Protein AF-A0A355E2S2-F1 (afdb_monomer_lite)

Radius of gyration: 32.16 Å; chains: 1; bounding box: 81×64×94 Å

Structure (mmCIF, N/CA/C/O backbone):
data_AF-A0A355E2S2-F1
#
_entry.id   AF-A0A355E2S2-F1
#
loop_
_atom_site.group_PDB
_atom_site.id
_atom_site.type_symbol
_atom_site.label_atom_id
_atom_site.label_alt_id
_atom_site.label_comp_id
_atom_site.label_asym_id
_atom_site.label_entity_id
_atom_site.label_seq_id
_atom_site.pdbx_PDB_ins_code
_atom_site.Cartn_x
_atom_site.Cartn_y
_atom_site.Cartn_z
_atom_site.occupancy
_atom_site.B_iso_or_equiv
_atom_site.auth_seq_id
_atom_site.auth_comp_id
_atom_site.auth_asym_id
_atom_site.auth_atom_id
_atom_site.pdbx_PDB_model_num
ATOM 1 N N . MET A 1 1 ? 44.251 22.470 6.984 1.00 41.91 1 MET A N 1
ATOM 2 C CA . MET A 1 1 ? 43.042 23.329 6.929 1.00 41.91 1 MET A CA 1
ATOM 3 C C . MET A 1 1 ? 42.412 23.246 5.539 1.00 41.91 1 MET A C 1
ATOM 5 O O . MET A 1 1 ? 43.123 23.530 4.589 1.00 41.91 1 MET A O 1
ATOM 9 N N . LYS A 1 2 ? 41.098 22.934 5.468 1.00 37.31 2 LYS A N 1
ATOM 10 C CA . LYS A 1 2 ? 40.173 22.972 4.295 1.00 37.31 2 LYS A CA 1
ATOM 11 C C . LYS A 1 2 ? 40.471 21.899 3.209 1.00 37.31 2 LYS A C 1
ATOM 13 O O . LYS A 1 2 ? 41.541 21.934 2.633 1.00 37.31 2 LYS A O 1
ATOM 18 N N . ARG A 1 3 ? 39.617 20.928 2.832 1.00 35.84 3 ARG A N 1
ATOM 19 C CA . ARG A 1 3 ? 38.153 20.697 2.921 1.00 35.84 3 ARG A CA 1
ATOM 20 C C . ARG A 1 3 ? 37.842 19.176 2.835 1.00 35.84 3 ARG A C 1
ATOM 22 O O . ARG A 1 3 ? 38.493 18.506 2.039 1.00 35.84 3 ARG A O 1
ATOM 29 N N . PRO A 1 4 ? 36.765 18.680 3.474 1.00 40.53 4 PRO A N 1
ATOM 30 C CA . PRO A 1 4 ? 35.914 17.660 2.858 1.00 40.53 4 PRO A CA 1
ATOM 31 C C . PRO A 1 4 ? 34.455 18.141 2.877 1.00 40.53 4 PRO A C 1
ATOM 33 O O . PRO A 1 4 ? 33.860 18.304 3.936 1.00 40.53 4 PRO A O 1
ATOM 36 N N . LEU A 1 5 ? 33.875 18.427 1.709 1.00 40.22 5 LEU A N 1
ATOM 37 C CA . LEU A 1 5 ? 32.470 18.867 1.615 1.00 40.22 5 LEU A CA 1
ATOM 38 C C . LEU A 1 5 ? 31.756 18.366 0.351 1.00 40.22 5 LEU A C 1
ATOM 40 O O . LEU A 1 5 ? 30.688 18.852 0.007 1.00 40.22 5 LEU A O 1
ATOM 44 N N . VAL A 1 6 ? 32.322 17.371 -0.339 1.00 40.59 6 VAL A N 1
ATOM 45 C CA . VAL A 1 6 ? 31.748 16.832 -1.589 1.00 40.59 6 VAL A CA 1
ATOM 46 C C . VAL A 1 6 ? 31.083 15.460 -1.389 1.00 40.59 6 VAL A C 1
ATOM 48 O O . VAL A 1 6 ? 30.318 15.019 -2.237 1.00 40.59 6 VAL A O 1
ATOM 51 N N . LEU A 1 7 ? 31.269 14.800 -0.239 1.00 34.78 7 LEU A N 1
ATOM 52 C CA . LEU A 1 7 ? 30.754 13.438 -0.025 1.00 34.78 7 LEU A CA 1
ATOM 53 C C . LEU A 1 7 ? 29.332 13.364 0.571 1.00 34.78 7 LEU A C 1
ATOM 55 O O . LEU A 1 7 ? 28.742 12.291 0.598 1.00 34.78 7 LEU A O 1
ATOM 59 N N . ILE A 1 8 ? 28.750 14.486 1.006 1.00 40.28 8 ILE A N 1
ATOM 60 C CA . ILE A 1 8 ? 27.405 14.510 1.619 1.00 40.28 8 ILE A CA 1
ATOM 61 C C . ILE A 1 8 ? 26.288 14.669 0.563 1.00 40.28 8 ILE A C 1
ATOM 63 O O . ILE A 1 8 ? 25.138 14.334 0.820 1.00 40.28 8 ILE A O 1
ATOM 67 N N . GLY A 1 9 ? 26.616 15.081 -0.668 1.00 32.56 9 GLY A N 1
ATOM 68 C CA . GLY A 1 9 ? 25.622 15.322 -1.726 1.00 32.56 9 GLY A CA 1
ATOM 69 C C . GLY A 1 9 ? 25.134 14.086 -2.494 1.00 32.56 9 GLY A C 1
ATOM 70 O O . GLY A 1 9 ? 24.166 14.197 -3.238 1.00 32.56 9 GLY A O 1
ATOM 71 N N . LEU A 1 10 ? 25.782 12.922 -2.350 1.00 31.39 10 LEU A N 1
ATOM 72 C CA . LEU A 1 10 ? 25.482 11.736 -3.174 1.00 31.39 10 LEU A CA 1
ATOM 73 C C . LEU A 1 10 ? 24.708 10.630 -2.439 1.00 31.39 10 LEU A C 1
ATOM 75 O O . LEU A 1 10 ? 24.213 9.705 -3.078 1.00 31.39 10 LEU A O 1
ATOM 79 N N . VAL A 1 11 ? 24.571 10.731 -1.114 1.00 34.12 11 VAL A N 1
ATOM 80 C CA . VAL A 1 11 ? 23.867 9.736 -0.281 1.00 34.12 11 VAL A CA 1
ATOM 81 C C . VAL A 1 11 ? 22.365 10.047 -0.158 1.00 34.12 11 VAL A C 1
ATOM 83 O O . VAL A 1 11 ? 21.569 9.160 0.127 1.00 34.12 11 VAL A O 1
ATOM 86 N N . SER A 1 12 ? 21.934 11.268 -0.484 1.00 33.41 12 SER A N 1
ATOM 87 C CA . SER A 1 12 ? 20.520 11.677 -0.492 1.00 33.41 12 SER A CA 1
ATOM 88 C C . SER A 1 12 ? 19.730 11.237 -1.737 1.00 33.41 12 SER A C 1
ATOM 90 O O . SER A 1 12 ? 18.520 11.430 -1.784 1.00 33.41 12 SER A O 1
ATOM 92 N N . LEU A 1 13 ? 20.377 10.613 -2.729 1.00 31.88 13 LEU A N 1
ATOM 93 C CA . LEU A 1 13 ? 19.756 10.176 -3.992 1.00 31.88 13 LEU A CA 1
ATOM 94 C C . LEU A 1 13 ? 19.217 8.732 -3.979 1.00 31.88 13 LEU A C 1
ATOM 96 O O . LEU A 1 13 ? 18.655 8.291 -4.978 1.00 31.88 13 LEU A O 1
ATOM 100 N N . PHE A 1 14 ? 19.368 8.000 -2.869 1.00 32.66 14 PHE A N 1
ATOM 101 C CA . PHE A 1 14 ? 18.989 6.582 -2.763 1.00 32.66 14 PHE A CA 1
ATOM 102 C C . PHE A 1 14 ? 18.305 6.224 -1.436 1.00 32.66 14 PHE A C 1
ATOM 104 O O . PHE A 1 14 ? 18.451 5.110 -0.936 1.00 32.66 14 PHE A O 1
ATOM 111 N N . VAL A 1 15 ? 17.537 7.149 -0.859 1.00 28.06 15 VAL A N 1
ATOM 112 C CA . VAL A 1 15 ? 16.571 6.772 0.180 1.00 28.06 15 VAL A CA 1
ATOM 113 C C . VAL A 1 15 ? 15.331 6.238 -0.547 1.00 28.06 15 VAL A C 1
ATOM 115 O O . VAL A 1 15 ? 14.713 7.009 -1.284 1.00 28.06 15 VAL A O 1
ATOM 118 N N . PRO A 1 16 ? 14.962 4.948 -0.418 1.00 28.70 16 PRO A N 1
ATOM 119 C CA . PRO A 1 16 ? 13.659 4.498 -0.887 1.00 28.70 16 PRO A CA 1
ATOM 120 C C . PRO A 1 16 ? 12.610 5.321 -0.139 1.00 28.70 16 PRO A C 1
ATOM 122 O O . PRO A 1 16 ? 12.597 5.340 1.092 1.00 28.70 16 PRO A O 1
ATOM 125 N N . ALA A 1 17 ? 11.799 6.069 -0.888 1.00 28.80 17 ALA A N 1
ATOM 126 C CA . ALA A 1 17 ? 10.689 6.824 -0.332 1.00 28.80 17 ALA A CA 1
ATOM 127 C C . ALA A 1 17 ? 9.781 5.834 0.408 1.00 28.80 17 ALA A C 1
ATOM 129 O O . ALA A 1 17 ? 9.188 4.949 -0.206 1.00 28.80 17 ALA A O 1
ATOM 130 N N . LEU A 1 18 ? 9.785 5.938 1.736 1.00 26.97 18 LEU A N 1
ATOM 131 C CA . LEU A 1 18 ? 8.927 5.159 2.611 1.00 26.97 18 LEU A CA 1
ATOM 132 C C . LEU A 1 18 ? 7.468 5.549 2.350 1.00 26.97 18 LEU A C 1
ATOM 134 O O . LEU A 1 18 ? 7.160 6.685 1.990 1.00 26.97 18 LEU A O 1
ATOM 138 N N . ALA A 1 19 ? 6.613 4.551 2.480 1.00 29.05 19 ALA A N 1
ATOM 139 C CA . ALA A 1 19 ? 5.377 4.364 1.748 1.00 29.05 19 ALA A CA 1
ATOM 140 C C . ALA A 1 19 ? 4.217 4.190 2.765 1.00 29.05 19 ALA A C 1
ATOM 142 O O . ALA A 1 19 ? 4.288 3.250 3.546 1.00 29.05 19 ALA A O 1
ATOM 143 N N . TRP A 1 20 ? 3.215 5.095 2.821 1.00 41.06 20 TRP A N 1
ATOM 144 C CA . TRP A 1 20 ? 2.281 5.355 3.968 1.00 41.06 20 TRP A CA 1
ATOM 145 C C . TRP A 1 20 ? 0.891 5.973 3.574 1.00 41.06 20 TRP A C 1
ATOM 147 O O . TRP A 1 20 ? 1.038 6.798 2.687 1.00 41.06 20 TRP A O 1
ATOM 157 N N . GLY A 1 21 ? -0.314 5.604 4.168 1.00 38.53 21 GLY A N 1
ATOM 158 C CA . GLY A 1 21 ? -1.858 5.500 3.872 1.00 38.53 21 GLY A CA 1
ATOM 159 C C . GLY A 1 21 ? -3.019 6.482 4.302 1.00 38.53 21 GLY A C 1
ATOM 160 O O . GLY A 1 21 ? -2.768 7.308 5.163 1.00 38.53 21 GLY A O 1
ATOM 161 N N . ASP A 1 22 ? -4.246 6.400 3.707 1.00 54.44 22 ASP A N 1
ATOM 162 C CA . ASP A 1 22 ? -5.432 7.359 3.724 1.00 54.44 22 ASP A CA 1
ATOM 163 C C . ASP A 1 22 ? -6.309 7.540 4.982 1.00 54.44 22 ASP A C 1
ATOM 165 O O . ASP A 1 22 ? -6.432 6.644 5.787 1.00 54.44 22 ASP A O 1
ATOM 169 N N . GLY A 1 23 ? -7.121 8.604 5.034 1.00 69.31 23 GLY A N 1
ATOM 170 C CA . GLY A 1 23 ? -8.386 8.761 5.767 1.00 69.31 23 GLY A CA 1
ATOM 171 C C . GLY A 1 23 ? -8.278 9.669 6.992 1.00 69.31 23 GLY A C 1
ATOM 172 O O . GLY A 1 23 ? -7.249 10.297 7.218 1.00 69.31 23 GLY A O 1
ATOM 173 N N . MET A 1 24 ? -9.328 9.775 7.814 1.00 83.50 24 MET A N 1
ATOM 174 C CA . MET A 1 24 ? -9.281 10.617 9.021 1.00 83.50 24 MET A CA 1
ATOM 175 C C . MET A 1 24 ? -8.929 9.799 10.261 1.00 83.50 24 MET A C 1
ATOM 177 O O . MET A 1 24 ? -9.716 8.954 10.681 1.00 83.50 24 MET A O 1
ATOM 181 N N . MET A 1 25 ? -7.823 10.140 10.921 1.00 78.75 25 MET A N 1
ATOM 182 C CA . MET A 1 25 ? -7.426 9.578 12.212 1.00 78.75 25 MET A CA 1
ATOM 183 C C . MET A 1 25 ? -7.468 10.617 13.345 1.00 78.75 25 MET A C 1
ATOM 185 O O . MET A 1 25 ? -6.854 11.687 13.260 1.00 78.75 25 MET A O 1
ATOM 189 N N . PHE A 1 26 ? -8.141 10.282 14.444 1.00 83.62 26 PHE A N 1
ATOM 190 C CA . PHE A 1 26 ? -8.291 11.127 15.633 1.00 83.62 26 PHE A CA 1
ATOM 191 C C . PHE A 1 26 ? -8.028 10.340 16.920 1.00 83.62 26 PHE A C 1
ATOM 193 O O . PHE A 1 26 ? -8.154 9.116 16.969 1.00 83.62 26 PHE A O 1
ATOM 200 N N . GLY A 1 27 ? -7.597 11.040 17.970 1.00 78.38 27 GLY A N 1
ATOM 201 C CA . GLY A 1 27 ? -7.345 10.426 19.270 1.00 78.38 27 GLY A CA 1
ATOM 202 C C . GLY A 1 27 ? -8.647 10.025 19.963 1.00 78.38 27 GLY A C 1
ATOM 203 O O . GLY A 1 27 ? -9.665 10.699 19.823 1.00 78.38 27 GLY A O 1
ATOM 204 N N . LEU A 1 28 ? -8.610 8.965 20.776 1.00 75.19 28 LEU A N 1
ATOM 205 C CA . LEU A 1 28 ? -9.793 8.465 21.500 1.00 75.19 28 LEU A CA 1
ATOM 206 C C . LEU A 1 28 ? -10.467 9.524 22.404 1.00 75.19 28 LEU A C 1
ATOM 208 O O . LEU A 1 28 ? -11.682 9.508 22.592 1.00 75.19 28 LEU A O 1
ATOM 212 N N . THR A 1 29 ? -9.709 10.501 22.912 1.00 71.94 29 THR A N 1
ATOM 213 C CA . THR A 1 29 ? -10.231 11.610 23.736 1.00 71.94 29 THR A CA 1
ATOM 214 C C . THR A 1 29 ? -10.956 12.702 22.942 1.00 71.94 29 THR A C 1
ATOM 216 O O . THR A 1 29 ? -11.415 13.667 23.553 1.00 71.94 29 THR A O 1
ATOM 219 N N . ALA A 1 30 ? -11.070 12.569 21.614 1.00 61.84 30 ALA A N 1
ATOM 220 C CA . ALA A 1 30 ? -11.807 13.471 20.719 1.00 61.84 30 ALA A CA 1
ATOM 221 C C . ALA A 1 30 ? -11.313 14.927 20.671 1.00 61.84 30 ALA A C 1
ATOM 223 O O . ALA A 1 30 ? -12.014 15.792 20.152 1.00 61.84 30 ALA A O 1
ATOM 224 N N . ARG A 1 31 ? -10.140 15.223 21.245 1.00 67.62 31 ARG A N 1
ATOM 225 C CA . ARG A 1 31 ? -9.602 16.593 21.307 1.00 67.62 31 ARG A CA 1
ATOM 226 C C . ARG A 1 31 ? -8.515 16.876 20.282 1.00 67.62 31 ARG A C 1
ATOM 228 O O . ARG A 1 31 ? -8.355 18.026 19.899 1.00 67.62 31 ARG A O 1
ATOM 235 N N . ASP A 1 32 ? -7.801 15.843 19.836 1.00 80.31 32 ASP A N 1
ATOM 236 C CA . ASP A 1 32 ? -6.633 16.003 18.978 1.00 80.31 32 ASP A CA 1
ATOM 237 C C . ASP A 1 32 ? -6.727 15.106 17.739 1.00 80.31 32 ASP A C 1
ATOM 239 O O . ASP A 1 32 ? -6.826 13.878 17.831 1.00 80.31 32 ASP A O 1
ATOM 243 N N . LEU A 1 33 ? -6.635 15.725 16.560 1.00 84.81 33 LEU A N 1
ATOM 244 C CA . LEU A 1 33 ? -6.372 15.021 15.308 1.00 84.81 33 LEU A CA 1
ATOM 245 C C . LEU A 1 33 ? -4.988 14.367 15.377 1.00 84.81 33 LEU A C 1
ATOM 247 O O . LEU A 1 33 ? -3.981 15.050 15.611 1.00 84.81 33 LEU A O 1
ATOM 251 N N . VAL A 1 34 ? -4.913 13.060 15.118 1.00 84.50 34 VAL A N 1
ATOM 252 C CA . VAL A 1 34 ? -3.622 12.370 15.040 1.00 84.50 34 VAL A CA 1
ATOM 253 C C . VAL A 1 34 ? -2.990 12.768 13.720 1.00 84.50 34 VAL A C 1
ATOM 255 O O . VAL A 1 34 ? -3.513 12.463 12.653 1.00 84.50 34 VAL A O 1
ATOM 258 N N . GLY A 1 35 ? -1.878 13.501 13.789 1.00 81.88 35 GLY A N 1
ATOM 259 C CA . GLY A 1 35 ? -1.149 13.893 12.589 1.00 81.88 35 GLY A CA 1
ATOM 260 C C . GLY A 1 35 ? -0.726 12.657 11.803 1.00 81.88 35 GLY A C 1
ATOM 261 O O . GLY A 1 35 ? -0.125 11.743 12.366 1.00 81.88 35 GLY A O 1
ATOM 262 N N . GLN A 1 36 ? -1.019 12.653 10.513 1.00 82.12 36 GLN A N 1
ATOM 263 C CA . GLN A 1 36 ? -0.571 11.626 9.586 1.00 82.12 36 GLN A CA 1
ATOM 264 C C . GLN A 1 36 ? 0.690 12.100 8.883 1.00 82.12 36 GLN A C 1
ATOM 266 O O . GLN A 1 36 ? 0.896 13.302 8.698 1.00 82.12 36 GLN A O 1
ATOM 271 N N . LYS A 1 37 ? 1.573 11.160 8.562 1.00 81.38 37 LYS A N 1
ATOM 272 C CA . LYS A 1 37 ? 2.789 11.478 7.822 1.00 81.38 37 LYS A CA 1
ATOM 273 C C . LYS A 1 37 ? 2.562 11.386 6.318 1.00 81.38 37 LYS A C 1
ATOM 275 O O . LYS A 1 37 ? 3.086 12.226 5.593 1.00 81.38 37 LYS A O 1
ATOM 280 N N . ALA A 1 38 ? 1.797 10.394 5.869 1.00 85.50 38 ALA A N 1
ATOM 281 C CA . ALA A 1 38 ? 1.484 10.193 4.459 1.00 85.50 38 ALA A CA 1
ATOM 282 C C . ALA A 1 38 ? 0.349 9.179 4.256 1.00 85.50 38 ALA A C 1
ATOM 284 O O . ALA A 1 38 ? 0.031 8.449 5.203 1.00 85.50 38 ALA A O 1
ATOM 285 N N . GLN A 1 39 ? -0.192 9.164 3.020 1.00 87.75 39 GLN A N 1
ATOM 286 C CA . GLN A 1 39 ? -1.339 8.383 2.575 1.00 87.75 39 GLN A CA 1
ATOM 287 C C . GLN A 1 39 ? -1.313 7.526 1.267 1.00 87.75 39 GLN A C 1
ATOM 289 O O . GLN A 1 39 ? -1.687 8.020 0.224 1.00 87.75 39 GLN A O 1
ATOM 294 N N . GLN A 1 40 ? -1.029 6.221 1.272 1.00 91.75 40 GLN A N 1
ATOM 295 C CA . GLN A 1 40 ? -1.187 5.238 0.208 1.00 91.75 40 GLN A CA 1
ATOM 296 C C . GLN A 1 40 ? -2.465 4.434 0.249 1.00 91.75 40 GLN A C 1
ATOM 298 O O . GLN A 1 40 ? -2.910 3.895 1.270 1.00 91.75 40 GLN A O 1
ATOM 303 N N . ALA A 1 41 ? -2.916 4.199 -0.962 1.00 94.69 41 ALA A N 1
ATOM 304 C CA . ALA A 1 41 ? -3.913 3.210 -1.214 1.00 94.69 41 ALA A CA 1
ATOM 305 C C . ALA A 1 41 ? -3.629 2.478 -2.500 1.00 94.69 41 ALA A C 1
ATOM 307 O O . ALA A 1 41 ? -2.893 2.928 -3.381 1.00 94.69 41 ALA A O 1
ATOM 308 N N . TRP A 1 42 ? -4.258 1.328 -2.574 1.00 95.06 42 TRP A N 1
ATOM 309 C CA . TRP A 1 42 ? -4.214 0.437 -3.691 1.00 95.06 42 TRP A CA 1
ATOM 310 C C . TRP A 1 42 ? -5.634 0.150 -4.138 1.00 95.06 42 TRP A C 1
ATOM 312 O O . TRP A 1 42 ? -6.458 -0.250 -3.323 1.00 95.06 42 TRP A O 1
ATOM 322 N N . ILE A 1 43 ? -5.911 0.363 -5.415 1.00 96.38 43 ILE A N 1
ATOM 323 C CA . ILE A 1 43 ? -7.244 0.233 -5.983 1.00 96.38 43 ILE A CA 1
ATOM 324 C C . ILE A 1 43 ? -7.170 -0.744 -7.145 1.00 96.38 43 ILE A C 1
ATOM 326 O O . ILE A 1 43 ? -6.523 -0.472 -8.157 1.00 96.38 43 ILE A O 1
ATOM 330 N N . ASP A 1 44 ? -7.841 -1.878 -7.006 1.00 95.88 44 ASP A N 1
ATOM 331 C CA . ASP A 1 44 ? -8.067 -2.834 -8.084 1.00 95.88 44 ASP A CA 1
ATOM 332 C C . ASP A 1 44 ? -9.550 -2.815 -8.449 1.00 95.88 44 ASP A C 1
ATOM 334 O O . ASP A 1 44 ? -10.397 -3.233 -7.663 1.00 95.88 44 ASP A O 1
ATOM 338 N N . TRP A 1 45 ? -9.869 -2.267 -9.621 1.00 96.44 45 TRP A N 1
ATOM 339 C CA . TRP A 1 45 ? -11.242 -2.133 -10.094 1.00 96.44 45 TRP A CA 1
ATOM 340 C C . TRP A 1 45 ? -11.479 -3.063 -11.277 1.00 96.44 45 TRP A C 1
ATOM 342 O O . TRP A 1 45 ? -10.782 -2.987 -12.294 1.00 96.44 45 TRP A O 1
ATOM 352 N N . LYS A 1 46 ? -12.484 -3.929 -11.160 1.00 95.19 46 LYS A N 1
ATOM 353 C CA . LYS A 1 46 ? -12.837 -4.908 -12.183 1.00 95.19 46 LYS A CA 1
ATOM 354 C C . LYS A 1 46 ? -14.337 -5.172 -12.180 1.00 95.19 46 LYS A C 1
ATOM 356 O O . LYS A 1 46 ? -14.907 -5.518 -11.152 1.00 95.19 46 LYS A O 1
ATOM 361 N N . ASP A 1 47 ? -14.963 -5.044 -13.348 1.00 95.56 47 ASP A N 1
ATOM 362 C CA . ASP A 1 47 ? -16.368 -5.408 -13.579 1.00 95.56 47 ASP A CA 1
ATOM 363 C C . ASP A 1 47 ? -17.352 -4.742 -12.588 1.00 95.56 47 ASP A C 1
ATOM 365 O O . ASP A 1 47 ? -18.294 -5.366 -12.103 1.00 95.56 47 ASP A O 1
ATOM 369 N N . GLY A 1 48 ? -17.119 -3.463 -12.262 1.00 95.81 48 GLY A N 1
ATOM 370 C CA . GLY A 1 48 ? -17.951 -2.708 -11.315 1.00 95.81 48 GLY A CA 1
ATOM 371 C C . GLY A 1 48 ? -17.720 -3.055 -9.841 1.00 95.81 48 GLY A C 1
ATOM 372 O O . GLY A 1 48 ? -18.485 -2.615 -8.987 1.00 95.81 48 GLY A O 1
ATOM 373 N N . GLN A 1 49 ? -16.690 -3.843 -9.532 1.00 97.50 49 GLN A N 1
ATOM 374 C CA . GLN A 1 49 ? -16.228 -4.124 -8.177 1.00 97.50 49 GLN A CA 1
ATOM 375 C C . GLN A 1 49 ? -14.878 -3.457 -7.950 1.00 97.50 49 GLN A C 1
ATOM 377 O O . GLN A 1 49 ? -13.962 -3.593 -8.758 1.00 97.50 49 GLN A O 1
ATOM 382 N N . GLU A 1 50 ? -14.754 -2.755 -6.835 1.00 96.88 50 GLU A N 1
ATOM 383 C CA . GLU A 1 50 ? -13.521 -2.133 -6.389 1.00 96.88 50 GLU A CA 1
ATOM 384 C C . GLU A 1 50 ? -12.969 -2.885 -5.186 1.00 96.88 50 GLU A C 1
ATOM 386 O O . GLU A 1 50 ? -13.705 -3.190 -4.252 1.00 96.88 50 GLU A O 1
ATOM 391 N N . ARG A 1 51 ? -11.667 -3.162 -5.192 1.00 97.06 51 ARG A N 1
ATOM 392 C CA . ARG A 1 51 ? -10.901 -3.583 -4.024 1.00 97.06 51 ARG A CA 1
ATOM 393 C C . ARG A 1 51 ? -9.922 -2.475 -3.657 1.00 97.06 51 ARG A C 1
ATOM 395 O O . ARG A 1 51 ? -8.966 -2.226 -4.387 1.00 97.06 51 ARG A O 1
ATOM 402 N N . LEU A 1 52 ? -10.169 -1.846 -2.520 1.00 96.44 52 LEU A N 1
ATOM 403 C CA . LEU A 1 52 ? -9.425 -0.737 -1.947 1.00 96.44 52 LEU A CA 1
ATOM 404 C C . LEU A 1 52 ? -8.617 -1.227 -0.741 1.00 96.44 52 LEU A C 1
ATOM 406 O O . LEU A 1 52 ? -9.192 -1.633 0.266 1.00 96.44 52 LEU A O 1
ATOM 410 N N . VAL A 1 53 ? -7.287 -1.169 -0.823 1.00 95.50 53 VAL A N 1
ATOM 411 C CA . VAL A 1 53 ? -6.387 -1.490 0.292 1.00 95.50 53 VAL A CA 1
ATOM 412 C C . VAL A 1 53 ? -5.661 -0.231 0.759 1.00 95.50 53 VAL A C 1
ATOM 414 O O . VAL A 1 53 ? -4.998 0.419 -0.043 1.00 95.50 53 VAL A O 1
ATOM 417 N N . ILE A 1 54 ? -5.761 0.120 2.043 1.00 93.62 54 ILE A N 1
ATOM 418 C CA . ILE A 1 54 ? -5.282 1.396 2.605 1.00 93.62 54 ILE A CA 1
ATOM 419 C C . ILE A 1 54 ? -4.412 1.162 3.849 1.00 93.62 54 ILE A C 1
ATOM 421 O O . ILE A 1 54 ? -4.763 0.335 4.684 1.00 93.62 54 ILE A O 1
ATOM 425 N N . LEU A 1 55 ? -3.312 1.908 4.025 1.00 90.75 55 LEU A N 1
ATOM 426 C CA . LEU A 1 55 ? -2.312 1.666 5.093 1.00 90.75 55 LEU A CA 1
ATOM 427 C C . LEU A 1 55 ? -1.823 2.927 5.831 1.00 90.75 55 LEU A C 1
ATOM 429 O O . LEU A 1 55 ? -0.775 3.441 5.473 1.00 90.75 55 LEU A O 1
ATOM 433 N N . VAL A 1 56 ? -2.495 3.508 6.821 1.00 82.44 56 VAL A N 1
ATOM 434 C CA . VAL A 1 56 ? -2.054 4.817 7.384 1.00 82.44 56 VAL A CA 1
ATOM 435 C C . VAL A 1 56 ? -0.729 4.752 8.157 1.00 82.44 56 VAL A C 1
ATOM 437 O O . VAL A 1 56 ? -0.556 3.862 8.985 1.00 82.44 56 VAL A O 1
ATOM 440 N N . ASP A 1 57 ? 0.157 5.749 7.976 1.00 81.31 57 ASP A N 1
ATOM 441 C CA . ASP A 1 57 ? 1.311 5.984 8.873 1.00 81.31 57 ASP A CA 1
ATOM 442 C C . ASP A 1 57 ? 1.069 7.177 9.823 1.00 81.31 57 ASP A C 1
ATOM 444 O O . ASP A 1 57 ? 1.133 8.350 9.411 1.00 81.31 57 ASP A O 1
ATOM 448 N N . PRO A 1 58 ? 0.792 6.921 11.113 1.00 80.31 58 PRO A N 1
ATOM 449 C CA . PRO A 1 58 ? 0.697 7.973 12.111 1.00 80.31 58 PRO A CA 1
ATOM 450 C C . PRO A 1 58 ? 2.056 8.634 12.369 1.00 80.31 58 PRO A C 1
ATOM 452 O O . PRO A 1 58 ? 3.053 7.981 12.660 1.00 80.31 58 PRO A O 1
ATOM 455 N N . LYS A 1 59 ? 2.088 9.970 12.448 1.00 77.00 59 LYS A N 1
ATOM 456 C CA . LYS A 1 59 ? 3.301 10.727 12.816 1.00 77.00 59 LYS A CA 1
ATOM 457 C C . LYS A 1 59 ? 3.779 10.445 14.250 1.00 77.00 59 LYS A C 1
ATOM 459 O O . LYS A 1 59 ? 4.931 10.723 14.582 1.00 77.00 59 LYS A O 1
ATOM 464 N N . ARG A 1 60 ? 2.891 9.965 15.124 1.00 75.00 60 ARG A N 1
ATOM 465 C CA . ARG A 1 60 ? 3.190 9.574 16.508 1.00 75.00 60 ARG A CA 1
ATOM 466 C C . ARG A 1 60 ? 2.470 8.274 16.827 1.00 75.00 60 ARG A C 1
ATOM 468 O O . ARG A 1 60 ? 1.286 8.161 16.528 1.00 75.00 60 ARG A O 1
ATOM 475 N N . SER A 1 61 ? 3.148 7.360 17.517 1.00 64.88 61 SER A N 1
ATOM 476 C CA . SER A 1 61 ? 2.528 6.193 18.146 1.00 64.88 61 SER A CA 1
ATOM 477 C C . SER A 1 61 ? 1.632 6.642 19.306 1.00 64.88 61 SER A C 1
ATOM 479 O O . SER A 1 61 ? 1.961 6.506 20.482 1.00 64.88 61 SER A O 1
ATOM 481 N N . SER A 1 62 ? 0.479 7.239 19.001 1.00 65.38 62 SER A N 1
ATOM 482 C CA . SER A 1 62 ? -0.576 7.355 19.998 1.00 65.38 62 SER A CA 1
ATOM 483 C C . SER A 1 62 ? -1.047 5.940 20.302 1.00 65.38 62 SER A C 1
ATOM 485 O O . SER A 1 62 ? -1.465 5.222 19.396 1.00 65.38 62 SER A O 1
ATOM 487 N N . SER A 1 63 ? -1.014 5.547 21.573 1.00 65.25 63 SER A N 1
ATOM 488 C CA . SER A 1 63 ? -1.502 4.241 22.035 1.00 65.25 63 SER A CA 1
ATOM 489 C C . SER A 1 63 ? -2.990 4.003 21.740 1.00 65.25 63 SER A C 1
ATOM 491 O O . SER A 1 63 ? -3.475 2.895 21.942 1.00 65.25 63 SER A O 1
ATOM 493 N N . ARG A 1 64 ? -3.716 5.048 21.311 1.00 80.56 64 ARG A N 1
ATOM 494 C CA . ARG A 1 64 ? -5.174 5.117 21.221 1.00 80.56 64 ARG A CA 1
ATOM 495 C C . ARG A 1 64 ? -5.619 6.086 20.119 1.00 80.56 64 ARG A C 1
ATOM 497 O O . ARG A 1 64 ? -5.693 7.294 20.354 1.00 80.56 64 ARG A O 1
ATOM 504 N N . ALA A 1 65 ? -5.934 5.560 18.941 1.00 88.19 65 ALA A N 1
ATOM 505 C CA . ALA A 1 65 ? -6.488 6.324 17.824 1.00 88.19 65 ALA A CA 1
ATOM 506 C C . ALA A 1 65 ? -7.659 5.575 17.189 1.00 88.19 65 ALA A C 1
ATOM 508 O O . ALA A 1 65 ? -7.714 4.347 17.264 1.00 88.19 65 ALA A O 1
ATOM 509 N N . ALA A 1 66 ? -8.559 6.328 16.566 1.00 90.69 66 ALA A N 1
ATOM 510 C CA . ALA A 1 66 ? -9.614 5.817 15.712 1.00 90.69 66 ALA A CA 1
ATOM 511 C C . ALA A 1 66 ? -9.481 6.404 14.307 1.00 90.69 66 ALA A C 1
ATOM 513 O O . ALA A 1 66 ? -9.021 7.533 14.141 1.00 90.69 66 ALA A O 1
ATOM 514 N N . TRP A 1 67 ? -9.871 5.621 13.314 1.00 92.19 67 TRP A N 1
ATOM 515 C CA . TRP A 1 67 ? -9.761 5.902 11.896 1.00 92.19 67 TRP A CA 1
ATOM 516 C C . TRP A 1 67 ? -11.097 5.600 11.222 1.00 92.19 67 TRP A C 1
ATOM 518 O O . TRP A 1 67 ? -11.679 4.541 11.452 1.00 92.19 67 TRP A O 1
ATOM 528 N N . VAL A 1 68 ? -11.604 6.545 10.433 1.00 94.81 68 VAL A N 1
ATOM 529 C CA . VAL A 1 68 ? -12.880 6.418 9.716 1.00 94.81 68 VAL A CA 1
ATOM 530 C C . VAL A 1 68 ? -12.626 6.559 8.220 1.00 94.81 68 VAL A C 1
ATOM 532 O O . VAL A 1 68 ? -12.041 7.554 7.785 1.00 94.81 68 VAL A O 1
ATOM 535 N N . VAL A 1 69 ? -13.088 5.571 7.452 1.00 96.00 69 VAL A N 1
ATOM 536 C CA . VAL A 1 69 ? -13.017 5.526 5.987 1.00 96.00 69 VAL A CA 1
ATOM 537 C C . VAL A 1 69 ? -14.433 5.333 5.434 1.00 96.00 69 VAL A C 1
ATOM 539 O O . VAL A 1 69 ? -15.044 4.295 5.697 1.00 96.00 69 VAL A O 1
ATOM 542 N N . PRO A 1 70 ? -14.992 6.306 4.702 1.00 96.38 70 PRO A N 1
ATOM 543 C CA . PRO A 1 70 ? -16.301 6.172 4.088 1.00 96.38 70 PRO A CA 1
ATOM 544 C C . PRO A 1 70 ? -16.190 5.338 2.811 1.00 96.38 70 PRO A C 1
ATOM 546 O O . PRO A 1 70 ? -15.253 5.490 2.029 1.00 96.38 70 PRO A O 1
ATOM 549 N N . ILE A 1 71 ? -17.166 4.463 2.605 1.00 96.88 71 ILE A N 1
ATOM 550 C CA . ILE A 1 71 ? -17.249 3.557 1.463 1.00 96.88 71 ILE A CA 1
ATOM 551 C C . ILE A 1 71 ? -18.562 3.856 0.726 1.00 96.88 71 ILE A C 1
ATOM 553 O O . ILE A 1 71 ? -19.628 3.765 1.346 1.00 96.88 71 ILE A O 1
ATOM 557 N N . PRO A 1 72 ? -18.531 4.200 -0.576 1.00 95.31 72 PRO A N 1
ATOM 558 C CA . PRO A 1 72 ? -19.714 4.588 -1.349 1.00 95.31 72 PRO A CA 1
ATOM 559 C C . PRO A 1 72 ? -20.521 3.363 -1.821 1.00 95.31 72 PRO A C 1
ATOM 561 O O . PRO A 1 72 ? -20.883 3.251 -2.991 1.00 95.31 72 PRO A O 1
ATOM 564 N N . ALA A 1 73 ? -20.769 2.422 -0.912 1.00 95.56 73 ALA A N 1
ATOM 565 C CA . ALA A 1 73 ? -21.609 1.255 -1.137 1.00 95.56 73 ALA A CA 1
ATOM 566 C C . ALA A 1 73 ? -22.432 0.933 0.112 1.00 95.56 73 ALA A C 1
ATOM 568 O O . ALA A 1 73 ? -22.062 1.292 1.232 1.00 95.56 73 ALA A O 1
ATOM 569 N N . ALA A 1 74 ? -23.536 0.206 -0.064 1.00 95.25 74 ALA A N 1
ATOM 570 C CA . ALA A 1 74 ? -24.257 -0.360 1.067 1.00 95.25 74 ALA A CA 1
ATOM 571 C C . ALA A 1 74 ? -23.366 -1.377 1.801 1.00 95.25 74 ALA A C 1
ATOM 573 O O . ALA A 1 74 ? -22.654 -2.163 1.176 1.00 95.25 74 ALA A O 1
ATOM 574 N N . ALA A 1 75 ? -23.438 -1.409 3.133 1.00 92.94 75 ALA A N 1
ATOM 575 C CA . ALA A 1 75 ? -22.592 -2.293 3.937 1.00 92.94 75 ALA A CA 1
ATOM 576 C C . ALA A 1 75 ? -22.805 -3.790 3.637 1.00 92.94 75 ALA A C 1
ATOM 578 O O . ALA A 1 75 ? -21.880 -4.580 3.790 1.00 92.94 75 ALA A O 1
ATOM 579 N N . ALA A 1 76 ? -24.001 -4.174 3.174 1.00 92.50 76 ALA A N 1
ATOM 580 C CA . ALA A 1 76 ? -24.309 -5.541 2.746 1.00 92.50 76 ALA A CA 1
ATOM 581 C C . ALA A 1 76 ? -23.524 -5.978 1.495 1.00 92.50 76 ALA A C 1
ATOM 583 O O . ALA A 1 76 ? -23.285 -7.171 1.308 1.00 92.50 76 ALA A O 1
ATOM 584 N N . ASP A 1 77 ? -23.108 -5.017 0.667 1.00 95.31 77 ASP A N 1
ATOM 585 C CA . ASP A 1 77 ? -22.376 -5.255 -0.577 1.00 95.31 77 ASP A CA 1
ATOM 586 C C . ASP A 1 77 ? -20.863 -5.043 -0.416 1.00 95.31 77 ASP A C 1
ATOM 588 O O . ASP A 1 77 ? -20.092 -5.326 -1.336 1.00 95.31 77 ASP A O 1
ATOM 592 N N . ALA A 1 78 ? -20.423 -4.570 0.753 1.00 95.44 78 ALA A N 1
ATOM 593 C CA . ALA A 1 78 ? -19.022 -4.361 1.076 1.00 95.44 78 ALA A CA 1
ATOM 594 C C . ALA A 1 78 ? -18.449 -5.531 1.895 1.00 95.44 78 ALA A C 1
ATOM 596 O O . ALA A 1 78 ? -19.116 -6.167 2.711 1.00 95.44 78 ALA A O 1
ATOM 597 N N . ARG A 1 79 ? -17.168 -5.829 1.683 1.00 95.88 79 ARG A N 1
ATOM 598 C CA . ARG A 1 79 ? -16.414 -6.860 2.401 1.00 95.88 79 ARG A CA 1
ATOM 599 C C . ARG A 1 79 ? -15.163 -6.237 2.980 1.00 95.88 79 ARG A C 1
ATOM 601 O O . ARG A 1 79 ? -14.366 -5.683 2.238 1.00 95.88 79 ARG A O 1
ATOM 608 N N . LEU A 1 80 ? -14.982 -6.372 4.285 1.00 95.00 80 LEU A N 1
ATOM 609 C CA . LEU A 1 80 ? -13.791 -5.917 4.993 1.00 95.00 80 LEU A CA 1
ATOM 610 C C . LEU A 1 80 ? -12.866 -7.108 5.267 1.00 95.00 80 LEU A C 1
ATOM 612 O O . LEU A 1 80 ? -13.340 -8.217 5.517 1.00 95.00 80 LEU A O 1
ATOM 616 N N . LYS A 1 81 ? -11.557 -6.877 5.211 1.00 93.88 81 LYS A N 1
ATOM 617 C CA . LYS A 1 81 ? -10.479 -7.766 5.644 1.00 93.88 81 LYS A CA 1
ATOM 618 C C . LYS A 1 81 ? -9.335 -6.916 6.209 1.00 93.88 81 LYS A C 1
ATOM 620 O O . LYS A 1 81 ? -9.184 -5.748 5.860 1.00 93.88 81 LYS A O 1
ATOM 625 N N . LEU A 1 82 ? -8.520 -7.517 7.071 1.00 89.38 82 LEU A N 1
ATOM 626 C CA . LEU A 1 82 ? -7.242 -6.949 7.501 1.00 89.38 82 LEU A CA 1
ATOM 627 C C . LEU A 1 82 ? -6.109 -7.686 6.798 1.00 89.38 82 LEU A C 1
ATOM 629 O O . LEU A 1 82 ? -6.015 -8.911 6.916 1.00 89.38 82 LEU A O 1
ATOM 633 N N . ASP A 1 83 ? -5.254 -6.941 6.105 1.00 86.56 83 ASP A N 1
ATOM 634 C CA . ASP A 1 83 ? -4.041 -7.468 5.489 1.00 86.56 83 ASP A CA 1
ATOM 635 C C . ASP A 1 83 ? -2.808 -7.009 6.282 1.00 86.56 83 ASP A C 1
ATOM 637 O O . ASP A 1 83 ? -2.778 -5.924 6.870 1.00 86.56 83 ASP A O 1
ATOM 641 N N . GLU A 1 84 ? -1.786 -7.858 6.338 1.00 82.06 84 GLU A N 1
ATOM 642 C CA . GLU A 1 84 ? -0.542 -7.535 7.045 1.00 82.06 84 GLU A CA 1
ATOM 643 C C . GLU A 1 84 ? 0.326 -6.559 6.252 1.00 82.06 84 GLU A C 1
ATOM 645 O O . GLU A 1 84 ? 1.232 -5.949 6.816 1.00 82.06 84 GLU A O 1
ATOM 650 N N . ARG A 1 85 ? 0.112 -6.464 4.933 1.00 81.50 85 ARG A N 1
ATOM 651 C CA . ARG A 1 85 ? 0.933 -5.651 4.033 1.00 81.50 85 ARG A CA 1
ATOM 652 C C . ARG A 1 85 ? 0.106 -5.101 2.885 1.00 81.50 85 ARG A C 1
ATOM 654 O O . ARG A 1 85 ? -0.841 -5.729 2.423 1.00 81.50 85 ARG A O 1
ATOM 661 N N . LEU A 1 86 ? 0.531 -3.951 2.370 1.00 83.94 86 LEU A N 1
ATOM 662 C CA . LEU A 1 86 ? 0.076 -3.505 1.061 1.00 83.94 86 LEU A CA 1
ATOM 663 C C . LEU A 1 86 ? 0.546 -4.486 -0.021 1.00 83.94 86 LEU A C 1
ATOM 665 O O . LEU A 1 86 ? 1.676 -4.983 0.053 1.00 83.94 86 LEU A O 1
ATOM 669 N N . PRO A 1 87 ? -0.266 -4.717 -1.064 1.00 86.12 87 PRO A N 1
ATOM 670 C CA . PRO A 1 87 ? 0.196 -5.377 -2.270 1.00 86.12 87 PRO A CA 1
ATOM 671 C C . PRO A 1 87 ? 1.418 -4.653 -2.833 1.00 86.12 87 PRO A C 1
ATOM 673 O O . PRO A 1 87 ? 1.389 -3.456 -3.115 1.00 86.12 87 PRO A O 1
ATOM 676 N N . GLU A 1 88 ? 2.509 -5.387 -3.012 1.00 83.75 88 GLU A N 1
ATOM 677 C CA . GLU A 1 88 ? 3.723 -4.824 -3.581 1.00 83.75 88 GLU A CA 1
ATOM 678 C C . GLU A 1 88 ? 3.583 -4.702 -5.104 1.00 83.75 88 GLU A C 1
ATOM 680 O O . GLU A 1 88 ? 3.754 -5.666 -5.855 1.00 83.75 88 GLU A O 1
ATOM 685 N N . TRP A 1 89 ? 3.263 -3.500 -5.581 1.00 82.62 89 TRP A N 1
ATOM 686 C CA . TRP A 1 89 ? 3.307 -3.168 -7.002 1.00 82.62 89 TRP A CA 1
ATOM 687 C C . TRP A 1 89 ? 4.644 -2.547 -7.376 1.00 82.62 89 TRP A C 1
ATOM 689 O O . TRP A 1 89 ? 4.845 -1.332 -7.356 1.00 82.62 89 TRP A O 1
ATOM 699 N N . HIS A 1 90 ? 5.570 -3.417 -7.767 1.00 83.38 90 HIS A N 1
ATOM 700 C CA . HIS A 1 90 ? 6.832 -3.005 -8.365 1.00 83.38 90 HIS A CA 1
ATOM 701 C C . HIS A 1 90 ? 6.657 -2.854 -9.865 1.00 83.38 90 HIS A C 1
ATOM 703 O O . HIS A 1 90 ? 6.227 -3.784 -10.547 1.00 83.38 90 HIS A O 1
ATOM 709 N N . GLY A 1 91 ? 7.019 -1.689 -10.387 1.00 86.44 91 GLY A N 1
ATOM 710 C CA . GLY A 1 91 ? 6.973 -1.426 -11.812 1.00 86.44 91 GLY A CA 1
ATOM 711 C C . GLY A 1 91 ? 7.944 -0.341 -12.229 1.00 86.44 91 GLY A C 1
ATOM 712 O O . GLY A 1 91 ? 8.389 0.482 -11.428 1.00 86.44 91 GLY A O 1
ATOM 713 N N . GLN A 1 92 ? 8.266 -0.334 -13.515 1.00 87.00 92 GLN A N 1
ATOM 714 C CA . GLN A 1 92 ? 9.021 0.748 -14.121 1.00 87.00 92 GLN A CA 1
ATOM 715 C C . GLN A 1 92 ? 8.043 1.798 -14.643 1.00 87.00 92 GLN A C 1
ATOM 717 O O . GLN A 1 92 ? 7.075 1.466 -15.329 1.00 87.00 92 GLN A O 1
ATOM 722 N N . GLU A 1 93 ? 8.294 3.069 -14.329 1.00 91.69 93 GLU A N 1
ATOM 723 C CA . GLU A 1 93 ? 7.552 4.160 -14.955 1.00 91.69 93 GLU A CA 1
ATOM 724 C C . GLU A 1 93 ? 7.818 4.102 -16.464 1.00 91.69 93 GLU A C 1
ATOM 726 O O . GLU A 1 93 ? 8.964 4.215 -16.907 1.00 91.69 93 GLU A O 1
ATOM 731 N N . VAL A 1 94 ? 6.768 3.918 -17.262 1.00 90.00 94 VAL A N 1
ATOM 732 C CA . VAL A 1 94 ? 6.889 3.579 -18.685 1.00 90.00 94 VAL A CA 1
ATOM 733 C C . VAL A 1 94 ? 7.628 4.668 -19.461 1.00 90.00 94 VAL A C 1
ATOM 735 O O . VAL A 1 94 ? 8.468 4.382 -20.312 1.00 90.00 94 VAL A O 1
ATOM 738 N N . ARG A 1 95 ? 7.388 5.938 -19.117 1.00 84.69 95 ARG A N 1
ATOM 739 C CA . ARG A 1 95 ? 8.100 7.074 -19.715 1.00 84.69 95 ARG A CA 1
ATOM 740 C C . ARG A 1 95 ? 9.584 7.066 -19.353 1.00 84.69 95 ARG A C 1
ATOM 742 O O . ARG A 1 95 ? 10.425 7.260 -20.229 1.00 84.69 95 ARG A O 1
ATOM 749 N N . ALA A 1 96 ? 9.922 6.810 -18.090 1.00 81.50 96 ALA A N 1
ATOM 750 C CA . ALA A 1 96 ? 11.314 6.723 -17.655 1.00 81.50 96 ALA A CA 1
ATOM 751 C C . ALA A 1 96 ? 12.036 5.525 -18.299 1.00 81.50 96 ALA A C 1
ATOM 753 O O . ALA A 1 96 ? 13.184 5.659 -18.724 1.00 81.50 96 ALA A O 1
ATOM 754 N N . GLY A 1 97 ? 11.357 4.380 -18.428 1.00 79.25 97 GLY A N 1
ATOM 755 C CA . GLY A 1 97 ? 11.871 3.198 -19.122 1.00 79.25 97 GLY A CA 1
ATOM 756 C C . GLY A 1 97 ? 12.140 3.448 -20.599 1.00 79.25 97 GLY A C 1
ATOM 757 O O . GLY A 1 97 ? 13.260 3.214 -21.064 1.00 79.25 97 GLY A O 1
ATOM 758 N N . ALA A 1 98 ? 11.178 4.046 -21.304 1.00 81.38 98 ALA A N 1
ATOM 759 C CA . ALA A 1 98 ? 11.344 4.464 -22.692 1.00 81.38 98 ALA A CA 1
ATOM 760 C C . ALA A 1 98 ? 12.548 5.406 -22.865 1.00 81.38 98 ALA A C 1
ATOM 762 O O . ALA A 1 98 ? 13.383 5.185 -23.742 1.00 81.38 98 ALA A O 1
ATOM 763 N N . LEU A 1 99 ? 12.699 6.416 -21.999 1.00 78.69 99 LEU A N 1
ATOM 764 C CA . LEU A 1 99 ? 13.831 7.351 -22.043 1.00 78.69 99 LEU A CA 1
ATOM 765 C C . LEU A 1 99 ? 15.180 6.656 -21.811 1.00 78.69 99 LEU A C 1
ATOM 767 O O . LEU A 1 99 ? 16.136 6.907 -22.549 1.00 78.69 99 LEU A O 1
ATOM 771 N N . MET A 1 100 ? 15.269 5.769 -20.817 1.00 73.62 100 MET A N 1
ATOM 772 C CA . MET A 1 100 ? 16.496 5.019 -20.522 1.00 73.62 100 MET A CA 1
ATOM 773 C C . MET A 1 100 ? 16.901 4.114 -21.689 1.00 73.62 100 MET A C 1
ATOM 775 O O . MET A 1 100 ? 18.070 4.097 -22.082 1.00 73.62 100 MET A O 1
ATOM 779 N N . ARG A 1 101 ? 15.939 3.410 -22.299 1.00 72.31 101 ARG A N 1
ATOM 780 C CA . ARG A 1 101 ? 16.195 2.564 -23.473 1.00 72.31 101 ARG A CA 1
ATOM 781 C C . ARG A 1 101 ? 16.600 3.388 -24.686 1.00 72.31 101 ARG A C 1
ATOM 783 O O . ARG A 1 101 ? 17.614 3.073 -25.304 1.00 72.31 101 ARG A O 1
ATOM 790 N N . LEU A 1 102 ? 15.888 4.475 -24.987 1.00 70.12 102 LEU A N 1
ATOM 791 C CA . LEU A 1 102 ? 16.240 5.379 -26.085 1.00 70.12 102 LEU A CA 1
ATOM 792 C C . LEU A 1 102 ? 17.644 5.971 -25.903 1.00 70.12 102 LEU A C 1
ATOM 794 O O . LEU A 1 102 ? 18.389 6.097 -26.874 1.00 70.12 102 LEU A O 1
ATOM 798 N N . ARG A 1 103 ? 18.060 6.267 -24.667 1.00 70.00 103 ARG A N 1
ATOM 799 C CA . ARG A 1 103 ? 19.427 6.716 -24.372 1.00 70.00 103 ARG A CA 1
ATOM 800 C C . ARG A 1 103 ? 20.468 5.632 -24.658 1.00 70.00 103 ARG A C 1
ATOM 802 O O . ARG A 1 103 ? 21.471 5.935 -25.297 1.00 70.00 103 ARG A O 1
ATOM 809 N N . HIS A 1 104 ? 20.249 4.384 -24.238 1.00 65.75 104 HIS A N 1
ATOM 810 C CA . HIS A 1 104 ? 21.166 3.279 -24.560 1.00 65.75 104 HIS A CA 1
ATOM 811 C C . HIS A 1 104 ? 21.266 3.036 -26.063 1.00 65.75 104 HIS A C 1
ATOM 813 O O . HIS A 1 104 ? 22.360 2.886 -26.594 1.00 65.75 104 HIS A O 1
ATOM 819 N N . VAL A 1 105 ? 20.128 3.066 -26.746 1.00 64.44 105 VAL A N 1
ATOM 820 C CA . VAL A 1 105 ? 20.023 2.946 -28.199 1.00 64.44 105 VAL A CA 1
ATOM 821 C C . VAL A 1 105 ? 20.819 4.061 -28.897 1.00 64.44 105 VAL A C 1
ATOM 823 O O . VAL A 1 105 ? 21.582 3.790 -29.820 1.00 64.44 105 VAL A O 1
ATOM 826 N N . SER A 1 106 ? 20.762 5.288 -28.372 1.00 61.94 106 SER A N 1
ATOM 827 C CA . SER A 1 106 ? 21.569 6.420 -28.850 1.00 61.94 106 SER A CA 1
ATOM 828 C C . SER A 1 106 ? 23.074 6.193 -28.645 1.00 61.94 106 SER A C 1
ATOM 830 O O . SER A 1 106 ? 23.871 6.500 -29.524 1.00 61.94 106 SER A O 1
ATOM 832 N N . VAL A 1 107 ? 23.482 5.635 -27.499 1.00 64.06 107 VAL A N 1
ATOM 833 C CA . VAL A 1 107 ? 24.894 5.337 -27.194 1.00 64.06 107 VAL A CA 1
ATOM 834 C C . VAL A 1 107 ? 25.430 4.203 -28.068 1.00 64.06 107 VAL A C 1
ATOM 836 O O . VAL A 1 107 ? 26.512 4.337 -28.630 1.00 64.06 107 VAL A O 1
ATOM 839 N N . VAL A 1 108 ? 24.678 3.109 -28.228 1.00 60.97 108 VAL A N 1
ATOM 840 C CA . VAL A 1 108 ? 25.049 2.003 -29.128 1.00 60.97 108 VAL A CA 1
ATOM 841 C C . VAL A 1 108 ? 25.151 2.502 -30.564 1.00 60.97 108 VAL A C 1
ATOM 843 O O . VAL A 1 108 ? 26.082 2.123 -31.262 1.00 60.97 108 VAL A O 1
ATOM 846 N N . PHE A 1 109 ? 24.250 3.390 -30.988 1.00 62.09 109 PHE A N 1
ATOM 847 C CA . PHE A 1 109 ? 24.325 4.016 -32.302 1.00 62.09 109 PHE A CA 1
ATOM 848 C C . PHE A 1 109 ? 25.614 4.827 -32.479 1.00 62.09 109 PHE A C 1
ATOM 850 O O . PHE A 1 109 ? 26.322 4.634 -33.463 1.00 62.09 109 PHE A O 1
ATOM 857 N N . ILE A 1 110 ? 25.964 5.666 -31.498 1.00 62.91 110 ILE A N 1
ATOM 858 C CA . ILE A 1 110 ? 27.228 6.414 -31.506 1.00 62.91 110 ILE A CA 1
ATOM 859 C C . ILE A 1 110 ? 28.417 5.443 -31.605 1.00 62.91 110 ILE A C 1
ATOM 861 O O . ILE A 1 110 ? 29.296 5.644 -32.435 1.00 62.91 110 ILE A O 1
ATOM 865 N N . LEU A 1 111 ? 28.424 4.354 -30.828 1.00 54.53 111 LEU A N 1
ATOM 866 C CA . LEU A 1 111 ? 29.505 3.360 -30.834 1.00 54.53 111 LEU A CA 1
ATOM 867 C C . LEU A 1 111 ? 29.602 2.558 -32.142 1.00 54.53 111 LEU A C 1
ATOM 869 O O . LEU A 1 111 ? 30.704 2.361 -32.642 1.00 54.53 111 LEU A O 1
ATOM 873 N N . LEU A 1 112 ? 28.479 2.102 -32.706 1.00 56.69 112 LEU A N 1
ATOM 874 C CA . LEU A 1 112 ? 28.444 1.402 -33.996 1.00 56.69 112 LEU A CA 1
ATOM 875 C C . LEU A 1 112 ? 28.904 2.313 -35.132 1.00 56.69 112 LEU A C 1
ATOM 877 O O . LEU A 1 112 ? 29.620 1.865 -36.021 1.00 56.69 112 LEU A O 1
ATOM 881 N N . TRP A 1 113 ? 28.538 3.592 -35.081 1.00 62.44 113 TRP A N 1
ATOM 882 C CA . TRP A 1 113 ? 29.029 4.586 -36.025 1.00 62.44 113 TRP A CA 1
ATOM 883 C C . TRP A 1 113 ? 30.546 4.779 -35.892 1.00 62.44 113 TRP A C 1
ATOM 885 O O . TRP A 1 113 ? 31.252 4.723 -36.893 1.00 62.44 113 TRP A O 1
ATOM 895 N N . PHE A 1 114 ? 31.078 4.878 -34.667 1.00 57.16 114 PHE A N 1
ATOM 896 C CA . PHE A 1 114 ? 32.530 4.887 -34.438 1.00 57.16 114 PHE A CA 1
ATOM 897 C C . PHE A 1 114 ? 33.222 3.610 -34.942 1.00 57.16 114 PHE A C 1
ATOM 899 O O . PHE A 1 114 ? 34.316 3.695 -35.489 1.00 57.16 114 PHE A O 1
ATOM 906 N N . LEU A 1 115 ? 32.594 2.439 -34.805 1.00 51.97 115 LEU A N 1
ATOM 907 C CA . LEU A 1 115 ? 33.112 1.170 -35.330 1.00 51.97 115 LEU A CA 1
ATOM 908 C C . LEU A 1 115 ? 33.101 1.107 -36.861 1.00 51.97 115 LEU A C 1
ATOM 910 O O . LEU A 1 115 ? 34.035 0.569 -37.441 1.00 51.97 115 LEU A O 1
ATOM 914 N N . LEU A 1 116 ? 32.087 1.678 -37.514 1.00 55.78 116 LEU A N 1
ATOM 915 C CA . LEU A 1 116 ? 32.032 1.804 -38.975 1.00 55.78 116 LEU A CA 1
ATOM 916 C C . LEU A 1 116 ? 33.053 2.815 -39.518 1.00 55.78 116 LEU A C 1
ATOM 918 O O . LEU A 1 116 ? 33.435 2.729 -40.682 1.00 55.78 116 LEU A O 1
ATOM 922 N N . LEU A 1 117 ? 33.504 3.754 -38.682 1.00 55.28 117 LEU A N 1
ATOM 923 C CA . LEU A 1 117 ? 34.577 4.698 -39.000 1.00 55.28 117 LEU A CA 1
ATOM 924 C C . LEU A 1 117 ? 35.979 4.164 -38.692 1.00 55.28 117 LEU A C 1
ATOM 926 O O . LEU A 1 117 ? 36.958 4.778 -39.114 1.00 55.28 117 LEU A O 1
ATOM 930 N N . LEU A 1 118 ? 36.099 3.051 -37.962 1.00 46.94 118 LEU A N 1
ATOM 931 C CA . LEU A 1 118 ? 37.382 2.393 -37.757 1.00 46.94 118 LEU A CA 1
ATOM 932 C C . LEU A 1 118 ? 37.722 1.603 -39.029 1.00 46.94 118 LEU A C 1
ATOM 934 O O . LEU A 1 118 ? 37.010 0.651 -39.355 1.00 46.94 118 LEU A O 1
ATOM 938 N N . PRO A 1 119 ? 38.791 1.962 -39.762 1.00 44.34 119 PRO A N 1
ATOM 939 C CA . PRO A 1 119 ? 39.221 1.173 -40.904 1.00 44.34 119 PRO A CA 1
ATOM 940 C C . PRO A 1 119 ? 39.582 -0.226 -40.403 1.00 44.34 119 PRO A C 1
ATOM 942 O O . PRO A 1 119 ? 40.491 -0.383 -39.588 1.00 44.34 119 PRO A O 1
ATOM 945 N N . LEU A 1 120 ? 38.849 -1.244 -40.854 1.00 45.50 120 LEU A N 1
ATOM 946 C CA . LEU A 1 120 ? 39.214 -2.630 -40.592 1.00 45.50 120 LEU A CA 1
ATOM 947 C C . LEU A 1 120 ? 40.434 -2.959 -41.460 1.00 45.50 120 LEU A C 1
ATOM 949 O O . LEU A 1 120 ? 40.310 -2.943 -42.688 1.00 45.50 120 LEU A O 1
ATOM 953 N N . PRO A 1 121 ? 41.606 -3.262 -40.876 1.00 46.34 121 PRO A N 1
ATOM 954 C CA . PRO A 1 121 ? 42.677 -3.853 -41.652 1.00 46.34 121 PRO A CA 1
ATOM 955 C C . PRO A 1 121 ? 42.211 -5.244 -42.088 1.00 46.34 121 PRO A C 1
ATOM 957 O O . PRO A 1 121 ? 41.950 -6.118 -41.259 1.00 46.34 121 PRO A O 1
ATOM 960 N N . VAL A 1 122 ? 42.084 -5.437 -43.399 1.00 42.72 122 VAL A N 1
ATOM 961 C CA . VAL A 1 122 ? 41.969 -6.762 -44.010 1.00 42.72 122 VAL A CA 1
ATOM 962 C C . VAL A 1 122 ? 43.312 -7.449 -43.785 1.00 42.72 122 VAL A C 1
ATOM 964 O O . VAL A 1 122 ? 44.270 -7.236 -44.521 1.00 42.72 122 VAL A O 1
ATOM 967 N N . ALA A 1 123 ? 43.409 -8.187 -42.684 1.00 45.00 123 ALA A N 1
ATOM 968 C CA . ALA A 1 123 ? 44.537 -9.052 -42.402 1.00 45.00 123 ALA A CA 1
ATOM 969 C C . ALA A 1 123 ? 44.190 -10.449 -42.919 1.00 45.00 123 ALA A C 1
ATOM 971 O O . ALA A 1 123 ? 43.510 -11.223 -42.243 1.00 45.00 123 ALA A O 1
ATOM 972 N N . ASP A 1 124 ? 44.650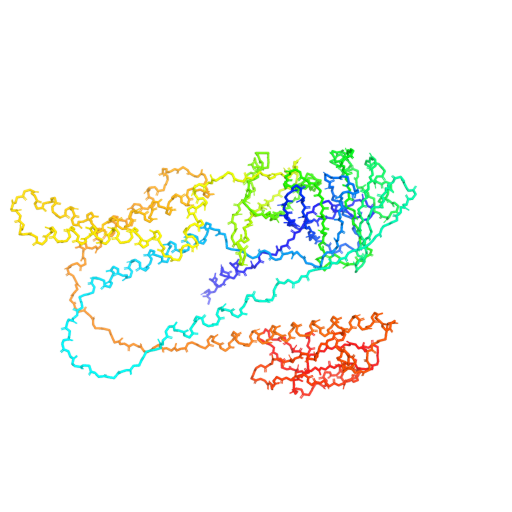 -10.754 -44.129 1.00 44.62 124 ASP A N 1
ATOM 973 C CA . ASP A 1 124 ? 44.750 -12.124 -44.619 1.00 44.62 124 ASP A CA 1
ATOM 974 C C . ASP A 1 124 ? 45.768 -12.870 -43.746 1.00 44.62 124 ASP A C 1
ATOM 976 O O . ASP A 1 124 ? 46.980 -12.716 -43.890 1.00 44.62 124 ASP A O 1
ATOM 980 N N . GLY A 1 125 ? 45.271 -13.645 -42.783 1.00 48.72 125 GLY A N 1
ATOM 981 C CA . GLY A 1 125 ? 46.088 -14.455 -41.885 1.00 48.72 125 GLY A CA 1
ATOM 982 C C . GLY A 1 125 ? 45.377 -15.763 -41.527 1.00 48.72 125 GLY A C 1
ATOM 983 O O . GLY A 1 125 ? 44.193 -15.728 -41.180 1.00 48.72 125 GLY A O 1
ATOM 984 N N . PRO A 1 126 ? 46.051 -16.924 -41.632 1.00 45.75 126 PRO A N 1
ATOM 985 C CA . PRO A 1 126 ? 45.417 -18.227 -41.499 1.00 45.75 126 PRO A CA 1
ATOM 986 C C . PRO A 1 126 ? 44.955 -18.498 -40.065 1.00 45.75 126 PRO A C 1
ATOM 988 O O . PRO A 1 126 ? 45.642 -18.220 -39.084 1.00 45.75 126 PRO A O 1
ATOM 991 N N . ARG A 1 127 ? 43.739 -19.045 -39.998 1.00 52.41 127 ARG A N 1
ATOM 992 C CA . ARG A 1 127 ? 42.997 -19.435 -38.800 1.00 52.41 127 ARG A CA 1
ATOM 993 C C . ARG A 1 127 ? 43.733 -20.527 -38.038 1.00 52.41 127 ARG A C 1
ATOM 995 O O . ARG A 1 127 ? 43.953 -21.588 -38.611 1.00 52.41 127 ARG A O 1
ATOM 1002 N N . ASP A 1 128 ? 43.924 -20.332 -36.735 1.00 47.47 128 ASP A N 1
ATOM 1003 C CA . ASP A 1 128 ? 43.859 -21.470 -35.828 1.00 47.47 128 ASP A CA 1
ATOM 1004 C C . ASP A 1 128 ? 43.395 -21.125 -34.404 1.00 47.47 128 ASP A C 1
ATOM 1006 O O . ASP A 1 128 ? 43.789 -20.129 -33.801 1.00 47.47 128 ASP A O 1
ATOM 1010 N N . SER A 1 129 ? 42.578 -22.036 -33.879 1.00 45.12 129 SER A N 1
ATOM 1011 C CA . SER A 1 129 ? 42.179 -22.250 -32.478 1.00 45.12 129 SER A CA 1
ATOM 1012 C C . SER A 1 129 ? 41.201 -21.286 -31.757 1.00 45.12 129 SER A C 1
ATOM 1014 O O . SER A 1 129 ? 41.507 -20.196 -31.285 1.00 45.12 129 SER A O 1
ATOM 1016 N N . GLN A 1 130 ? 39.977 -21.819 -31.666 1.00 49.25 130 GLN A N 1
ATOM 1017 C CA . GLN A 1 130 ? 38.925 -21.781 -30.636 1.00 49.25 130 GLN A CA 1
ATOM 1018 C C . GLN A 1 130 ? 39.175 -21.089 -29.272 1.00 49.25 130 GLN A C 1
ATOM 1020 O O . GLN A 1 130 ? 40.117 -21.419 -28.565 1.00 49.25 130 GLN A O 1
ATOM 1025 N N . GLN A 1 131 ? 38.192 -20.304 -28.799 1.00 47.84 131 GLN A N 1
ATOM 1026 C CA . GLN A 1 131 ? 37.185 -20.694 -27.779 1.00 47.84 131 GLN A CA 1
ATOM 1027 C C . GLN A 1 131 ? 36.361 -19.462 -27.352 1.00 47.84 131 GLN A C 1
ATOM 1029 O O . GLN A 1 131 ? 36.904 -18.464 -26.886 1.00 47.84 131 GLN A O 1
ATOM 1034 N N . GLY A 1 132 ? 35.034 -19.526 -27.497 1.00 38.53 132 GLY A N 1
ATOM 1035 C CA . GLY A 1 132 ? 34.118 -18.457 -27.097 1.00 38.53 132 GLY A CA 1
ATOM 1036 C C . GLY A 1 132 ? 32.811 -19.015 -26.537 1.00 38.53 132 GLY A C 1
ATOM 1037 O O . GLY A 1 132 ? 32.146 -19.812 -27.191 1.00 38.53 132 GLY A O 1
ATOM 1038 N N . PHE A 1 133 ? 32.480 -18.572 -25.324 1.00 38.81 133 PHE A N 1
ATOM 1039 C CA . PHE A 1 133 ? 31.255 -18.828 -24.560 1.00 38.81 133 PHE A CA 1
ATOM 1040 C C . PHE A 1 133 ? 29.981 -18.780 -25.426 1.00 38.81 133 PHE A C 1
ATOM 1042 O O . PHE A 1 133 ? 29.697 -17.775 -26.085 1.00 38.81 133 PHE A O 1
ATOM 1049 N N . THR A 1 134 ? 29.178 -19.844 -25.398 1.00 51.25 134 THR A N 1
ATOM 1050 C CA . THR A 1 134 ? 27.927 -19.934 -26.162 1.00 51.25 134 THR A CA 1
ATOM 1051 C C . THR A 1 134 ? 26.752 -19.297 -25.423 1.00 51.25 134 THR A C 1
ATOM 1053 O O . THR A 1 134 ? 26.459 -19.608 -24.274 1.00 51.25 134 THR A O 1
ATOM 1056 N N . ARG A 1 135 ? 26.005 -18.449 -26.142 1.00 48.47 135 ARG A N 1
ATOM 1057 C CA . ARG A 1 135 ? 24.819 -17.678 -25.707 1.00 48.47 135 ARG A CA 1
ATOM 1058 C C . ARG A 1 135 ? 23.610 -18.515 -25.242 1.00 48.47 135 ARG A C 1
ATOM 1060 O O . ARG A 1 135 ? 22.579 -17.948 -24.898 1.00 48.47 135 ARG A O 1
ATOM 1067 N N . VAL A 1 136 ? 23.728 -19.840 -25.234 1.00 46.62 136 VAL A N 1
ATOM 1068 C CA . VAL A 1 136 ? 22.651 -20.790 -24.918 1.00 46.62 136 VAL A CA 1
ATOM 1069 C C . VAL A 1 136 ? 22.481 -20.981 -23.403 1.00 46.62 136 VAL A C 1
ATOM 1071 O O . VAL A 1 136 ? 21.366 -21.182 -22.933 1.00 46.62 136 VAL A O 1
ATOM 1074 N N . GLU A 1 137 ? 23.538 -20.808 -22.606 1.00 48.09 137 GLU A N 1
ATOM 1075 C CA . GLU A 1 137 ? 23.495 -21.068 -21.155 1.00 48.09 137 GLU A CA 1
ATOM 1076 C C . GLU A 1 137 ? 22.816 -19.951 -20.339 1.00 48.09 137 GLU A C 1
ATOM 1078 O O . GLU A 1 137 ? 22.309 -20.194 -19.246 1.00 48.09 137 GLU A O 1
ATOM 1083 N N . LEU A 1 138 ? 22.704 -18.736 -20.886 1.00 47.16 138 LEU A N 1
ATOM 1084 C CA . LEU A 1 138 ? 22.028 -17.613 -20.221 1.00 47.16 138 LEU A CA 1
ATOM 1085 C C . LEU A 1 138 ? 20.490 -17.694 -20.326 1.00 47.16 138 LEU A C 1
ATOM 1087 O O . LEU A 1 138 ? 19.777 -17.112 -19.511 1.00 47.16 138 LEU A O 1
ATOM 1091 N N . ALA A 1 139 ? 19.971 -18.438 -21.308 1.00 45.22 139 ALA A N 1
ATOM 1092 C CA . ALA A 1 139 ? 18.537 -18.556 -21.570 1.00 45.22 139 ALA A CA 1
ATOM 1093 C C . ALA A 1 139 ? 17.811 -19.506 -20.593 1.00 45.22 139 ALA A C 1
ATOM 1095 O O . ALA A 1 139 ? 16.603 -19.389 -20.404 1.00 45.22 139 ALA A O 1
ATOM 1096 N N . ILE A 1 140 ? 18.540 -20.408 -19.926 1.00 48.00 140 ILE A N 1
ATOM 1097 C CA . ILE A 1 140 ? 17.980 -21.465 -19.062 1.00 48.00 140 ILE A CA 1
ATOM 1098 C C . ILE A 1 140 ? 17.665 -20.950 -17.642 1.00 48.00 140 ILE A C 1
ATOM 1100 O O . ILE A 1 140 ? 16.754 -21.442 -16.981 1.00 48.00 140 ILE A O 1
ATOM 1104 N N . VAL A 1 141 ? 18.343 -19.892 -17.190 1.00 45.91 141 VAL A N 1
ATOM 1105 C CA . VAL A 1 141 ? 18.202 -19.338 -15.828 1.00 45.91 141 VAL A CA 1
ATOM 1106 C C . VAL A 1 141 ? 16.935 -18.480 -15.659 1.00 45.91 141 VAL A C 1
ATOM 1108 O O . VAL A 1 141 ? 16.433 -18.314 -14.551 1.00 45.91 141 VAL A O 1
ATOM 1111 N N . ILE A 1 142 ? 16.363 -17.974 -16.755 1.00 48.12 142 ILE A N 1
ATOM 1112 C CA . ILE A 1 142 ? 15.202 -17.064 -16.738 1.00 48.12 142 ILE A CA 1
ATOM 1113 C C . ILE A 1 142 ? 13.867 -17.835 -16.667 1.00 48.12 142 ILE A C 1
ATOM 1115 O O . ILE A 1 142 ? 12.872 -17.306 -16.176 1.00 48.12 142 ILE A O 1
ATOM 1119 N N . ALA A 1 143 ? 13.849 -19.107 -17.076 1.00 42.12 143 ALA A N 1
ATOM 1120 C CA . ALA A 1 143 ? 12.637 -19.927 -17.160 1.00 42.12 143 ALA A CA 1
ATOM 1121 C C . ALA A 1 143 ? 12.128 -20.473 -15.805 1.00 42.12 143 ALA A C 1
ATOM 1123 O O . ALA A 1 143 ? 10.961 -20.833 -15.692 1.00 42.12 143 ALA A O 1
ATOM 1124 N N . ILE A 1 144 ? 12.968 -20.516 -14.763 1.00 45.56 144 ILE A N 1
ATOM 1125 C CA . ILE A 1 144 ? 12.654 -21.185 -13.480 1.00 45.56 144 ILE A CA 1
ATOM 1126 C C . ILE A 1 144 ? 11.942 -20.247 -12.477 1.00 45.56 144 ILE A C 1
ATOM 1128 O O . ILE A 1 144 ? 11.340 -20.702 -11.508 1.00 45.56 144 ILE A O 1
ATOM 1132 N N . LEU A 1 145 ? 11.928 -18.933 -12.724 1.00 39.44 145 LEU A N 1
ATOM 1133 C CA . LEU A 1 145 ? 11.427 -17.921 -11.778 1.00 39.44 145 LEU A CA 1
ATOM 1134 C C . LEU A 1 145 ? 9.925 -17.584 -11.896 1.00 39.44 145 LEU A C 1
ATOM 1136 O O . LEU A 1 145 ? 9.455 -16.686 -11.205 1.00 39.44 145 LEU A O 1
ATOM 1140 N N . TRP A 1 146 ? 9.161 -18.298 -12.729 1.00 34.69 146 TRP A N 1
ATOM 1141 C CA . TRP A 1 146 ? 7.756 -17.970 -13.039 1.00 34.69 146 TRP A CA 1
ATOM 1142 C C . TRP A 1 146 ? 6.687 -18.816 -12.312 1.00 34.69 146 TRP A C 1
ATOM 1144 O O . TRP A 1 146 ? 5.502 -18.555 -12.478 1.00 34.69 146 TRP A O 1
ATOM 1154 N N . VAL A 1 147 ? 7.057 -19.814 -11.498 1.00 37.41 147 VAL A N 1
ATOM 1155 C CA . VAL A 1 147 ? 6.115 -20.881 -11.064 1.00 37.41 147 VAL A CA 1
ATOM 1156 C C . VAL A 1 147 ? 5.631 -20.778 -9.598 1.00 37.41 147 VAL A C 1
ATOM 1158 O O . VAL A 1 147 ? 4.957 -21.677 -9.112 1.00 37.41 147 VAL A O 1
ATOM 1161 N N . LEU A 1 148 ? 5.893 -19.697 -8.853 1.00 32.66 148 LEU A N 1
ATOM 1162 C CA . LEU A 1 148 ? 5.566 -19.647 -7.407 1.00 32.66 148 LEU A CA 1
ATOM 1163 C C . LEU A 1 148 ? 4.748 -18.423 -6.951 1.00 32.66 148 LEU A C 1
ATOM 1165 O O . LEU A 1 148 ? 5.047 -17.833 -5.916 1.00 32.66 148 LEU A O 1
ATOM 1169 N N . ALA A 1 149 ? 3.691 -18.056 -7.681 1.00 31.78 149 ALA A N 1
ATOM 1170 C CA . ALA A 1 149 ? 2.792 -16.965 -7.284 1.00 31.78 149 ALA A CA 1
ATOM 1171 C C . ALA A 1 149 ? 1.301 -17.306 -7.481 1.00 31.78 149 ALA A C 1
ATOM 1173 O O . ALA A 1 149 ? 0.739 -16.960 -8.512 1.00 31.78 149 ALA A O 1
ATOM 1174 N N . SER A 1 150 ? 0.664 -17.959 -6.493 1.00 29.97 150 SER A N 1
ATOM 1175 C CA . SER A 1 150 ? -0.809 -18.144 -6.349 1.00 29.97 150 SER A CA 1
ATOM 1176 C C . SER A 1 150 ? -1.058 -19.067 -5.119 1.00 29.97 150 SER A C 1
ATOM 1178 O O . SER A 1 150 ? -0.345 -20.059 -5.024 1.00 29.97 150 SER A O 1
ATOM 1180 N N . ILE A 1 151 ? -1.949 -18.894 -4.117 1.00 27.38 151 ILE A N 1
ATOM 1181 C CA . ILE A 1 151 ? -3.344 -18.391 -3.997 1.00 27.38 151 ILE A CA 1
ATOM 1182 C C . ILE A 1 151 ? -3.665 -18.046 -2.508 1.00 27.38 151 ILE A C 1
ATOM 1184 O O . ILE A 1 151 ? -2.990 -18.533 -1.604 1.00 27.38 151 ILE A O 1
ATOM 1188 N N . SER A 1 152 ? -4.713 -17.232 -2.279 1.00 27.38 152 SER A N 1
ATOM 1189 C CA . SER A 1 152 ? -5.223 -16.680 -1.004 1.00 27.38 152 SER A CA 1
ATOM 1190 C C . SER A 1 152 ? -6.508 -17.348 -0.425 1.00 27.38 152 SER A C 1
ATOM 1192 O O . SER A 1 152 ? -7.181 -18.137 -1.081 1.00 27.38 152 SER A O 1
ATOM 1194 N N . ILE A 1 153 ? -6.785 -16.936 0.820 1.00 30.34 153 ILE A N 1
ATOM 1195 C CA . ILE A 1 153 ? -7.766 -17.160 1.915 1.00 30.34 153 ILE A CA 1
ATOM 1196 C C . ILE A 1 153 ? -9.286 -17.127 1.570 1.00 30.34 153 ILE A C 1
ATOM 1198 O O . ILE A 1 153 ? -9.708 -16.396 0.674 1.00 30.34 153 ILE A O 1
ATOM 1202 N N . GLY A 1 154 ? -10.130 -17.796 2.389 1.00 25.19 154 GLY A N 1
ATOM 1203 C CA . GLY A 1 154 ? -11.609 -17.656 2.436 1.00 25.19 154 GLY A CA 1
ATOM 1204 C C . GLY A 1 154 ? -12.197 -17.212 3.812 1.00 25.19 154 GLY A C 1
ATOM 1205 O O . GLY A 1 154 ? -11.461 -17.259 4.795 1.00 25.19 154 GLY A O 1
ATOM 1206 N N . PRO A 1 155 ? -13.478 -16.753 3.904 1.00 32.28 155 PRO A N 1
ATOM 1207 C CA . PRO A 1 155 ? -14.012 -16.003 5.063 1.00 32.28 155 PRO A CA 1
ATOM 1208 C C . PRO A 1 155 ? -15.309 -16.558 5.725 1.00 32.28 155 PRO A C 1
ATOM 1210 O O . PRO A 1 155 ? -16.020 -17.377 5.149 1.00 32.28 155 PRO A O 1
ATOM 1213 N N . GLY A 1 156 ? -15.674 -15.990 6.883 1.00 25.91 156 GLY A N 1
ATOM 1214 C CA . GLY A 1 156 ? -17.002 -15.981 7.545 1.00 25.91 156 GLY A CA 1
ATOM 1215 C C . GLY A 1 156 ? -16.976 -14.907 8.654 1.00 25.91 156 GLY A C 1
ATOM 1216 O O . GLY A 1 156 ? -15.882 -14.497 9.022 1.00 25.91 156 GLY A O 1
ATOM 1217 N N . GLY A 1 157 ? -18.024 -14.328 9.244 1.00 28.44 157 GLY A N 1
ATOM 1218 C CA . GLY A 1 157 ? -19.496 -14.300 9.196 1.00 28.44 157 GLY A CA 1
ATOM 1219 C C . GLY A 1 157 ? -19.918 -13.383 10.382 1.00 28.44 157 GLY A C 1
ATOM 1220 O O . GLY A 1 157 ? -19.153 -13.297 11.342 1.00 28.44 157 GLY A O 1
ATOM 1221 N N . SER A 1 158 ? -21.035 -12.638 10.336 1.00 28.59 158 SER A N 1
ATOM 1222 C CA . SER A 1 158 ? -21.284 -11.476 11.232 1.00 28.59 158 SER A CA 1
ATOM 1223 C C . SER A 1 158 ? -22.547 -11.520 12.114 1.00 28.59 158 SER A C 1
ATOM 1225 O O . SER A 1 158 ? -23.445 -12.334 11.903 1.00 28.59 158 SER A O 1
ATOM 1227 N N . THR A 1 159 ? -22.596 -10.622 13.115 1.00 34.91 159 THR A N 1
ATOM 1228 C CA . THR A 1 159 ? -23.655 -10.426 14.132 1.00 34.91 159 THR A CA 1
ATOM 1229 C C . THR A 1 159 ? -23.984 -8.930 14.332 1.00 34.91 159 THR A C 1
ATOM 1231 O O . THR A 1 159 ? -23.164 -8.063 14.042 1.00 34.91 159 THR A O 1
ATOM 1234 N N . VAL A 1 160 ? -25.192 -8.616 14.824 1.00 36.84 160 VAL A N 1
ATOM 1235 C CA . VAL A 1 160 ? -25.775 -7.252 14.904 1.00 36.84 160 VAL A CA 1
ATOM 1236 C C . VAL A 1 160 ? -25.801 -6.716 16.352 1.00 36.84 160 VAL A C 1
ATOM 1238 O O . VAL A 1 160 ? -25.978 -7.497 17.283 1.00 36.84 160 VAL A O 1
ATOM 1241 N N . SER A 1 161 ? -25.661 -5.390 16.540 1.00 45.81 161 SER A N 1
ATOM 1242 C CA . SER A 1 161 ? -25.606 -4.674 17.838 1.00 45.81 161 SER A CA 1
ATOM 1243 C C . SER A 1 161 ? -26.687 -3.574 17.988 1.00 45.81 161 SER A C 1
ATOM 1245 O O . SER A 1 161 ? -27.215 -3.065 17.003 1.00 45.81 161 SER A O 1
ATOM 1247 N N . GLU A 1 162 ? -27.004 -3.196 19.235 1.00 48.75 162 GLU A N 1
ATOM 1248 C CA . GLU A 1 162 ? -28.190 -2.443 19.708 1.00 48.75 162 GLU A CA 1
ATOM 1249 C C . GLU A 1 162 ? -28.199 -0.911 19.476 1.00 48.75 162 GLU A C 1
ATOM 1251 O O . GLU A 1 162 ? -29.146 -0.228 19.859 1.00 48.75 162 GLU A O 1
ATOM 1256 N N . THR A 1 163 ? -27.180 -0.319 18.850 1.00 71.50 163 THR A N 1
ATOM 1257 C CA . THR A 1 163 ? -27.033 1.160 18.780 1.00 71.50 163 THR A CA 1
ATOM 1258 C C . THR A 1 163 ? -27.744 1.832 17.599 1.00 71.50 163 THR A C 1
ATOM 1260 O O . THR A 1 163 ? -27.575 3.030 17.370 1.00 71.50 163 THR A O 1
ATOM 1263 N N . GLY A 1 164 ? -28.506 1.078 16.805 1.00 77.50 164 GLY A N 1
ATOM 1264 C CA . GLY A 1 164 ? -29.039 1.536 15.515 1.00 77.50 164 GLY A CA 1
ATOM 1265 C C . GLY A 1 164 ? -27.979 1.612 14.407 1.00 77.50 164 GLY A C 1
ATOM 1266 O O . GLY A 1 164 ? -28.339 1.570 13.234 1.00 77.50 164 GLY A O 1
ATOM 1267 N N . VAL A 1 165 ? -26.689 1.639 14.764 1.00 88.12 165 VAL A N 1
ATOM 1268 C CA . VAL A 1 165 ? -25.579 1.324 13.863 1.00 88.12 165 VAL A CA 1
ATOM 1269 C C . VAL A 1 165 ? -25.506 -0.188 13.699 1.00 88.12 165 VAL A C 1
ATOM 1271 O O . VAL A 1 165 ? -25.446 -0.932 14.681 1.00 88.12 165 VAL A O 1
ATOM 1274 N N . ARG A 1 166 ? -25.531 -0.648 12.449 1.00 89.50 166 ARG A N 1
ATOM 1275 C CA . ARG A 1 166 ? -25.447 -2.073 12.122 1.00 89.50 166 ARG A CA 1
ATOM 1276 C C . ARG A 1 166 ? -24.015 -2.416 11.749 1.00 89.50 166 ARG A C 1
ATOM 1278 O O . ARG A 1 166 ? -23.486 -1.874 10.784 1.00 89.50 166 ARG A O 1
ATOM 1285 N N . THR A 1 167 ? -23.407 -3.332 12.490 1.00 92.50 167 THR A N 1
ATOM 1286 C CA . THR A 1 167 ? -22.085 -3.879 12.173 1.00 92.50 167 THR A CA 1
ATOM 1287 C C . THR A 1 167 ? -22.245 -5.077 11.238 1.00 92.50 167 THR A C 1
ATOM 1289 O O . THR A 1 167 ? -22.936 -6.035 11.568 1.00 92.50 167 THR A O 1
ATOM 1292 N N . TYR A 1 168 ? -21.622 -5.021 10.063 1.00 90.44 168 TYR A N 1
ATOM 1293 C CA . TYR A 1 168 ? -21.673 -6.071 9.037 1.00 90.44 168 TYR A CA 1
ATOM 1294 C C . TYR A 1 168 ? -20.431 -6.948 9.035 1.00 90.44 168 TYR A C 1
ATOM 1296 O O . TYR A 1 168 ? -20.491 -8.095 8.598 1.00 90.44 168 TYR A O 1
ATOM 1304 N N . ALA A 1 169 ? -19.311 -6.424 9.523 1.00 89.56 169 ALA A N 1
ATOM 1305 C CA . ALA A 1 169 ? -18.091 -7.181 9.731 1.00 89.56 169 ALA A CA 1
ATOM 1306 C C . ALA A 1 169 ? -17.334 -6.610 10.928 1.00 89.56 169 ALA A C 1
ATOM 1308 O O . ALA A 1 169 ? -17.346 -5.400 11.145 1.00 89.56 169 ALA A O 1
ATOM 1309 N N . HIS A 1 170 ? -16.676 -7.483 11.681 1.00 92.31 170 HIS A N 1
ATOM 1310 C CA . HIS A 1 170 ? -15.821 -7.127 12.803 1.00 92.31 170 HIS A CA 1
ATOM 1311 C C . HIS A 1 170 ? -14.543 -7.953 12.702 1.00 92.31 170 HIS A C 1
ATOM 1313 O O . HIS A 1 170 ? -14.600 -9.177 12.582 1.00 92.31 170 HIS A O 1
ATOM 1319 N N . PHE A 1 171 ? -13.403 -7.276 12.735 1.00 89.06 171 PHE A N 1
ATOM 1320 C CA . PHE A 1 171 ? -12.082 -7.877 12.712 1.00 89.06 171 PHE A CA 1
ATOM 1321 C C . PHE A 1 171 ? -11.265 -7.318 13.858 1.00 89.06 171 PHE A C 1
ATOM 1323 O O . PHE A 1 171 ? -11.196 -6.108 14.040 1.00 89.06 171 PHE A O 1
ATOM 1330 N N . GLU A 1 172 ? -10.593 -8.196 14.585 1.00 88.62 172 GLU A N 1
ATOM 1331 C CA . GLU A 1 172 ? -9.633 -7.810 15.605 1.00 88.62 172 GLU A CA 1
ATOM 1332 C C . GLU A 1 172 ? -8.332 -8.564 15.354 1.00 88.62 172 GLU A C 1
ATOM 1334 O O . GLU A 1 172 ? -8.307 -9.795 15.305 1.00 88.62 172 GLU A O 1
ATOM 1339 N N . ARG A 1 173 ? -7.240 -7.827 15.142 1.00 84.69 173 ARG A N 1
ATOM 1340 C CA . ARG A 1 173 ? -5.914 -8.417 14.952 1.00 84.69 173 ARG A CA 1
ATOM 1341 C C . ARG A 1 173 ? -4.848 -7.533 15.564 1.00 84.69 173 ARG A C 1
ATOM 1343 O O . ARG A 1 173 ? -4.756 -6.344 15.272 1.00 84.69 173 ARG A O 1
ATOM 1350 N N . GLY A 1 174 ? -4.029 -8.131 16.423 1.00 78.00 174 GLY A N 1
ATOM 1351 C CA . GLY A 1 174 ? -2.896 -7.451 17.042 1.00 78.00 174 GLY A CA 1
ATOM 1352 C C . GLY A 1 174 ? -3.274 -6.264 17.930 1.00 78.00 174 GLY A C 1
ATOM 1353 O O . GLY A 1 174 ? -2.385 -5.490 18.232 1.00 78.00 174 GLY A O 1
ATOM 1354 N N . GLY A 1 175 ? -4.540 -6.103 18.344 1.00 82.88 175 GLY A N 1
ATOM 1355 C CA . GLY A 1 175 ? -5.046 -4.953 19.113 1.00 82.88 175 GLY A CA 1
ATOM 1356 C C . GLY A 1 175 ? -5.592 -3.794 18.264 1.00 82.88 175 GLY A C 1
ATOM 1357 O O . GLY A 1 175 ? -6.019 -2.780 18.823 1.00 82.88 175 GLY A O 1
ATOM 1358 N N . LEU A 1 176 ? -5.599 -3.944 16.933 1.00 86.62 176 LEU A N 1
ATOM 1359 C CA . LEU A 1 176 ? -6.409 -3.143 16.018 1.00 86.62 176 LEU A CA 1
ATOM 1360 C C . LEU A 1 176 ? -7.771 -3.822 15.849 1.00 86.62 176 LEU A C 1
ATOM 1362 O O . LEU A 1 176 ? -7.836 -4.983 15.444 1.00 86.62 176 LEU A O 1
ATOM 1366 N N . VAL A 1 177 ? -8.838 -3.084 16.130 1.00 91.44 177 VAL A N 1
ATOM 1367 C CA . VAL A 1 177 ? -10.215 -3.480 15.839 1.00 91.44 177 VAL A CA 1
ATOM 1368 C C . VAL A 1 177 ? -10.680 -2.688 14.627 1.00 91.44 177 VAL A C 1
ATOM 1370 O O . VAL A 1 177 ? -10.536 -1.470 14.614 1.00 91.44 177 VAL A O 1
ATOM 1373 N N . SER A 1 178 ? -11.245 -3.360 13.633 1.00 93.50 178 SER A N 1
ATOM 1374 C CA . SER A 1 178 ? -11.795 -2.766 12.418 1.00 93.50 178 SER A CA 1
ATOM 1375 C C . SER A 1 178 ? -13.173 -3.338 12.150 1.00 93.50 178 SER A C 1
ATOM 1377 O O . SER A 1 178 ? -13.364 -4.551 12.096 1.00 93.50 178 SER A O 1
ATOM 1379 N N . GLU A 1 179 ? -14.144 -2.463 11.958 1.00 95.12 179 GLU A N 1
ATOM 1380 C CA . GLU A 1 179 ? -15.530 -2.834 11.742 1.00 95.12 179 GLU A CA 1
ATOM 1381 C C . GLU A 1 179 ? -16.091 -2.142 10.507 1.00 95.12 179 GLU A C 1
ATOM 1383 O O . GLU A 1 179 ? -15.830 -0.966 10.259 1.00 95.12 179 GLU A O 1
ATOM 1388 N N . LEU A 1 180 ? -16.893 -2.880 9.748 1.00 95.62 180 LEU A N 1
ATOM 1389 C CA . LEU A 1 180 ? -17.701 -2.347 8.661 1.00 95.62 180 LEU A CA 1
ATOM 1390 C C . LEU A 1 180 ? -19.086 -2.036 9.222 1.00 95.62 180 LEU A C 1
ATOM 1392 O O . LEU A 1 180 ? -19.786 -2.952 9.663 1.00 95.62 180 LEU A O 1
ATOM 1396 N N . VAL A 1 181 ? -19.471 -0.765 9.228 1.00 95.19 181 VAL A N 1
ATOM 1397 C CA . VAL A 1 181 ? -20.691 -0.285 9.877 1.00 95.19 181 VAL A CA 1
ATOM 1398 C C . VAL A 1 181 ? -21.569 0.526 8.932 1.00 95.19 181 VAL A C 1
ATOM 1400 O O . VAL A 1 181 ? -21.087 1.289 8.099 1.00 95.19 181 VAL A O 1
ATOM 1403 N N . ASP A 1 182 ? -22.875 0.379 9.098 1.00 94.69 182 ASP A N 1
ATOM 1404 C CA . ASP A 1 182 ? -23.904 1.219 8.491 1.00 94.69 182 ASP A CA 1
ATOM 1405 C C . ASP A 1 182 ? -24.497 2.122 9.574 1.00 94.69 182 ASP A C 1
ATOM 1407 O O . ASP A 1 182 ? -24.900 1.639 10.639 1.00 94.69 182 ASP A O 1
ATOM 1411 N N . ALA A 1 183 ? -24.516 3.427 9.321 1.00 94.12 183 ALA A N 1
ATOM 1412 C CA . ALA A 1 183 ? -24.986 4.432 10.261 1.00 94.12 183 ALA A CA 1
ATOM 1413 C C . ALA A 1 183 ? -25.926 5.414 9.543 1.00 94.12 183 ALA A C 1
ATOM 1415 O O . ALA A 1 183 ? -25.565 5.918 8.481 1.00 94.12 183 ALA A O 1
ATOM 1416 N N . PRO A 1 184 ? -27.100 5.733 10.121 1.00 92.81 184 PRO A N 1
ATOM 1417 C CA . PRO A 1 184 ? -28.107 6.562 9.453 1.00 92.81 184 PRO A CA 1
ATOM 1418 C C . PRO A 1 184 ? -27.691 8.034 9.314 1.00 92.81 184 PRO A C 1
ATOM 1420 O O . PRO A 1 184 ? -28.134 8.718 8.395 1.00 92.81 184 PRO A O 1
ATOM 1423 N N . ASP A 1 185 ? -26.855 8.527 10.228 1.00 94.69 185 ASP A N 1
ATOM 1424 C CA . ASP A 1 185 ? -26.389 9.910 10.272 1.00 94.69 185 ASP A CA 1
ATOM 1425 C C . ASP A 1 185 ? -25.069 10.041 11.057 1.00 94.69 185 ASP A C 1
ATOM 1427 O O . ASP A 1 185 ? -24.633 9.129 11.775 1.00 94.69 185 ASP A O 1
ATOM 1431 N N . ALA A 1 186 ? -24.429 11.207 10.915 1.00 93.62 186 ALA A N 1
ATOM 1432 C CA . ALA A 1 186 ? -23.159 11.534 11.565 1.00 93.62 186 ALA A CA 1
ATOM 1433 C C . ALA A 1 186 ? -23.234 11.458 13.094 1.00 93.62 186 ALA A C 1
ATOM 1435 O O . ALA A 1 186 ? -22.270 11.041 13.737 1.00 93.62 186 ALA A O 1
ATOM 1436 N N . ASP A 1 187 ? -24.380 11.809 13.678 1.00 92.69 187 ASP A N 1
ATOM 1437 C CA . ASP A 1 187 ? -24.576 11.805 15.127 1.00 92.69 187 ASP A CA 1
ATOM 1438 C C . ASP A 1 187 ? -24.669 10.375 15.678 1.00 92.69 187 ASP A C 1
ATOM 1440 O O . ASP A 1 187 ? -24.170 10.077 16.766 1.00 92.69 187 ASP A O 1
ATOM 1444 N N . SER A 1 188 ? -25.262 9.455 14.923 1.00 93.69 188 SER A N 1
ATOM 1445 C CA . SER A 1 188 ? -25.359 8.035 15.255 1.00 93.69 188 SER A CA 1
ATOM 1446 C C . SER A 1 188 ? -24.003 7.349 15.142 1.00 93.69 188 SER A C 1
ATOM 1448 O O . SER A 1 188 ? -23.618 6.636 16.070 1.00 93.69 188 SER A O 1
ATOM 1450 N N . LEU A 1 189 ? -23.221 7.650 14.098 1.00 94.25 189 LEU A N 1
ATOM 1451 C CA . LEU A 1 189 ? -21.824 7.209 14.005 1.00 94.25 189 LEU A CA 1
ATOM 1452 C C . LEU A 1 189 ? -20.962 7.803 15.136 1.00 94.25 189 LEU A C 1
ATOM 1454 O O . LEU A 1 189 ? -20.150 7.103 15.740 1.00 94.25 189 LEU A O 1
ATOM 1458 N N . GLY A 1 190 ? -21.183 9.072 15.491 1.00 92.81 190 GLY A N 1
ATOM 1459 C CA . GLY A 1 190 ? -20.538 9.737 16.626 1.00 92.81 190 GLY A CA 1
ATOM 1460 C C . GLY A 1 190 ? -20.845 9.077 17.967 1.00 92.81 190 GLY A C 1
ATOM 1461 O O . GLY A 1 190 ? -19.929 8.813 18.746 1.00 92.81 190 GLY A O 1
ATOM 1462 N N . ARG A 1 191 ? -22.117 8.758 18.238 1.00 93.31 191 ARG A N 1
ATOM 1463 C CA . ARG A 1 191 ? -22.527 8.015 19.442 1.00 93.31 191 ARG A CA 1
ATOM 1464 C C . ARG A 1 191 ? -21.945 6.605 19.463 1.00 93.31 191 ARG A C 1
ATOM 1466 O O . ARG A 1 191 ? -21.481 6.175 20.518 1.00 93.31 191 ARG A O 1
ATOM 1473 N N . TYR A 1 192 ? -21.928 5.928 18.315 1.00 93.94 192 TYR A N 1
ATOM 1474 C CA . TYR A 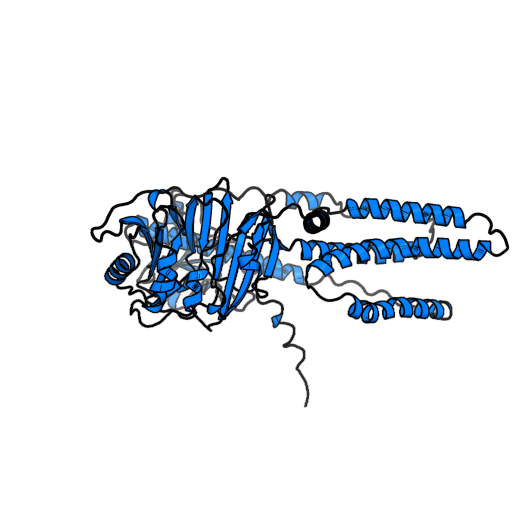1 192 ? -21.342 4.601 18.163 1.00 93.94 192 TYR A CA 1
ATOM 1475 C C . TYR A 1 192 ? -19.865 4.584 18.548 1.00 93.94 192 TYR A C 1
ATOM 1477 O O . TYR A 1 192 ? -19.458 3.865 19.462 1.00 93.94 192 TYR A O 1
ATOM 1485 N N . LEU A 1 193 ? -19.076 5.452 17.915 1.00 92.19 193 LEU A N 1
ATOM 1486 C CA . LEU A 1 193 ? -17.647 5.562 18.174 1.00 92.19 193 LEU A CA 1
ATOM 1487 C C . LEU A 1 193 ? -17.383 6.015 19.615 1.00 92.19 193 LEU A C 1
ATOM 1489 O O . LEU A 1 193 ? -16.531 5.439 20.290 1.00 92.19 193 LEU A O 1
ATOM 1493 N N . LYS A 1 194 ? -18.179 6.950 20.154 1.00 91.25 194 LYS A N 1
ATOM 1494 C CA . LYS A 1 194 ? -18.086 7.366 21.563 1.00 91.25 194 LYS A CA 1
ATOM 1495 C C . LYS A 1 194 ? -18.286 6.188 22.525 1.00 91.25 194 LYS A C 1
ATOM 1497 O O . LYS A 1 194 ? -17.566 6.103 23.518 1.00 91.25 194 LYS A O 1
ATOM 1502 N N . GLY A 1 195 ? -19.206 5.268 22.224 1.00 90.50 195 GLY A N 1
ATOM 1503 C CA . GLY A 1 195 ? -19.398 4.021 22.975 1.00 90.50 195 GLY A CA 1
ATOM 1504 C C . GLY A 1 195 ? -18.180 3.090 22.933 1.00 90.50 195 GLY A C 1
ATOM 1505 O O . GLY A 1 195 ? -17.882 2.417 23.915 1.00 90.50 195 GLY A O 1
ATOM 1506 N N . LYS A 1 196 ? -17.407 3.125 21.842 1.00 90.00 196 LYS A N 1
ATOM 1507 C CA . LYS A 1 196 ? -16.111 2.437 21.688 1.00 90.00 196 LYS A CA 1
ATOM 1508 C C . LYS A 1 196 ? -14.930 3.249 22.246 1.00 90.00 196 LYS A C 1
ATOM 1510 O O . LYS A 1 196 ? -13.776 2.964 21.942 1.00 90.00 196 LYS A O 1
ATOM 1515 N N . SER A 1 197 ? -15.202 4.260 23.077 1.00 88.25 197 SER A N 1
ATOM 1516 C CA . SER A 1 197 ? -14.214 5.210 23.611 1.00 88.25 197 SER A CA 1
ATOM 1517 C C . SER A 1 197 ? -13.489 6.049 22.550 1.00 88.25 197 SER A C 1
ATOM 1519 O O . SER A 1 197 ? -12.435 6.594 22.845 1.00 88.25 197 SER A O 1
ATOM 1521 N N . ALA A 1 198 ? -14.040 6.183 21.342 1.00 87.19 198 ALA A N 1
ATOM 1522 C CA . ALA A 1 198 ? -13.508 6.980 20.238 1.00 87.19 198 ALA A CA 1
ATOM 1523 C C . ALA A 1 198 ? -14.446 8.157 19.919 1.00 87.19 198 ALA A C 1
ATOM 1525 O O . ALA A 1 198 ? -15.398 8.009 19.166 1.00 87.19 198 ALA A O 1
ATOM 1526 N N . GLY A 1 199 ? -14.245 9.350 20.478 1.00 87.38 199 GLY A N 1
ATOM 1527 C CA . GLY A 1 199 ? -15.125 10.473 20.114 1.00 87.38 199 GLY A CA 1
ATOM 1528 C C . GLY A 1 199 ? -14.726 11.122 18.783 1.00 87.38 199 GLY A C 1
ATOM 1529 O O . GLY A 1 199 ? -13.574 11.513 18.619 1.00 87.38 199 GLY A O 1
ATOM 1530 N N . LEU A 1 200 ? -15.679 11.266 17.855 1.00 90.06 200 LEU A N 1
ATOM 1531 C CA . LEU A 1 200 ? -15.490 12.051 16.629 1.00 90.06 200 LEU A CA 1
ATOM 1532 C C . LEU A 1 200 ? -15.278 13.538 16.977 1.00 90.06 200 LEU A C 1
ATOM 1534 O O . LEU A 1 200 ? -16.080 14.090 17.739 1.00 90.06 200 LEU A O 1
ATOM 1538 N N . PRO A 1 201 ? -14.240 14.200 16.436 1.00 90.38 201 PRO A N 1
ATOM 1539 C CA . PRO A 1 201 ? -14.039 15.624 16.660 1.00 90.38 201 PRO A CA 1
ATOM 1540 C C . PRO A 1 201 ? -15.133 16.444 15.940 1.00 90.38 201 PRO A C 1
ATOM 1542 O O . PRO A 1 201 ? -15.541 16.070 14.835 1.00 90.38 201 PRO A O 1
ATOM 1545 N N . PRO A 1 202 ? -15.637 17.550 16.524 1.00 89.81 202 PRO A N 1
ATOM 1546 C CA . PRO A 1 202 ? -16.735 18.329 15.940 1.00 89.81 202 PRO A CA 1
ATOM 1547 C C . PRO A 1 202 ? -16.461 18.830 14.517 1.00 89.81 202 PRO A C 1
ATOM 1549 O O . PRO A 1 202 ? -17.364 18.835 13.682 1.00 89.81 202 PRO A O 1
ATOM 1552 N N . GLU A 1 203 ? -15.216 19.208 14.224 1.00 90.75 203 GLU A N 1
ATOM 1553 C CA . GLU A 1 203 ? -14.768 19.665 12.905 1.00 90.75 203 GLU A CA 1
ATOM 1554 C C . GLU A 1 203 ? -14.880 18.596 11.812 1.00 90.75 203 GLU A C 1
ATOM 1556 O O . GLU A 1 203 ? -14.956 18.931 10.634 1.00 90.75 203 GLU A O 1
ATOM 1561 N N . ALA A 1 204 ? -14.932 17.316 12.184 1.00 90.12 204 ALA A N 1
ATOM 1562 C CA . ALA A 1 204 ? -15.083 16.229 11.232 1.00 90.12 204 ALA A CA 1
ATOM 1563 C C . ALA A 1 204 ? -16.535 15.959 10.839 1.00 90.12 204 ALA A C 1
ATOM 1565 O O . ALA A 1 204 ? -16.778 15.327 9.814 1.00 90.12 204 ALA A O 1
ATOM 1566 N N . LEU A 1 205 ? -17.508 16.423 11.631 1.00 89.81 205 LEU A N 1
ATOM 1567 C CA . LEU A 1 205 ? -18.919 16.132 11.382 1.00 89.81 205 LEU A CA 1
ATOM 1568 C C . LEU A 1 205 ? -19.403 16.745 10.066 1.00 89.81 205 LEU A C 1
ATOM 1570 O O . LEU A 1 205 ? -20.201 16.123 9.372 1.00 89.81 205 LEU A O 1
ATOM 1574 N N . GLU A 1 206 ? -18.932 17.943 9.710 1.00 90.81 206 GLU A N 1
ATOM 1575 C CA . GLU A 1 206 ? -19.365 18.620 8.483 1.00 90.81 206 GLU A CA 1
ATOM 1576 C C . GLU A 1 206 ? -18.858 17.909 7.215 1.00 90.81 206 GLU A C 1
ATOM 1578 O O . GLU A 1 206 ? -19.710 17.512 6.415 1.00 90.81 206 GLU A O 1
ATOM 1583 N N . PRO A 1 207 ? -17.554 17.590 7.066 1.00 90.94 207 PRO A N 1
ATOM 1584 C CA . PRO A 1 207 ? -17.087 16.809 5.923 1.00 90.94 207 PRO A CA 1
ATOM 1585 C C . PRO A 1 207 ? -17.725 15.418 5.860 1.00 90.94 207 PRO A C 1
ATOM 1587 O O . PRO A 1 207 ? -18.050 14.942 4.772 1.00 90.94 207 PRO A O 1
ATOM 1590 N N . LEU A 1 208 ? -17.958 14.788 7.021 1.00 92.44 208 LEU A N 1
ATOM 1591 C CA . LEU A 1 208 ? -18.528 13.444 7.122 1.00 92.44 208 LEU A CA 1
ATOM 1592 C C . LEU A 1 208 ? -20.007 13.392 6.718 1.00 92.44 208 LEU A C 1
ATOM 1594 O O . LEU A 1 208 ? -20.431 12.404 6.125 1.00 92.44 208 LEU A O 1
ATOM 1598 N N . ARG A 1 209 ? -20.785 14.458 6.965 1.00 94.06 209 ARG A N 1
ATOM 1599 C CA . ARG A 1 209 ? -22.200 14.559 6.546 1.00 94.06 209 ARG A CA 1
ATOM 1600 C C . ARG A 1 209 ? -22.393 14.317 5.053 1.00 94.06 209 ARG A C 1
ATOM 1602 O O . ARG A 1 209 ? -23.403 13.739 4.671 1.00 94.06 209 ARG A O 1
ATOM 1609 N N . GLY A 1 210 ? -21.420 14.712 4.230 1.00 92.19 210 GLY A N 1
ATOM 1610 C CA . GLY A 1 210 ? -21.458 14.498 2.782 1.00 92.19 210 GLY A CA 1
ATOM 1611 C C . GLY A 1 210 ? -21.392 13.030 2.349 1.00 92.19 210 GLY A C 1
ATOM 1612 O O . GLY A 1 210 ? -21.714 12.744 1.202 1.00 92.19 210 GLY A O 1
ATOM 1613 N N . TYR A 1 211 ? -20.999 12.120 3.244 1.00 94.44 211 TYR A N 1
ATOM 1614 C CA . TYR A 1 211 ? -20.896 10.690 2.958 1.00 94.44 211 TYR A CA 1
ATOM 1615 C C . TYR A 1 211 ? -22.102 9.886 3.424 1.00 94.44 211 TYR A C 1
ATOM 1617 O O . TYR A 1 211 ? -22.157 8.705 3.118 1.00 94.44 211 TYR A O 1
ATOM 1625 N N . PHE A 1 212 ? -23.053 10.476 4.151 1.00 92.88 212 PHE A N 1
ATOM 1626 C CA . PHE A 1 212 ? -24.257 9.754 4.558 1.00 92.88 212 PHE A CA 1
ATOM 1627 C C . PHE A 1 212 ? -25.267 9.711 3.415 1.00 92.88 212 PHE A C 1
ATOM 1629 O O . PHE A 1 212 ? -25.671 10.741 2.875 1.00 92.88 212 PHE A O 1
ATOM 1636 N N . GLY A 1 213 ? -25.715 8.508 3.080 1.00 91.06 213 GLY A N 1
ATOM 1637 C CA . GLY A 1 213 ? -26.772 8.269 2.114 1.00 91.06 213 GLY A CA 1
ATOM 1638 C C . GLY A 1 213 ? -27.243 6.813 2.129 1.00 91.06 213 GLY A C 1
ATOM 1639 O O . GLY A 1 213 ? -26.681 5.976 2.829 1.00 91.06 213 GLY A O 1
ATOM 1640 N N . PRO A 1 214 ? -28.267 6.469 1.329 1.00 84.81 214 PRO A N 1
ATOM 1641 C CA . PRO A 1 214 ? -28.822 5.111 1.288 1.00 84.81 214 PRO A CA 1
ATOM 1642 C C . PRO A 1 214 ? -27.831 4.025 0.835 1.00 84.81 214 PRO A C 1
ATOM 1644 O O . PRO A 1 214 ? -28.102 2.841 1.000 1.00 84.81 214 PRO A O 1
ATOM 1647 N N . GLN A 1 215 ? -26.715 4.422 0.218 1.00 90.44 215 GLN A N 1
ATOM 1648 C CA . GLN A 1 215 ? -25.698 3.536 -0.353 1.00 90.44 215 GLN A CA 1
ATOM 1649 C C . GLN A 1 215 ? -24.302 3.881 0.170 1.00 90.44 215 GLN A C 1
ATOM 1651 O O . GLN A 1 215 ? -23.336 3.872 -0.583 1.00 90.44 215 GLN A O 1
ATOM 1656 N N . SER A 1 216 ? -24.198 4.231 1.448 1.00 92.75 216 SER A N 1
ATOM 1657 C CA . SER A 1 216 ? -22.917 4.506 2.091 1.00 92.75 216 SER A CA 1
ATOM 1658 C C . SER A 1 216 ? -22.750 3.662 3.337 1.00 92.75 216 SER A C 1
ATOM 1660 O O . SER A 1 216 ? -23.687 3.516 4.120 1.00 92.75 216 SER A O 1
ATOM 1662 N N . CYS A 1 217 ? -21.539 3.186 3.568 1.00 95.94 217 CYS A N 1
ATOM 1663 C CA . CYS A 1 217 ? -21.140 2.594 4.831 1.00 95.94 217 CYS A CA 1
ATOM 1664 C C . CYS A 1 217 ? -19.770 3.126 5.241 1.00 95.94 217 CYS A C 1
ATOM 1666 O O . CYS A 1 217 ? -19.147 3.917 4.532 1.00 95.94 217 CYS A O 1
ATOM 1668 N N . PHE A 1 218 ? -19.307 2.723 6.415 1.00 96.75 218 PHE A N 1
ATOM 1669 C CA . PHE A 1 218 ? -18.059 3.206 6.980 1.00 96.75 218 PHE A CA 1
ATOM 1670 C C . PHE A 1 218 ? -17.232 2.026 7.456 1.00 96.75 218 PHE A C 1
ATOM 1672 O O . PHE A 1 218 ? -17.734 1.140 8.143 1.00 96.75 218 PHE A O 1
ATOM 1679 N N . VAL A 1 219 ? -15.943 2.039 7.140 1.00 95.50 219 VAL A N 1
ATOM 1680 C CA . VAL A 1 219 ? -14.971 1.243 7.878 1.00 95.50 219 VAL A CA 1
ATOM 1681 C C . VAL A 1 219 ? -14.459 2.101 9.016 1.00 95.50 219 VAL A C 1
ATOM 1683 O O . VAL A 1 219 ? -13.878 3.167 8.809 1.00 95.50 219 VAL A O 1
ATOM 1686 N N . VAL A 1 220 ? -14.702 1.640 10.234 1.00 95.12 220 VAL A N 1
ATOM 1687 C CA . VAL A 1 220 ? -14.234 2.281 11.453 1.00 95.12 220 VAL A CA 1
ATOM 1688 C C . VAL A 1 220 ? -13.214 1.382 12.114 1.00 95.12 220 VAL A C 1
ATOM 1690 O O . VAL A 1 220 ? -13.473 0.211 12.363 1.00 95.12 220 VAL A O 1
ATOM 1693 N N . SER A 1 221 ? -12.032 1.915 12.377 1.00 92.12 221 SER A N 1
ATOM 1694 C CA . SER A 1 221 ? -10.966 1.175 13.040 1.00 92.12 221 SER A CA 1
ATOM 1695 C C . SER A 1 221 ? -10.507 1.911 14.279 1.00 92.12 221 SER A C 1
ATOM 1697 O O . SER A 1 221 ? -10.439 3.133 14.269 1.00 92.12 221 SER A O 1
ATOM 1699 N N . TRP A 1 222 ? -10.169 1.206 15.348 1.00 91.00 222 TRP A N 1
ATOM 1700 C CA . TRP A 1 222 ? -9.545 1.796 16.525 1.00 91.00 222 TRP A CA 1
ATOM 1701 C C . TRP A 1 222 ? -8.545 0.834 17.150 1.00 91.00 222 TRP A C 1
ATOM 1703 O O . TRP A 1 222 ? -8.672 -0.383 17.050 1.00 91.00 222 TRP A O 1
ATOM 1713 N N . THR A 1 223 ? -7.533 1.389 17.808 1.00 86.38 223 THR A N 1
ATOM 1714 C CA . THR A 1 223 ? -6.511 0.608 18.514 1.00 86.38 223 THR A CA 1
ATOM 1715 C C . THR A 1 223 ? -6.568 0.858 20.014 1.00 86.38 223 THR A C 1
ATOM 1717 O O . THR A 1 223 ? -6.759 1.994 20.462 1.00 86.38 223 THR A O 1
ATOM 1720 N N . THR A 1 224 ? -6.382 -0.202 20.800 1.00 69.56 224 THR A N 1
ATOM 1721 C CA . THR A 1 224 ? -6.294 -0.136 22.269 1.00 69.56 224 THR A CA 1
ATOM 1722 C C . THR A 1 224 ? -4.851 -0.160 22.786 1.00 69.56 224 THR A C 1
ATOM 1724 O O . THR A 1 224 ? -4.625 0.191 23.949 1.00 69.56 224 THR A O 1
ATOM 1727 N N . ALA A 1 225 ? -3.879 -0.508 21.931 1.00 61.34 225 ALA A N 1
ATOM 1728 C CA . ALA A 1 225 ? -2.452 -0.567 22.258 1.00 61.34 225 ALA A CA 1
ATOM 1729 C C . ALA A 1 225 ? -1.571 0.143 21.202 1.00 61.34 225 ALA A C 1
ATOM 1731 O O . ALA A 1 225 ? -2.058 0.663 20.196 1.00 61.34 225 ALA A O 1
ATOM 1732 N N . ALA A 1 226 ? -0.248 0.162 21.408 1.00 60.91 226 ALA A N 1
ATOM 1733 C CA . ALA A 1 226 ? 0.752 0.765 20.509 1.00 60.91 226 ALA A CA 1
ATOM 1734 C C . ALA A 1 226 ? 0.979 -0.029 19.193 1.00 60.91 226 ALA A C 1
ATOM 1736 O O . ALA A 1 226 ? 2.104 -0.190 18.730 1.00 60.91 226 ALA A O 1
ATOM 1737 N N . VAL A 1 227 ? -0.099 -0.540 18.600 1.00 57.09 227 VAL A N 1
ATOM 1738 C CA . VAL A 1 227 ? -0.125 -1.484 17.468 1.00 57.09 227 VAL A CA 1
ATOM 1739 C C . VAL A 1 227 ? 0.121 -0.795 16.133 1.00 57.09 227 VAL A C 1
ATOM 1741 O O . VAL A 1 227 ? 0.655 -1.400 15.208 1.00 57.09 227 VAL A O 1
ATOM 1744 N N . LEU A 1 228 ? -0.193 0.502 16.041 1.00 60.12 228 LEU A N 1
ATOM 1745 C CA . LEU A 1 228 ? -0.057 1.286 14.809 1.00 60.12 228 LEU A CA 1
ATOM 1746 C C . LEU A 1 228 ? 1.377 1.338 14.250 1.00 60.12 228 LEU A C 1
ATOM 1748 O O . LEU A 1 228 ? 1.568 1.775 13.123 1.00 60.12 228 LEU A O 1
ATOM 1752 N N . ALA A 1 229 ? 2.381 0.859 14.991 1.00 58.00 229 ALA A N 1
ATOM 1753 C CA . ALA A 1 229 ? 3.739 0.705 14.479 1.00 58.00 229 ALA A CA 1
ATOM 1754 C C . ALA A 1 229 ? 3.900 -0.434 13.447 1.00 58.00 229 ALA A C 1
ATOM 1756 O O . ALA A 1 229 ? 4.893 -0.437 12.726 1.00 58.00 229 ALA A O 1
ATOM 1757 N N . GLN A 1 230 ? 2.974 -1.401 13.367 1.00 65.56 230 GLN A N 1
ATOM 1758 C CA . GLN A 1 230 ? 3.152 -2.602 12.534 1.00 65.56 230 GLN A CA 1
ATOM 1759 C C . GLN A 1 230 ? 2.621 -2.495 11.096 1.00 65.56 230 GLN A C 1
ATOM 1761 O O . GLN A 1 230 ? 2.783 -3.446 10.341 1.00 65.56 230 GLN A O 1
ATOM 1766 N N . GLY A 1 231 ? 2.050 -1.358 10.681 1.00 71.38 231 GLY A N 1
ATOM 1767 C CA . GLY A 1 231 ? 1.628 -1.172 9.289 1.00 71.38 231 GLY A CA 1
ATOM 1768 C C . GLY A 1 231 ? 0.547 -2.166 8.836 1.00 71.38 231 GLY A C 1
ATOM 1769 O O . GLY A 1 231 ? 0.704 -2.823 7.811 1.00 71.38 231 GLY A O 1
ATOM 1770 N N . LEU A 1 232 ? -0.549 -2.270 9.591 1.00 80.75 232 LEU A N 1
ATOM 1771 C CA . LEU A 1 232 ? -1.738 -3.027 9.182 1.00 80.75 232 LEU A CA 1
ATOM 1772 C C . LEU A 1 232 ? -2.514 -2.279 8.093 1.00 80.75 232 LEU A C 1
ATOM 1774 O O . LEU A 1 232 ? -2.815 -1.094 8.254 1.00 80.75 232 LEU A O 1
ATOM 1778 N N . ALA A 1 233 ? -2.873 -2.984 7.021 1.00 90.81 233 ALA A N 1
ATOM 1779 C CA . ALA A 1 233 ? -3.660 -2.439 5.925 1.00 90.81 233 ALA A CA 1
ATOM 1780 C C . ALA A 1 233 ? -5.140 -2.851 6.038 1.00 90.81 233 ALA A C 1
ATOM 1782 O O . ALA A 1 233 ? -5.461 -4.009 6.317 1.00 90.81 233 ALA A O 1
ATOM 1783 N N . LEU A 1 234 ? -6.049 -1.905 5.796 1.00 92.38 234 LEU A N 1
ATOM 1784 C CA . LEU A 1 234 ? -7.475 -2.174 5.604 1.00 92.38 234 LEU A CA 1
ATOM 1785 C C . LEU A 1 234 ? -7.697 -2.610 4.161 1.00 92.38 234 LEU A C 1
ATOM 1787 O O . LEU A 1 234 ? -7.399 -1.829 3.270 1.00 92.38 234 LEU A O 1
ATOM 1791 N N . ASP A 1 235 ? -8.232 -3.807 3.933 1.00 95.44 235 ASP A N 1
ATOM 1792 C CA . ASP A 1 235 ? -8.613 -4.320 2.611 1.00 95.44 235 ASP A CA 1
ATOM 1793 C C . ASP A 1 235 ? -10.139 -4.374 2.517 1.00 95.44 235 ASP A C 1
ATOM 1795 O O . ASP A 1 235 ? -10.795 -5.157 3.207 1.00 95.44 235 ASP A O 1
ATOM 1799 N N . VAL A 1 236 ? -10.716 -3.507 1.692 1.00 95.69 236 VAL A N 1
ATOM 1800 C CA . VAL A 1 236 ? -12.161 -3.349 1.534 1.00 95.69 236 VAL A CA 1
ATOM 1801 C C . VAL A 1 236 ? -12.531 -3.620 0.087 1.00 95.69 236 VAL A C 1
ATOM 1803 O O . VAL A 1 236 ? -11.951 -3.038 -0.818 1.00 95.69 236 VAL A O 1
ATOM 1806 N N . SER A 1 237 ? -13.507 -4.485 -0.163 1.00 97.06 237 SER A N 1
ATOM 1807 C CA . SER A 1 237 ? -14.063 -4.704 -1.503 1.00 97.06 237 SER A CA 1
ATOM 1808 C C . SER A 1 237 ? -15.527 -4.284 -1.552 1.00 97.06 237 SER A C 1
ATOM 1810 O O . SER A 1 237 ? -16.272 -4.669 -0.657 1.00 97.06 237 SER A O 1
ATOM 1812 N N . PHE A 1 238 ? -15.951 -3.522 -2.557 1.00 97.19 238 PHE A N 1
ATOM 1813 C CA . PHE A 1 238 ? -17.314 -2.995 -2.665 1.00 97.19 238 PHE A CA 1
ATOM 1814 C C . PHE A 1 238 ? -17.706 -2.690 -4.124 1.00 97.19 238 PHE A C 1
ATOM 1816 O O . PHE A 1 238 ? -16.828 -2.443 -4.954 1.00 97.19 238 PHE A O 1
ATOM 1823 N N . PRO A 1 239 ? -19.007 -2.682 -4.473 1.00 96.81 239 PRO A N 1
ATOM 1824 C CA . PRO A 1 239 ? -19.447 -2.267 -5.799 1.00 96.81 239 PRO A CA 1
ATOM 1825 C C . PRO A 1 239 ? -19.191 -0.773 -6.009 1.00 96.81 239 PRO A C 1
ATOM 1827 O O . PRO A 1 239 ? -19.581 0.053 -5.188 1.00 96.81 239 PRO A O 1
ATOM 1830 N N . SER A 1 240 ? -18.586 -0.422 -7.138 1.00 95.62 240 SER A N 1
ATOM 1831 C CA . SER A 1 240 ? -18.354 0.967 -7.526 1.00 95.62 240 SER A CA 1
ATOM 1832 C C . SER A 1 240 ? -18.405 1.107 -9.049 1.00 95.62 240 SER A C 1
ATOM 1834 O O . SER A 1 240 ? -17.789 0.302 -9.755 1.00 95.62 240 SER A O 1
ATOM 1836 N N . PRO A 1 241 ? -19.102 2.115 -9.608 1.00 94.38 241 PRO A N 1
ATOM 1837 C CA . PRO A 1 241 ? -19.192 2.295 -11.059 1.00 94.38 241 PRO A CA 1
ATOM 1838 C C . PRO A 1 241 ? -17.849 2.667 -11.706 1.00 94.38 241 PRO A C 1
ATOM 1840 O O . PRO A 1 241 ? -17.669 2.465 -12.905 1.00 94.38 241 PRO A O 1
ATOM 1843 N N . GLN A 1 242 ? -16.919 3.214 -10.927 1.00 95.00 242 GLN A N 1
ATOM 1844 C CA . GLN A 1 242 ? -15.574 3.598 -11.347 1.00 95.00 242 GLN A CA 1
ATOM 1845 C C . GLN A 1 242 ? -14.648 3.580 -10.125 1.00 95.00 242 GLN A C 1
ATOM 1847 O O . GLN A 1 242 ? -15.155 3.674 -9.009 1.00 95.00 242 GLN A O 1
ATOM 1852 N N . PRO A 1 243 ? -13.319 3.521 -10.295 1.00 96.50 243 PRO A N 1
ATOM 1853 C CA . PRO A 1 243 ? -12.424 3.573 -9.156 1.00 96.50 243 PRO A CA 1
ATOM 1854 C C . PRO A 1 243 ? -12.627 4.884 -8.374 1.00 96.50 243 PRO A C 1
ATOM 1856 O O . PRO A 1 243 ? -12.796 5.959 -8.972 1.00 96.50 243 PRO A O 1
ATOM 1859 N N . TYR A 1 244 ? -12.613 4.795 -7.049 1.00 95.19 244 TYR A N 1
ATOM 1860 C CA . TYR A 1 244 ? -12.945 5.879 -6.132 1.00 95.19 244 TYR A CA 1
ATOM 1861 C C . TYR A 1 244 ? -12.006 5.898 -4.921 1.00 95.19 244 TYR A C 1
ATOM 1863 O O . TYR A 1 244 ? -11.532 4.867 -4.466 1.00 95.19 244 TYR A O 1
ATOM 1871 N N . TYR A 1 245 ? -11.719 7.082 -4.378 1.00 96.88 245 TYR A N 1
ATOM 1872 C CA . TYR A 1 245 ? -10.882 7.199 -3.187 1.00 96.88 245 TYR A CA 1
ATOM 1873 C C . TYR A 1 245 ? -11.279 8.407 -2.312 1.00 96.88 245 TYR A C 1
ATOM 1875 O O . TYR A 1 245 ? -11.270 9.542 -2.812 1.00 96.88 245 TYR A O 1
ATOM 1883 N N . PRO A 1 246 ? -11.650 8.196 -1.030 1.00 95.25 246 PRO A N 1
ATOM 1884 C CA . PRO A 1 246 ? -12.349 9.180 -0.196 1.00 95.25 246 PRO A CA 1
ATOM 1885 C C . PRO A 1 246 ? -11.441 10.258 0.434 1.00 95.25 246 PRO A C 1
ATOM 1887 O O . PRO A 1 246 ? -11.366 10.418 1.655 1.00 95.25 246 PRO A O 1
ATOM 1890 N N . MET A 1 247 ? -10.775 11.052 -0.404 1.00 94.31 247 MET A N 1
ATOM 1891 C CA . MET A 1 247 ? -9.803 12.060 0.038 1.00 94.31 247 MET A CA 1
ATOM 1892 C C . MET A 1 247 ? -10.390 13.276 0.750 1.00 94.31 247 MET A C 1
ATOM 1894 O O . MET A 1 247 ? -9.658 13.956 1.475 1.00 94.31 247 MET A O 1
ATOM 1898 N N . LYS A 1 248 ? -11.682 13.583 0.579 1.00 94.25 248 LYS A N 1
ATOM 1899 C CA . LYS A 1 248 ? -12.251 14.822 1.127 1.00 94.25 248 LYS A CA 1
ATOM 1900 C C . LYS A 1 248 ? -12.202 14.868 2.656 1.00 94.25 248 LYS A C 1
ATOM 1902 O O . LYS A 1 248 ? -12.045 15.954 3.220 1.00 94.25 248 LYS A O 1
ATOM 1907 N N . LEU A 1 249 ? -12.257 13.729 3.352 1.00 92.69 249 LEU A N 1
ATOM 1908 C CA . LEU A 1 249 ? -12.095 13.699 4.814 1.00 92.69 249 LEU A CA 1
ATOM 1909 C C . LEU A 1 249 ? -10.706 14.132 5.286 1.00 92.69 249 LEU A C 1
ATOM 1911 O O . LEU A 1 249 ? -10.586 14.662 6.388 1.00 92.69 249 LEU A O 1
ATOM 1915 N N . SER A 1 250 ? -9.667 13.968 4.468 1.00 93.19 250 SER A N 1
ATOM 1916 C CA . SER A 1 250 ? -8.309 14.394 4.816 1.00 93.19 250 SER A CA 1
ATOM 1917 C C . SER A 1 250 ? -8.194 15.927 4.929 1.00 93.19 250 SER A C 1
ATOM 1919 O O . SER A 1 250 ? -7.309 16.428 5.624 1.00 93.19 250 SER A O 1
ATOM 1921 N N . SER A 1 251 ? -9.136 16.698 4.367 1.00 93.69 251 SER A N 1
ATOM 1922 C CA . SER A 1 251 ? -9.160 18.169 4.471 1.00 93.69 251 SER A CA 1
ATOM 1923 C C . SER A 1 251 ? -9.224 18.723 5.897 1.00 93.69 251 SER A C 1
ATOM 1925 O O . SER A 1 251 ? -8.730 19.827 6.147 1.00 93.69 251 SER A O 1
ATOM 1927 N N . ILE A 1 252 ? -9.734 17.950 6.862 1.00 93.50 252 ILE A N 1
ATOM 1928 C CA . ILE A 1 252 ? -9.806 18.333 8.284 1.00 93.50 252 ILE A CA 1
ATOM 1929 C C . ILE A 1 252 ? -8.436 18.681 8.881 1.00 93.50 252 ILE A C 1
ATOM 1931 O O . ILE A 1 252 ? -8.342 19.419 9.862 1.00 93.50 252 ILE A O 1
ATOM 1935 N N . TYR A 1 253 ? -7.350 18.145 8.311 1.00 92.00 253 TYR A N 1
ATOM 1936 C CA . TYR A 1 253 ? -5.993 18.412 8.778 1.00 92.00 253 TYR A CA 1
ATOM 1937 C C . TYR A 1 253 ? -5.535 19.839 8.427 1.00 92.00 253 TYR A C 1
ATOM 1939 O O . TYR A 1 253 ? -4.514 20.308 8.946 1.00 92.00 253 TYR A O 1
ATOM 1947 N N . GLY A 1 254 ? -6.306 20.557 7.602 1.00 94.06 254 GLY A N 1
ATOM 1948 C CA . GLY A 1 254 ? -6.150 21.976 7.317 1.00 94.06 254 GLY A CA 1
ATOM 1949 C C . GLY A 1 254 ? -4.790 22.289 6.705 1.00 94.06 254 GLY A C 1
ATOM 1950 O O . GLY A 1 254 ? -4.410 21.760 5.669 1.00 94.06 254 GLY A O 1
ATOM 1951 N N . LYS A 1 255 ? -4.013 23.159 7.350 1.00 95.38 255 LYS A N 1
ATOM 1952 C CA . LYS A 1 255 ? -2.708 23.596 6.822 1.00 95.38 255 LYS A CA 1
ATOM 1953 C C . LYS A 1 255 ? -1.576 22.576 6.997 1.00 95.38 255 LYS A C 1
ATOM 1955 O O . LYS A 1 255 ? -0.442 22.893 6.660 1.00 95.38 255 LYS A O 1
ATOM 1960 N N . LYS A 1 256 ? -1.831 21.406 7.591 1.00 93.12 256 LYS A N 1
ATOM 1961 C CA . LYS A 1 256 ? -0.796 20.377 7.764 1.00 93.12 256 LYS A CA 1
ATOM 1962 C C . LYS A 1 256 ? -0.498 19.739 6.412 1.00 93.12 256 LYS A C 1
ATOM 1964 O O . LYS A 1 256 ? -1.429 19.341 5.720 1.00 93.12 256 LYS A O 1
ATOM 1969 N N . ASP A 1 257 ? 0.780 19.626 6.075 1.00 92.12 257 ASP A N 1
ATOM 1970 C CA . ASP A 1 257 ? 1.188 18.894 4.881 1.00 92.12 257 ASP A CA 1
ATOM 1971 C C . ASP A 1 257 ? 0.869 17.405 5.029 1.00 92.12 257 ASP A C 1
ATOM 1973 O O . ASP A 1 257 ? 1.072 16.807 6.093 1.00 92.12 257 ASP A O 1
ATOM 1977 N N . LEU A 1 258 ? 0.373 16.838 3.940 1.00 92.44 258 LEU A N 1
ATOM 1978 C CA . LEU A 1 258 ? -0.014 15.454 3.776 1.00 92.44 258 LEU A CA 1
ATOM 1979 C C . LEU A 1 258 ? 0.506 14.998 2.416 1.00 92.44 258 LEU A C 1
ATOM 1981 O O . LEU A 1 258 ? 0.182 15.594 1.387 1.00 92.44 258 LEU A O 1
ATOM 1985 N N . ALA A 1 259 ? 1.313 13.944 2.405 1.00 93.50 259 ALA A N 1
ATOM 1986 C CA . ALA A 1 259 ? 1.609 13.245 1.164 1.00 93.50 259 ALA A CA 1
ATOM 1987 C C . ALA A 1 259 ? 0.541 12.173 0.948 1.00 93.50 259 ALA A C 1
ATOM 1989 O O . ALA A 1 259 ? 0.186 11.515 1.912 1.00 93.50 259 ALA A O 1
ATOM 1990 N N . ALA A 1 260 ? 0.040 11.975 -0.267 1.00 94.00 260 ALA A N 1
ATOM 1991 C CA . ALA A 1 260 ? -0.836 10.860 -0.620 1.00 94.00 260 ALA A CA 1
ATOM 1992 C C . ALA A 1 260 ? -0.313 10.160 -1.883 1.00 94.00 260 ALA A C 1
ATOM 1994 O O . ALA A 1 260 ? 0.209 10.816 -2.775 1.00 94.00 260 ALA A O 1
ATOM 1995 N N . ASP A 1 261 ? -0.409 8.839 -1.959 1.00 94.88 261 ASP A N 1
ATOM 1996 C CA . ASP A 1 261 ? 0.222 7.964 -2.939 1.00 94.88 261 ASP A CA 1
ATOM 1997 C C . ASP A 1 261 ? -0.717 6.818 -3.347 1.00 94.88 261 ASP A C 1
ATOM 1999 O O . ASP A 1 261 ? -0.660 5.706 -2.827 1.00 94.88 261 ASP A O 1
ATOM 2003 N N . VAL A 1 262 ? -1.614 7.095 -4.281 1.00 95.81 262 VAL A N 1
ATOM 2004 C CA . VAL A 1 262 ? -2.678 6.170 -4.677 1.00 95.81 262 VAL A CA 1
ATOM 2005 C C . VAL A 1 262 ? -2.280 5.421 -5.935 1.00 95.81 262 VAL A C 1
ATOM 2007 O O . VAL A 1 262 ? -1.991 6.024 -6.969 1.00 95.81 262 VAL A O 1
ATOM 2010 N N . MET A 1 263 ? -2.288 4.097 -5.869 1.00 95.94 263 MET A N 1
ATOM 2011 C CA . MET A 1 263 ? -2.012 3.211 -6.991 1.00 95.94 263 MET A CA 1
ATOM 2012 C C . MET A 1 263 ? -3.302 2.565 -7.497 1.00 95.94 263 MET A C 1
ATOM 2014 O O . MET A 1 263 ? -3.980 1.883 -6.740 1.00 95.94 263 MET A O 1
ATOM 2018 N N . VAL A 1 264 ? -3.607 2.714 -8.785 1.00 96.31 264 VAL A N 1
ATOM 2019 C CA . VAL A 1 264 ? -4.828 2.184 -9.418 1.00 96.31 264 VAL A CA 1
ATOM 2020 C C . VAL A 1 264 ? -4.475 1.175 -10.514 1.00 96.31 264 VAL A C 1
ATOM 2022 O O . VAL A 1 264 ? -3.658 1.483 -11.385 1.00 96.31 264 VAL A O 1
ATOM 2025 N N . ALA A 1 265 ? -5.076 -0.020 -10.489 1.00 94.88 265 ALA A N 1
ATOM 2026 C CA . ALA A 1 265 ? -4.844 -1.108 -11.447 1.00 94.88 265 ALA A CA 1
ATOM 2027 C C . ALA A 1 265 ? -5.282 -0.683 -12.842 1.00 94.88 265 ALA A C 1
ATOM 2029 O O . ALA A 1 265 ? -6.455 -0.428 -13.066 1.00 94.88 265 ALA A O 1
ATOM 2030 N N . GLY A 1 266 ? -4.367 -0.657 -13.802 1.00 93.56 266 GLY A N 1
ATOM 2031 C CA . GLY A 1 266 ? -4.612 -0.206 -15.169 1.00 93.56 266 GLY A CA 1
ATOM 2032 C C . GLY A 1 266 ? -4.144 1.226 -15.434 1.00 93.56 266 GLY A C 1
ATOM 2033 O O . GLY A 1 266 ? -3.411 1.836 -14.651 1.00 93.56 266 GLY A O 1
ATOM 2034 N N . TRP A 1 267 ? -4.520 1.758 -16.596 1.00 93.88 267 TRP A N 1
ATOM 2035 C CA . TRP A 1 267 ? -4.216 3.137 -16.979 1.00 93.88 267 TRP A CA 1
ATOM 2036 C C . TRP A 1 267 ? -5.430 4.024 -16.778 1.00 93.88 267 TRP A C 1
ATOM 2038 O O . TRP A 1 267 ? -6.439 3.882 -17.468 1.00 93.88 267 TRP A O 1
ATOM 2048 N N . TRP A 1 268 ? -5.287 4.960 -15.855 1.00 95.25 268 TRP A N 1
ATOM 2049 C CA . TRP A 1 268 ? -6.355 5.838 -15.418 1.00 95.25 268 TRP A CA 1
ATOM 2050 C C . TRP A 1 268 ? -5.903 7.283 -15.503 1.00 95.25 268 TRP A C 1
ATOM 2052 O O . TRP A 1 268 ? -4.732 7.588 -15.295 1.00 95.25 268 TRP A O 1
ATOM 2062 N N . ASP A 1 269 ? -6.843 8.165 -15.792 1.00 95.75 269 ASP A N 1
ATOM 2063 C CA . ASP A 1 269 ? -6.680 9.596 -15.601 1.00 95.75 269 ASP A CA 1
ATOM 2064 C C . ASP A 1 269 ? -7.448 10.023 -14.351 1.00 95.75 269 ASP A C 1
ATOM 2066 O O . ASP A 1 269 ? -8.493 9.458 -14.021 1.00 95.75 269 ASP A O 1
ATOM 2070 N N . GLY A 1 270 ? -6.927 11.026 -13.645 1.00 94.81 270 GLY A N 1
ATOM 2071 C CA . GLY A 1 270 ? -7.688 11.685 -12.591 1.00 94.81 270 GLY A CA 1
ATOM 2072 C C . GLY A 1 270 ? -8.836 12.472 -13.214 1.00 94.81 270 GLY A C 1
ATOM 2073 O O . GLY A 1 270 ? -8.693 13.023 -14.311 1.00 94.81 270 GLY A O 1
ATOM 2074 N N . SER A 1 271 ? -9.973 12.546 -12.527 1.00 94.38 271 SER A N 1
ATOM 2075 C CA . SER A 1 271 ? -11.078 13.392 -12.973 1.00 94.38 271 SER A CA 1
ATOM 2076 C C . SER A 1 271 ? -10.624 14.853 -13.146 1.00 94.38 271 SER A C 1
ATOM 2078 O O . SER A 1 271 ? -9.669 15.293 -12.497 1.00 94.38 271 SER A O 1
ATOM 2080 N N . PRO A 1 272 ? -11.310 15.659 -13.981 1.00 94.12 272 PRO A N 1
ATOM 2081 C CA . PRO A 1 272 ? -10.971 17.073 -14.134 1.00 94.12 272 PRO A CA 1
ATOM 2082 C C . PRO A 1 272 ? -10.940 17.823 -12.803 1.00 94.12 272 PRO A C 1
ATOM 2084 O O . PRO A 1 272 ? -10.173 18.763 -12.654 1.00 94.12 272 PRO A O 1
ATOM 2087 N N . ALA A 1 273 ? -11.763 17.389 -11.846 1.00 91.31 273 ALA A N 1
ATOM 2088 C CA . ALA A 1 273 ? -11.857 17.963 -10.518 1.00 91.31 273 ALA A CA 1
ATOM 2089 C C . ALA A 1 273 ? -10.558 17.763 -9.721 1.00 91.31 273 ALA A C 1
ATOM 2091 O O . ALA A 1 273 ? -9.920 18.734 -9.316 1.00 91.31 273 ALA A O 1
ATOM 2092 N N . MET A 1 274 ? -10.103 16.510 -9.659 1.00 92.88 274 MET A N 1
ATOM 2093 C CA . MET A 1 274 ? -8.829 16.103 -9.073 1.00 92.88 274 MET A CA 1
ATOM 2094 C C . MET A 1 274 ? -7.641 16.802 -9.754 1.00 92.88 274 MET A C 1
ATOM 2096 O O . MET A 1 274 ? -6.781 17.373 -9.091 1.00 92.88 274 MET A O 1
ATOM 2100 N N . MET A 1 275 ? -7.607 16.829 -11.087 1.00 92.75 275 MET A N 1
ATOM 2101 C CA . MET A 1 275 ? -6.468 17.365 -11.845 1.00 92.75 275 MET A CA 1
ATOM 2102 C C . MET A 1 275 ? -6.349 18.900 -11.826 1.00 92.75 275 MET A C 1
ATOM 2104 O O . MET A 1 275 ? -5.378 19.431 -12.367 1.00 92.75 275 MET A O 1
ATOM 2108 N N . ARG A 1 276 ? -7.283 19.633 -11.195 1.00 92.19 276 ARG A N 1
ATOM 2109 C CA . ARG A 1 276 ? -7.109 21.074 -10.910 1.00 92.19 276 ARG A CA 1
ATOM 2110 C C . ARG A 1 276 ? -5.992 21.342 -9.901 1.00 92.19 276 ARG A C 1
ATOM 2112 O O . ARG A 1 276 ? -5.472 22.455 -9.870 1.00 92.19 276 ARG A O 1
ATOM 2119 N N . HIS A 1 277 ? -5.623 20.344 -9.101 1.00 90.94 277 HIS A N 1
ATOM 2120 C CA . HIS A 1 277 ? -4.516 20.434 -8.160 1.00 90.94 277 HIS A CA 1
ATOM 2121 C C . HIS A 1 277 ? -3.190 20.170 -8.881 1.00 90.94 277 HIS A C 1
ATOM 2123 O O . HIS A 1 277 ? -2.844 19.033 -9.196 1.00 90.94 277 HIS A O 1
ATOM 2129 N N . ASP A 1 278 ? -2.416 21.228 -9.109 1.00 92.38 278 ASP A N 1
ATOM 2130 C CA . ASP A 1 278 ? -1.097 21.185 -9.759 1.00 92.38 278 ASP A CA 1
ATOM 2131 C C . ASP A 1 278 ? -0.051 20.348 -8.996 1.00 92.38 278 ASP A C 1
ATOM 2133 O O . ASP A 1 278 ? 0.944 19.897 -9.569 1.00 92.38 278 ASP A O 1
ATOM 2137 N N . ARG A 1 279 ? -0.293 20.102 -7.705 1.00 94.31 279 ARG A N 1
ATOM 2138 C CA . ARG A 1 279 ? 0.525 19.240 -6.843 1.00 94.31 279 ARG A CA 1
ATOM 2139 C C . ARG A 1 279 ? 0.334 17.748 -7.096 1.00 94.31 279 ARG A C 1
ATOM 2141 O O . ARG A 1 279 ? 1.167 16.963 -6.641 1.00 94.31 279 ARG A O 1
ATOM 2148 N N . ILE A 1 280 ? -0.728 17.345 -7.799 1.00 95.00 280 ILE A N 1
ATOM 2149 C CA . ILE A 1 280 ? -0.968 15.939 -8.123 1.00 95.00 280 ILE A CA 1
ATOM 2150 C C . ILE A 1 280 ? -0.090 15.538 -9.304 1.00 95.00 280 ILE A C 1
ATOM 2152 O O . ILE A 1 280 ? -0.248 15.992 -10.437 1.00 95.00 280 ILE A O 1
ATOM 2156 N N . LYS A 1 281 ? 0.844 14.632 -9.034 1.00 94.88 281 LYS A N 1
ATOM 2157 C CA . LYS A 1 281 ? 1.718 14.020 -10.030 1.00 94.88 281 LYS A CA 1
ATOM 2158 C C . LYS A 1 281 ? 1.147 12.673 -10.432 1.00 94.88 281 LYS A C 1
ATOM 2160 O O . LYS A 1 281 ? 0.803 11.864 -9.577 1.00 94.88 281 LYS A O 1
ATOM 2165 N N . VAL A 1 282 ? 1.109 12.413 -11.734 1.00 94.69 282 VAL A N 1
ATOM 2166 C CA . VAL A 1 282 ? 0.602 11.152 -12.283 1.00 94.69 282 VAL A CA 1
ATOM 2167 C C . VAL A 1 282 ? 1.724 10.422 -13.004 1.00 94.69 282 VAL A C 1
ATOM 2169 O O . VAL A 1 282 ? 2.347 10.970 -13.916 1.00 94.69 282 VAL A O 1
ATOM 2172 N N . GLY A 1 283 ? 1.980 9.182 -12.600 1.00 94.00 283 GLY A N 1
ATOM 2173 C CA . GLY A 1 283 ? 2.938 8.292 -13.244 1.00 94.00 283 GLY A CA 1
ATOM 2174 C C . GLY A 1 283 ? 2.259 7.025 -13.755 1.00 94.00 283 GLY A C 1
ATOM 2175 O O . GLY A 1 283 ? 1.426 6.441 -13.070 1.00 94.00 283 GLY A O 1
ATOM 2176 N N . TYR A 1 284 ? 2.644 6.579 -14.949 1.00 94.75 284 TYR A N 1
ATOM 2177 C CA . TYR A 1 284 ? 2.149 5.338 -15.553 1.00 94.75 284 TYR A CA 1
ATOM 2178 C C . TYR A 1 284 ? 3.225 4.279 -15.443 1.00 94.75 284 TYR A C 1
ATOM 2180 O O . TYR A 1 284 ? 4.340 4.475 -15.932 1.00 94.75 284 TYR A O 1
ATOM 2188 N N . TYR A 1 285 ? 2.888 3.159 -14.825 1.00 93.94 285 TYR A N 1
ATOM 2189 C CA . TYR A 1 285 ? 3.831 2.108 -14.506 1.00 93.94 285 TYR A CA 1
ATOM 2190 C C . TYR A 1 285 ? 3.447 0.812 -15.198 1.00 93.94 285 TYR A C 1
ATOM 2192 O O . TYR A 1 285 ? 2.273 0.472 -15.378 1.00 93.94 285 TYR A O 1
ATOM 2200 N N . ARG A 1 286 ? 4.486 0.079 -15.578 1.00 90.56 286 ARG A N 1
ATOM 2201 C CA . ARG A 1 286 ? 4.387 -1.302 -16.013 1.00 90.56 286 ARG A CA 1
ATOM 2202 C C . ARG A 1 286 ? 5.047 -2.175 -14.961 1.00 90.56 286 ARG A C 1
ATOM 2204 O O . ARG A 1 286 ? 6.251 -2.066 -14.722 1.00 90.56 286 ARG A O 1
ATOM 2211 N N . GLY A 1 287 ? 4.230 -2.991 -14.320 1.00 87.62 287 GLY A N 1
ATOM 2212 C CA . GLY A 1 287 ? 4.617 -3.950 -13.307 1.00 87.62 287 GLY A CA 1
ATOM 2213 C C . GLY A 1 287 ? 5.521 -5.048 -1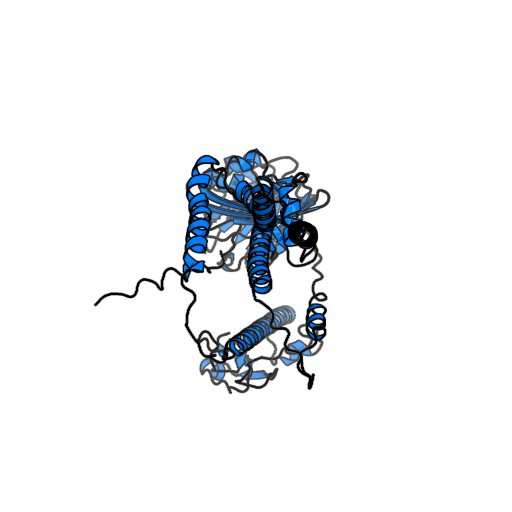3.855 1.00 87.62 287 GLY A C 1
ATOM 2214 O O . GLY A 1 287 ? 5.548 -5.329 -15.057 1.00 87.62 287 GLY A O 1
ATOM 2215 N N . TRP A 1 288 ? 6.290 -5.662 -12.962 1.00 80.56 288 TRP A N 1
ATOM 2216 C CA . TRP A 1 288 ? 7.075 -6.851 -13.281 1.00 80.56 288 TRP A CA 1
ATOM 2217 C C . TRP A 1 288 ? 6.182 -8.100 -13.179 1.00 80.56 288 TRP A C 1
ATOM 2219 O O . TRP A 1 288 ? 5.700 -8.426 -12.100 1.00 80.56 288 TRP A O 1
ATOM 2229 N N . GLY A 1 289 ? 5.962 -8.792 -14.304 1.00 67.44 289 GLY A N 1
ATOM 2230 C CA . GLY A 1 289 ? 5.062 -9.956 -14.398 1.00 67.44 289 GLY A CA 1
ATOM 2231 C C . GLY A 1 289 ? 3.637 -9.613 -14.871 1.00 67.44 289 GLY A C 1
ATOM 2232 O O . GLY A 1 289 ? 3.175 -8.484 -14.717 1.00 67.44 289 GLY A O 1
ATOM 2233 N N . ASP A 1 290 ? 2.977 -10.582 -15.516 1.00 57.66 290 ASP A N 1
ATOM 2234 C CA . ASP A 1 290 ? 1.555 -10.612 -15.929 1.00 57.66 290 ASP A CA 1
ATOM 2235 C C . ASP A 1 290 ? 0.916 -9.315 -16.453 1.00 57.66 290 ASP A C 1
ATOM 2237 O O . ASP A 1 290 ? -0.185 -8.962 -16.042 1.00 57.66 290 ASP A O 1
ATOM 2241 N N . ASP A 1 291 ? 1.598 -8.589 -17.352 1.00 64.81 291 ASP A N 1
ATOM 2242 C CA . ASP A 1 291 ? 1.101 -7.348 -17.989 1.00 64.81 291 ASP A CA 1
ATOM 2243 C C . ASP A 1 291 ? 0.410 -6.378 -17.005 1.00 64.81 291 ASP A C 1
ATOM 2245 O O . ASP A 1 291 ? -0.494 -5.622 -17.371 1.00 64.81 291 ASP A O 1
ATOM 2249 N N . LYS A 1 292 ? 0.829 -6.402 -15.729 1.00 84.38 292 LYS A N 1
ATOM 2250 C CA . LYS A 1 292 ? 0.196 -5.615 -14.676 1.00 84.38 292 LYS A CA 1
ATOM 2251 C C . LYS A 1 292 ? 0.546 -4.166 -14.921 1.00 84.38 292 LYS A C 1
ATOM 2253 O O . LYS A 1 292 ? 1.678 -3.738 -14.730 1.00 84.38 292 LYS A O 1
ATOM 2258 N N . ARG A 1 293 ? -0.415 -3.398 -15.397 1.00 92.69 293 ARG A N 1
ATOM 2259 C CA . ARG A 1 293 ? -0.285 -1.955 -15.576 1.00 92.69 293 ARG A CA 1
ATOM 2260 C C . ARG A 1 293 ? -0.890 -1.292 -14.361 1.00 92.69 293 ARG A C 1
ATOM 2262 O O . ARG A 1 293 ? -1.872 -1.794 -13.828 1.00 92.69 293 ARG A O 1
ATOM 2269 N N . PHE A 1 294 ? -0.328 -0.172 -13.941 1.00 95.00 294 PHE A N 1
ATOM 2270 C CA . PHE A 1 294 ? -0.957 0.643 -12.916 1.00 95.00 294 PHE A CA 1
ATOM 2271 C C . PHE A 1 294 ? -0.629 2.115 -13.102 1.00 95.00 294 PHE A C 1
ATOM 2273 O O . PHE A 1 294 ? 0.362 2.484 -13.738 1.00 95.00 294 PHE A O 1
ATOM 2280 N N . THR A 1 295 ? -1.482 2.956 -12.540 1.00 96.00 295 THR A N 1
ATOM 2281 C CA . THR A 1 295 ? -1.294 4.401 -12.491 1.00 96.00 295 THR A CA 1
ATOM 2282 C C . THR A 1 295 ? -1.067 4.807 -11.050 1.00 96.00 295 THR A C 1
ATOM 2284 O O . THR A 1 295 ? -1.785 4.358 -10.165 1.00 96.00 295 THR A O 1
ATOM 2287 N N . ARG A 1 296 ? -0.057 5.636 -10.810 1.00 95.94 296 ARG A N 1
ATOM 2288 C CA . ARG A 1 296 ? 0.271 6.176 -9.493 1.00 95.94 296 ARG A CA 1
ATOM 2289 C C . ARG A 1 296 ? -0.067 7.659 -9.468 1.00 95.94 296 ARG A C 1
ATOM 2291 O O . ARG A 1 296 ? 0.451 8.411 -10.296 1.00 95.94 296 ARG A O 1
ATOM 2298 N N . PHE A 1 297 ? -0.890 8.061 -8.515 1.00 96.12 297 PHE A N 1
ATOM 2299 C CA . PHE A 1 297 ? -1.263 9.440 -8.240 1.00 96.12 297 PHE A CA 1
ATOM 2300 C C . PHE A 1 297 ? -0.605 9.863 -6.933 1.00 96.12 297 PHE A C 1
ATOM 2302 O O . PHE A 1 297 ? -0.903 9.307 -5.882 1.00 96.12 297 PHE A O 1
ATOM 2309 N N . TYR A 1 298 ? 0.305 10.830 -7.006 1.00 95.31 298 TYR A N 1
ATOM 2310 C CA . TYR A 1 298 ? 1.052 11.322 -5.857 1.00 95.31 298 TYR A CA 1
ATOM 2311 C C . TYR A 1 298 ? 0.711 12.786 -5.583 1.00 95.31 298 TYR A C 1
ATOM 2313 O O . TYR A 1 298 ? 0.962 13.643 -6.429 1.00 95.31 298 TYR A O 1
ATOM 2321 N N . PHE A 1 299 ? 0.171 13.072 -4.406 1.00 95.19 299 PHE A N 1
ATOM 2322 C CA . PHE A 1 299 ? -0.062 14.413 -3.878 1.00 95.19 299 PHE A CA 1
ATOM 2323 C C . PHE A 1 299 ? 0.928 14.698 -2.746 1.00 95.19 299 PHE A C 1
ATOM 2325 O O . PHE A 1 299 ? 1.271 13.802 -1.984 1.00 95.19 299 PHE A O 1
ATOM 2332 N N . ASP A 1 300 ? 1.385 15.942 -2.631 1.00 94.69 300 ASP A N 1
ATOM 2333 C CA . ASP A 1 300 ? 2.266 16.390 -1.549 1.00 94.69 300 ASP A CA 1
ATOM 2334 C C . ASP A 1 300 ? 2.018 17.876 -1.280 1.00 94.69 300 ASP A C 1
ATOM 2336 O O . ASP A 1 300 ? 2.439 18.756 -2.045 1.00 94.69 300 ASP A O 1
ATOM 2340 N N . GLY A 1 301 ? 1.239 18.159 -0.238 1.00 95.06 301 GLY A N 1
ATOM 2341 C CA . GLY A 1 301 ? 0.843 19.521 0.094 1.00 95.06 301 GLY A CA 1
ATOM 2342 C C . GLY A 1 301 ? -0.137 19.626 1.260 1.00 95.06 301 GLY A C 1
ATOM 2343 O O . GLY A 1 301 ? -0.421 18.631 1.925 1.00 95.06 301 GLY A O 1
ATOM 2344 N N . PRO A 1 302 ? -0.664 20.833 1.523 1.00 95.75 302 PRO A N 1
ATOM 2345 C CA . PRO A 1 302 ? -1.584 21.082 2.620 1.00 95.75 302 PRO A CA 1
ATOM 2346 C C . PRO A 1 302 ? -2.860 20.262 2.469 1.00 95.75 302 PRO A C 1
ATOM 2348 O O . PRO A 1 302 ? -3.542 20.333 1.448 1.00 95.75 302 PRO A O 1
ATOM 2351 N N . ALA A 1 303 ? -3.219 19.534 3.517 1.00 93.69 303 ALA A N 1
ATOM 2352 C CA . ALA A 1 303 ? -4.359 18.637 3.488 1.00 93.69 303 ALA A CA 1
ATOM 2353 C C . ALA A 1 303 ? -5.686 19.351 3.189 1.00 93.69 303 ALA A C 1
ATOM 2355 O O . ALA A 1 303 ? -6.544 18.805 2.512 1.00 93.69 303 ALA A O 1
ATOM 2356 N N . GLY A 1 304 ? -5.835 20.601 3.628 1.00 94.31 304 GLY A N 1
ATOM 2357 C CA . GLY A 1 304 ? -7.007 21.441 3.384 1.00 94.31 304 GLY A CA 1
ATOM 2358 C C . GLY A 1 304 ? -7.240 21.798 1.913 1.00 94.31 304 GLY A C 1
ATOM 2359 O O . GLY A 1 304 ? -8.305 22.315 1.597 1.00 94.31 304 GLY A O 1
ATOM 2360 N N . GLU A 1 305 ? -6.283 21.526 1.016 1.00 94.94 305 GLU A N 1
ATOM 2361 C CA . GLU A 1 305 ? -6.503 21.608 -0.435 1.00 94.94 305 GLU A CA 1
ATOM 2362 C C . GLU A 1 305 ? -7.306 20.401 -0.963 1.00 94.94 305 GLU A C 1
ATOM 2364 O O . GLU A 1 305 ? -7.892 20.488 -2.035 1.00 94.94 305 GLU A O 1
ATOM 2369 N N . LEU A 1 306 ? -7.392 19.291 -0.220 1.00 93.94 306 LEU A N 1
ATOM 2370 C CA . LEU A 1 306 ? -8.082 18.057 -0.618 1.00 93.94 306 LEU A CA 1
ATOM 2371 C C . LEU A 1 306 ? -9.588 18.144 -0.333 1.00 93.94 306 LEU A C 1
ATOM 2373 O O . LEU A 1 306 ? -10.124 17.422 0.499 1.00 93.94 306 LEU A O 1
ATOM 2377 N N . THR A 1 307 ? -10.280 19.073 -0.988 1.00 93.75 307 THR A N 1
ATOM 2378 C CA . THR A 1 307 ? -11.702 19.367 -0.720 1.00 93.75 307 THR A CA 1
ATOM 2379 C C . THR A 1 307 ? -12.688 18.428 -1.420 1.00 93.75 307 THR A C 1
ATOM 2381 O O . THR A 1 307 ? -13.894 18.511 -1.187 1.00 93.75 307 THR A O 1
ATOM 2384 N N . GLU A 1 308 ? -12.194 17.561 -2.300 1.00 94.38 308 GLU A N 1
ATOM 2385 C CA . GLU A 1 308 ? -12.984 16.663 -3.143 1.00 94.38 308 GLU A CA 1
ATOM 2386 C C . GLU A 1 308 ? -12.415 15.239 -3.080 1.00 94.38 308 GLU A C 1
ATOM 2388 O O . GLU A 1 308 ? -11.207 15.046 -2.926 1.00 94.38 308 GLU A O 1
ATOM 2393 N N . ASP A 1 309 ? -13.289 14.241 -3.220 1.00 95.88 309 ASP A N 1
ATOM 2394 C CA . ASP A 1 309 ? -12.862 12.850 -3.366 1.00 95.88 309 ASP A CA 1
ATOM 2395 C C . ASP A 1 309 ? -12.237 12.613 -4.737 1.00 95.88 309 ASP A C 1
ATOM 2397 O O . ASP A 1 309 ? -12.590 13.245 -5.741 1.00 95.88 309 ASP A O 1
ATOM 2401 N N . TRP A 1 310 ? -11.315 11.661 -4.794 1.00 96.25 310 TRP A N 1
ATOM 2402 C CA . TRP A 1 310 ? -10.659 11.317 -6.039 1.00 96.25 310 TRP A CA 1
ATOM 2403 C C . TRP A 1 310 ? -11.495 10.290 -6.789 1.00 96.25 310 TRP A C 1
ATOM 2405 O O . TRP A 1 310 ? -11.955 9.286 -6.250 1.00 96.25 310 TRP A O 1
ATOM 2415 N N . SER A 1 311 ? -11.696 10.573 -8.067 1.00 95.06 311 SER A N 1
ATOM 2416 C CA . SER A 1 311 ? -12.373 9.695 -9.009 1.00 95.06 311 SER A CA 1
ATOM 2417 C C . SER A 1 311 ? -11.490 9.524 -10.226 1.00 95.06 311 SER A C 1
ATOM 2419 O O . SER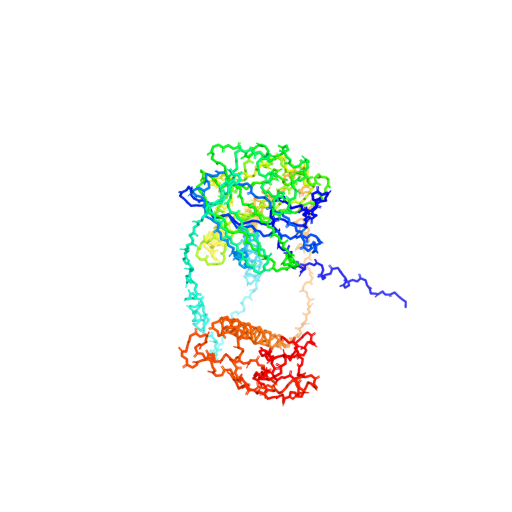 A 1 311 ? -10.814 10.464 -10.660 1.00 95.06 311 SER A O 1
ATOM 2421 N N . PHE A 1 312 ? -11.512 8.320 -10.777 1.00 96.00 312 PHE A N 1
ATOM 2422 C CA . PHE A 1 312 ? -10.619 7.932 -11.852 1.00 96.00 312 PHE A CA 1
ATOM 2423 C C . PHE A 1 312 ? -11.432 7.592 -13.095 1.00 96.00 312 PHE A C 1
ATOM 2425 O O . PHE A 1 312 ? -12.453 6.912 -13.024 1.00 96.00 312 PHE A O 1
ATOM 2432 N N . GLN A 1 313 ? -10.980 8.077 -14.246 1.00 95.38 313 GLN A N 1
ATOM 2433 C CA . GLN A 1 313 ? -11.605 7.804 -15.535 1.00 95.38 313 GLN A CA 1
ATOM 2434 C C . GLN A 1 313 ? -10.688 6.909 -16.367 1.00 95.38 313 GLN A C 1
ATOM 2436 O O . GLN A 1 313 ? -9.465 7.100 -16.326 1.00 95.38 313 GLN A O 1
ATOM 2441 N N . PRO A 1 314 ? -11.232 5.933 -17.118 1.00 93.06 314 PRO A N 1
ATOM 2442 C CA . PRO A 1 314 ? -10.415 5.123 -18.005 1.00 93.06 314 PRO A CA 1
ATOM 2443 C C . PRO A 1 314 ? -9.660 6.042 -18.960 1.00 93.06 314 PRO A C 1
ATOM 2445 O O . PRO A 1 314 ? -10.263 6.871 -19.648 1.00 93.06 314 PRO A O 1
ATOM 2448 N N . ARG A 1 315 ? -8.334 5.912 -19.000 1.00 86.50 315 ARG A N 1
ATOM 2449 C CA . ARG A 1 315 ? -7.527 6.735 -19.894 1.00 86.50 315 ARG A CA 1
ATOM 2450 C C . ARG A 1 315 ? -7.848 6.346 -21.332 1.00 86.50 315 ARG A C 1
ATOM 2452 O O . ARG A 1 315 ? -7.609 5.207 -21.740 1.00 86.50 315 ARG A O 1
ATOM 2459 N N . ALA A 1 316 ? -8.362 7.293 -22.114 1.00 84.50 316 ALA A N 1
ATOM 2460 C CA . ALA A 1 316 ? -8.511 7.095 -23.550 1.00 84.50 316 ALA A CA 1
ATOM 2461 C C . ALA A 1 316 ? -7.140 6.755 -24.157 1.00 84.50 316 ALA A C 1
ATOM 2463 O O . ALA A 1 316 ? -6.119 7.301 -23.724 1.00 84.50 316 ALA A O 1
ATOM 2464 N N . SER A 1 317 ? -7.120 5.858 -25.151 1.00 77.06 317 SER A N 1
ATOM 2465 C CA . SER A 1 317 ? -5.918 5.512 -25.922 1.00 77.06 317 SER A CA 1
ATOM 2466 C C . SER A 1 317 ? -5.121 6.783 -26.234 1.00 77.06 317 SER A C 1
ATOM 2468 O O . SER A 1 317 ? -5.573 7.679 -26.950 1.00 77.06 317 SER A O 1
ATOM 2470 N N . ASN A 1 318 ? -3.944 6.896 -25.621 1.00 79.94 318 ASN A N 1
ATOM 2471 C CA . ASN A 1 318 ? -3.050 8.017 -25.829 1.00 79.94 318 ASN A CA 1
ATOM 2472 C C . ASN A 1 318 ? -1.828 7.494 -26.568 1.00 79.94 318 ASN A C 1
ATOM 2474 O O . ASN A 1 318 ? -1.020 6.758 -25.995 1.00 79.94 318 ASN A O 1
ATOM 2478 N N . ARG A 1 319 ? -1.685 7.926 -27.824 1.00 78.88 319 ARG A N 1
ATOM 2479 C CA . ARG A 1 319 ? -0.575 7.538 -28.699 1.00 78.88 319 ARG A CA 1
ATOM 2480 C C . ARG A 1 319 ? 0.791 7.737 -28.046 1.00 78.88 319 ARG A C 1
ATOM 2482 O O . ARG A 1 319 ? 1.675 6.930 -28.288 1.00 78.88 319 ARG A O 1
ATOM 2489 N N . ASP A 1 320 ? 0.981 8.749 -27.202 1.00 78.44 320 ASP A N 1
ATOM 2490 C CA . ASP A 1 320 ? 2.272 8.984 -26.546 1.00 78.44 320 ASP A CA 1
ATOM 2491 C C . ASP A 1 320 ? 2.580 7.926 -25.483 1.00 78.44 320 ASP A C 1
ATOM 2493 O O . ASP A 1 320 ? 3.724 7.490 -25.356 1.00 78.44 320 ASP A O 1
ATOM 2497 N N . LEU A 1 321 ? 1.567 7.488 -24.726 1.00 84.38 321 LEU A N 1
ATOM 2498 C CA . LEU A 1 321 ? 1.736 6.412 -23.752 1.00 84.38 321 LEU A CA 1
ATOM 2499 C C . LEU A 1 321 ? 1.902 5.072 -24.469 1.00 84.38 321 LEU A C 1
ATOM 2501 O O . LEU A 1 321 ? 2.799 4.321 -24.114 1.00 84.38 321 LEU A O 1
ATOM 2505 N N . GLU A 1 322 ? 1.126 4.805 -25.520 1.00 84.69 322 GLU A N 1
ATOM 2506 C CA . GLU A 1 322 ? 1.294 3.614 -26.362 1.00 84.69 322 GLU A CA 1
ATOM 2507 C C . GLU A 1 322 ? 2.680 3.560 -27.009 1.00 84.69 322 GLU A C 1
ATOM 2509 O O . GLU A 1 322 ? 3.315 2.510 -27.003 1.00 84.69 322 GLU A O 1
ATOM 2514 N N . LEU A 1 323 ? 3.198 4.689 -27.503 1.00 79.88 323 LEU A N 1
ATOM 2515 C CA . LEU A 1 323 ? 4.559 4.791 -28.029 1.00 79.88 323 LEU A CA 1
ATOM 2516 C C . LEU A 1 323 ? 5.609 4.596 -26.935 1.00 79.88 323 LEU A C 1
ATOM 2518 O O . LEU A 1 323 ? 6.615 3.938 -27.185 1.00 79.88 323 LEU A O 1
ATOM 2522 N N . ALA A 1 324 ? 5.394 5.131 -25.730 1.00 83.06 324 ALA A N 1
ATOM 2523 C CA . ALA A 1 324 ? 6.291 4.901 -24.600 1.00 83.06 324 ALA A CA 1
ATOM 2524 C C . ALA A 1 324 ? 6.287 3.422 -24.180 1.00 83.06 324 ALA A C 1
ATOM 2526 O O . ALA A 1 324 ? 7.345 2.851 -23.938 1.00 83.06 324 ALA A O 1
ATOM 2527 N N . VAL A 1 325 ? 5.120 2.778 -24.166 1.00 83.81 325 VAL A N 1
ATOM 2528 C CA . VAL A 1 325 ? 4.958 1.347 -23.881 1.00 83.81 325 VAL A CA 1
ATOM 2529 C C . VAL A 1 325 ? 5.605 0.518 -24.975 1.00 83.81 325 VAL A C 1
ATOM 2531 O O . VAL A 1 325 ? 6.325 -0.423 -24.671 1.00 83.81 325 VAL A O 1
ATOM 2534 N N . LEU A 1 326 ? 5.421 0.876 -26.245 1.00 81.50 326 LEU A N 1
ATOM 2535 C CA . LEU A 1 326 ? 6.083 0.221 -27.367 1.00 81.50 326 LEU A CA 1
ATOM 2536 C C . LEU A 1 326 ? 7.605 0.378 -27.264 1.00 81.50 326 LEU A C 1
ATOM 2538 O O . LEU A 1 326 ? 8.329 -0.598 -27.425 1.00 81.50 326 LEU A O 1
ATOM 2542 N N . ALA A 1 327 ? 8.103 1.573 -26.946 1.00 77.44 327 ALA A N 1
ATOM 2543 C CA . ALA A 1 327 ? 9.529 1.835 -26.758 1.00 77.44 327 ALA A CA 1
ATOM 2544 C C . ALA A 1 327 ? 10.113 1.102 -25.538 1.00 77.44 327 ALA A C 1
ATOM 2546 O O . ALA A 1 327 ? 11.280 0.713 -25.560 1.00 77.44 327 ALA A O 1
ATOM 2547 N N . ASP A 1 328 ? 9.316 0.897 -24.487 1.00 77.56 328 ASP A N 1
ATOM 2548 C CA . ASP A 1 328 ? 9.722 0.152 -23.296 1.00 77.56 328 ASP A CA 1
ATOM 2549 C C . ASP A 1 328 ? 9.651 -1.378 -23.481 1.00 77.56 328 ASP A C 1
ATOM 2551 O O . ASP A 1 328 ? 10.525 -2.117 -23.030 1.00 77.56 328 ASP A O 1
ATOM 2555 N N . THR A 1 329 ? 8.627 -1.876 -24.174 1.00 74.69 329 THR A N 1
ATOM 2556 C CA . THR A 1 329 ? 8.381 -3.312 -24.402 1.00 74.69 329 THR A CA 1
ATOM 2557 C C . THR A 1 329 ? 9.223 -3.880 -25.535 1.00 74.69 329 THR A C 1
ATOM 2559 O O . THR A 1 329 ? 9.716 -5.006 -25.437 1.00 74.69 329 THR A O 1
ATOM 2562 N N . SER A 1 330 ? 9.389 -3.127 -26.623 1.00 68.69 330 SER A N 1
ATOM 2563 C CA . SER A 1 330 ? 10.117 -3.602 -27.787 1.00 68.69 330 SER A CA 1
ATOM 2564 C C . SER A 1 330 ? 11.608 -3.541 -27.487 1.00 68.69 330 SER A C 1
ATOM 2566 O O . SER A 1 330 ? 12.247 -2.492 -27.484 1.00 68.69 330 SER A O 1
ATOM 2568 N N . ALA A 1 331 ? 12.191 -4.707 -27.228 1.00 57.69 331 ALA A N 1
ATOM 2569 C CA . ALA A 1 331 ? 13.629 -4.801 -27.046 1.00 57.69 331 ALA A CA 1
ATOM 2570 C C . ALA A 1 331 ? 14.389 -4.304 -28.298 1.00 57.69 331 ALA A C 1
ATOM 2572 O O . ALA A 1 331 ? 15.511 -3.829 -28.153 1.00 57.69 331 ALA A O 1
ATOM 2573 N N . TYR A 1 332 ? 13.782 -4.357 -29.500 1.00 57.53 332 TYR A N 1
ATOM 2574 C CA . TYR A 1 332 ? 14.486 -4.060 -30.755 1.00 57.53 332 TYR A CA 1
ATOM 2575 C C . TYR A 1 332 ? 13.643 -3.476 -31.915 1.00 57.53 332 TYR A C 1
ATOM 2577 O O . TYR A 1 332 ? 14.194 -2.742 -32.722 1.00 57.53 332 TYR A O 1
ATOM 2585 N N . PHE A 1 333 ? 12.337 -3.730 -32.041 1.00 53.31 333 PHE A N 1
ATOM 2586 C CA . PHE A 1 333 ? 11.682 -3.733 -33.369 1.00 53.31 333 PHE A CA 1
ATOM 2587 C C . PHE A 1 333 ? 11.466 -2.385 -34.108 1.00 53.31 333 PHE A C 1
ATOM 2589 O O . PHE A 1 333 ? 11.891 -2.284 -35.260 1.00 53.31 333 PHE A O 1
ATOM 2596 N N . PRO A 1 334 ? 10.859 -1.329 -33.526 1.00 54.19 334 PRO A N 1
ATOM 2597 C CA . PRO A 1 334 ? 10.639 -0.074 -34.257 1.00 54.19 334 PRO A CA 1
ATOM 2598 C C . PRO A 1 334 ? 11.951 0.681 -34.496 1.00 54.19 334 PRO A C 1
ATOM 2600 O O . PRO A 1 334 ? 12.132 1.314 -35.534 1.00 54.19 334 PRO A O 1
ATOM 2603 N N . ASN A 1 335 ? 12.902 0.538 -33.571 1.00 58.03 335 ASN A N 1
ATOM 2604 C CA . ASN A 1 335 ? 14.245 1.061 -33.746 1.00 58.03 335 ASN A CA 1
ATOM 2605 C C . ASN A 1 335 ? 14.980 0.287 -34.846 1.00 58.03 335 ASN A C 1
ATOM 2607 O O . ASN A 1 335 ? 15.546 0.927 -35.716 1.00 58.03 335 ASN A O 1
ATOM 2611 N N . LEU A 1 336 ? 14.912 -1.052 -34.895 1.00 60.22 336 LEU A N 1
ATOM 2612 C CA . LEU A 1 336 ? 15.568 -1.848 -35.944 1.00 60.22 336 LEU A CA 1
ATOM 2613 C C . LEU A 1 336 ? 15.036 -1.534 -37.345 1.00 60.22 336 LEU A C 1
ATOM 2615 O O . LEU A 1 336 ? 15.823 -1.483 -38.278 1.00 60.22 336 LEU A O 1
ATOM 2619 N N . ALA A 1 337 ? 13.728 -1.314 -37.503 1.00 58.00 337 ALA A N 1
ATOM 2620 C CA . ALA A 1 337 ? 13.139 -0.960 -38.794 1.00 58.00 337 ALA A CA 1
ATOM 2621 C C . ALA A 1 337 ? 13.557 0.449 -39.244 1.00 58.00 337 ALA A C 1
ATOM 2623 O O . ALA A 1 337 ? 13.951 0.639 -40.394 1.00 58.00 337 ALA A O 1
ATOM 2624 N N . LEU A 1 338 ? 13.547 1.425 -38.328 1.00 63.25 338 LEU A N 1
ATOM 2625 C CA . LEU A 1 338 ? 14.061 2.768 -38.605 1.00 63.25 338 LEU A CA 1
ATOM 2626 C C . LEU A 1 338 ? 15.578 2.741 -38.871 1.00 63.25 338 LEU A C 1
ATOM 2628 O O . LEU A 1 338 ? 16.056 3.447 -39.754 1.00 63.25 338 LEU A O 1
ATOM 2632 N N . TYR A 1 339 ? 16.320 1.881 -38.167 1.00 65.44 339 TYR A N 1
ATOM 2633 C CA . TYR A 1 339 ? 17.744 1.629 -38.384 1.00 65.44 339 TYR A CA 1
ATOM 2634 C C . TYR A 1 339 ? 18.017 0.974 -39.728 1.00 65.44 339 TYR A C 1
ATOM 2636 O O . TYR A 1 339 ? 18.927 1.405 -40.423 1.00 65.44 339 TYR A O 1
ATOM 2644 N N . ALA A 1 340 ? 17.224 -0.021 -40.119 1.00 62.94 340 ALA A N 1
ATOM 2645 C CA . ALA A 1 340 ? 17.329 -0.681 -41.409 1.00 62.94 340 ALA A CA 1
ATOM 2646 C C . ALA A 1 340 ? 17.024 0.304 -42.540 1.00 62.94 340 ALA A C 1
ATOM 2648 O O . ALA A 1 340 ? 17.773 0.359 -43.506 1.00 62.94 340 ALA A O 1
ATOM 2649 N N . ALA A 1 341 ? 15.993 1.140 -42.394 1.00 67.75 341 ALA A N 1
ATOM 2650 C CA . ALA A 1 341 ? 15.663 2.169 -43.374 1.00 67.75 341 ALA A CA 1
ATOM 2651 C C . ALA A 1 341 ? 16.754 3.249 -43.479 1.00 67.75 341 ALA A C 1
ATOM 2653 O O . ALA A 1 341 ? 17.139 3.625 -44.584 1.00 67.75 341 ALA A O 1
ATOM 2654 N N . ALA A 1 342 ? 17.289 3.723 -42.348 1.00 67.00 342 ALA A N 1
ATOM 2655 C CA . ALA A 1 342 ? 18.355 4.723 -42.328 1.00 67.00 342 ALA A CA 1
ATOM 2656 C C . ALA A 1 342 ? 19.684 4.169 -42.866 1.00 67.00 342 ALA A C 1
ATOM 2658 O O . ALA A 1 342 ? 20.361 4.848 -43.635 1.00 67.00 342 ALA A O 1
ATOM 2659 N N . ALA A 1 343 ? 20.036 2.929 -42.513 1.00 68.00 343 ALA A N 1
ATOM 2660 C CA . ALA A 1 343 ? 21.205 2.242 -43.049 1.00 68.00 343 ALA A CA 1
ATOM 2661 C C . ALA A 1 343 ? 21.058 2.010 -44.557 1.00 68.00 343 ALA A C 1
ATOM 2663 O O . ALA A 1 343 ? 21.963 2.362 -45.304 1.00 68.00 343 ALA A O 1
ATOM 2664 N N . LEU A 1 344 ? 19.900 1.520 -45.017 1.00 67.69 344 LEU A N 1
ATOM 2665 C CA . LEU A 1 344 ? 19.603 1.338 -46.439 1.00 67.69 344 LEU A CA 1
ATOM 2666 C C . LEU A 1 344 ? 19.719 2.665 -47.204 1.00 67.69 344 LEU A C 1
ATOM 2668 O O . LEU A 1 344 ? 20.375 2.716 -48.239 1.00 67.69 344 LEU A O 1
ATOM 2672 N N . ALA A 1 345 ? 19.145 3.751 -46.679 1.00 69.88 345 ALA A N 1
ATOM 2673 C CA . ALA A 1 345 ? 19.249 5.077 -47.285 1.00 69.88 345 ALA A CA 1
ATOM 2674 C C . ALA A 1 345 ? 20.703 5.576 -47.342 1.00 69.88 345 ALA A C 1
ATOM 2676 O O . ALA A 1 345 ? 21.128 6.103 -48.368 1.00 69.88 345 ALA A O 1
ATOM 2677 N N . ALA A 1 346 ? 21.485 5.373 -46.278 1.00 69.44 346 ALA A N 1
ATOM 2678 C CA . ALA A 1 346 ? 22.900 5.731 -46.252 1.00 69.44 346 ALA A CA 1
ATOM 2679 C C . ALA A 1 346 ? 23.723 4.912 -47.260 1.00 69.44 346 ALA A C 1
ATOM 2681 O O . ALA A 1 346 ? 24.561 5.479 -47.956 1.00 69.44 346 ALA A O 1
ATOM 2682 N N . THR A 1 347 ? 23.461 3.608 -47.394 1.00 67.94 347 THR A N 1
ATOM 2683 C CA . THR A 1 347 ? 24.116 2.750 -48.393 1.00 67.94 347 THR A CA 1
ATOM 2684 C C . THR A 1 347 ? 23.744 3.159 -49.817 1.00 67.94 347 THR A C 1
ATOM 2686 O O . THR A 1 347 ? 24.624 3.246 -50.669 1.00 67.94 347 THR A O 1
ATOM 2689 N N . LEU A 1 348 ? 22.470 3.469 -50.079 1.00 69.06 348 LEU A N 1
ATOM 2690 C CA . LEU A 1 348 ? 22.014 3.954 -51.386 1.00 69.06 348 LEU A CA 1
ATOM 2691 C C . LEU A 1 348 ? 22.663 5.297 -51.749 1.00 69.06 348 LEU A C 1
ATOM 2693 O O . LEU A 1 348 ? 23.100 5.479 -52.883 1.00 69.06 348 LEU A O 1
ATOM 2697 N N . LEU A 1 349 ? 22.791 6.212 -50.784 1.00 62.59 349 LEU A N 1
ATOM 2698 C CA . LEU A 1 349 ? 23.439 7.510 -50.987 1.00 62.59 349 LEU A CA 1
ATOM 2699 C C . LEU A 1 349 ? 24.959 7.386 -51.154 1.00 62.59 349 LEU A C 1
ATOM 2701 O O . LEU A 1 349 ? 25.522 8.076 -51.996 1.00 62.59 349 LEU A O 1
ATOM 2705 N N . ALA A 1 350 ? 25.622 6.479 -50.433 1.00 64.62 350 ALA A N 1
ATOM 2706 C CA . ALA A 1 350 ? 27.044 6.189 -50.626 1.00 64.62 350 ALA A CA 1
ATOM 2707 C C . ALA A 1 350 ? 27.322 5.520 -51.985 1.00 64.62 350 ALA A C 1
ATOM 2709 O O . ALA A 1 350 ? 28.292 5.867 -52.656 1.00 64.62 350 ALA A O 1
ATOM 2710 N N . GLY A 1 351 ? 26.449 4.606 -52.423 1.00 68.12 351 GLY A N 1
ATOM 2711 C CA . GLY A 1 351 ? 26.512 3.997 -53.753 1.00 68.12 351 GLY A CA 1
ATOM 2712 C C . GLY A 1 351 ? 26.300 5.018 -54.872 1.00 68.12 351 GLY A C 1
ATOM 2713 O O . GLY A 1 351 ? 27.039 5.016 -55.852 1.00 68.12 351 GLY A O 1
ATOM 2714 N N . TRP A 1 352 ? 25.357 5.949 -54.693 1.00 65.75 352 TRP A N 1
ATOM 2715 C CA . TRP A 1 352 ? 25.195 7.097 -55.590 1.00 65.75 352 TRP A CA 1
ATOM 2716 C C . TRP A 1 352 ? 26.423 8.014 -55.561 1.00 65.75 352 TRP A C 1
ATOM 2718 O O . TRP A 1 352 ? 26.832 8.538 -56.595 1.00 65.75 352 TRP A O 1
ATOM 2728 N N . ALA A 1 353 ? 27.058 8.157 -54.394 1.00 58.34 353 ALA A N 1
ATOM 2729 C CA . ALA A 1 353 ? 28.219 9.012 -54.233 1.00 58.34 353 ALA A CA 1
ATOM 2730 C C . ALA A 1 353 ? 29.491 8.491 -54.915 1.00 58.34 353 ALA A C 1
ATOM 2732 O O . ALA A 1 353 ? 30.319 9.291 -55.349 1.00 58.34 353 ALA A O 1
ATOM 2733 N N . ALA A 1 354 ? 29.621 7.167 -55.020 1.00 61.22 354 ALA A N 1
ATOM 2734 C CA . ALA A 1 354 ? 30.725 6.479 -55.682 1.00 61.22 354 ALA A CA 1
ATOM 2735 C C . ALA A 1 354 ? 30.655 6.532 -57.221 1.00 61.22 354 ALA A C 1
ATOM 2737 O O . ALA A 1 354 ? 31.614 6.141 -57.889 1.00 61.22 354 ALA A O 1
ATOM 2738 N N . LEU A 1 355 ? 29.549 7.018 -57.797 1.00 68.25 355 LEU A N 1
ATOM 2739 C CA . LEU A 1 355 ? 29.490 7.339 -59.221 1.00 68.25 355 LEU A CA 1
ATOM 2740 C C . LEU A 1 355 ? 30.459 8.500 -59.526 1.00 68.25 355 LEU A C 1
ATOM 2742 O O . LEU A 1 355 ? 30.597 9.410 -58.706 1.00 68.25 355 LEU A O 1
ATOM 2746 N N . PRO A 1 356 ? 31.146 8.487 -60.684 1.00 69.50 356 PRO A N 1
ATOM 2747 C CA . PRO A 1 356 ? 32.140 9.502 -61.025 1.00 69.50 356 PRO A CA 1
ATOM 2748 C C . PRO A 1 356 ? 31.531 10.906 -60.930 1.00 69.50 356 PRO A C 1
ATOM 2750 O O . PRO A 1 356 ? 30.499 11.184 -61.541 1.00 69.50 356 PRO A O 1
ATOM 2753 N N . MET A 1 357 ? 32.162 11.776 -60.131 1.00 62.78 357 MET A N 1
ATOM 2754 C CA . MET A 1 357 ? 31.631 13.103 -59.817 1.00 62.78 357 MET A CA 1
ATOM 2755 C C . MET A 1 357 ? 31.398 13.924 -61.095 1.00 62.78 357 MET A C 1
ATOM 2757 O O . MET A 1 357 ? 32.357 14.180 -61.830 1.00 62.78 357 MET A O 1
ATOM 2761 N N . PRO A 1 358 ? 30.170 14.407 -61.357 1.00 61.34 358 PRO A N 1
ATOM 2762 C CA . PRO A 1 358 ? 29.962 15.402 -62.395 1.00 61.34 358 PRO A CA 1
ATOM 2763 C C . PRO A 1 358 ? 30.618 16.718 -61.956 1.00 61.34 358 PRO A C 1
ATOM 2765 O O . PRO A 1 358 ? 30.347 17.235 -60.870 1.00 61.34 358 PRO A O 1
ATOM 2768 N N . ALA A 1 359 ? 31.499 17.269 -62.791 1.00 71.88 359 ALA A N 1
ATOM 2769 C CA . ALA A 1 359 ? 32.093 18.578 -62.544 1.00 71.88 359 ALA A CA 1
ATOM 2770 C C . ALA A 1 359 ? 31.009 19.676 -62.532 1.00 71.88 359 ALA A C 1
ATOM 2772 O O . ALA A 1 359 ? 30.069 19.646 -63.328 1.00 71.88 359 ALA A O 1
ATOM 2773 N N . GLY A 1 360 ? 31.153 20.666 -61.645 1.00 76.38 360 GLY A N 1
ATOM 2774 C CA . GLY A 1 360 ? 30.269 21.835 -61.568 1.00 76.38 360 GLY A CA 1
ATOM 2775 C C . GLY A 1 360 ? 29.368 21.879 -60.320 1.00 76.38 360 GLY A C 1
ATOM 2776 O O . GLY A 1 360 ? 29.640 21.191 -59.335 1.00 76.38 360 GLY A O 1
ATOM 2777 N N . PRO A 1 361 ? 28.299 22.702 -60.318 1.00 73.31 361 PRO A N 1
ATOM 2778 C CA . PRO A 1 361 ? 27.473 22.988 -59.132 1.00 73.31 361 PRO A CA 1
ATOM 2779 C C . PRO A 1 361 ? 26.785 21.752 -58.521 1.00 73.31 361 PRO A C 1
ATOM 2781 O O . PRO A 1 361 ? 26.397 21.770 -57.353 1.00 73.31 361 PRO A O 1
ATOM 2784 N N . TRP A 1 362 ? 26.699 20.652 -59.272 1.00 70.75 362 TRP A N 1
ATOM 2785 C CA . TRP A 1 362 ? 26.189 19.363 -58.803 1.00 70.75 362 TRP A CA 1
ATOM 2786 C C . TRP A 1 362 ? 27.073 18.700 -57.737 1.00 70.75 362 TRP A C 1
ATOM 2788 O O . TRP A 1 362 ? 26.550 17.961 -56.907 1.00 70.75 362 TRP A O 1
ATOM 2798 N N . ALA A 1 363 ? 28.369 19.031 -57.668 1.00 70.56 363 ALA A N 1
ATOM 2799 C CA . ALA A 1 363 ? 29.261 18.543 -56.614 1.00 70.56 363 ALA A CA 1
ATOM 2800 C C . ALA A 1 363 ? 28.818 19.005 -55.212 1.00 70.56 363 ALA A C 1
ATOM 2802 O O . ALA A 1 363 ? 28.930 18.254 -54.246 1.00 70.56 363 ALA A O 1
ATOM 2803 N N . ILE A 1 364 ? 28.256 20.215 -55.090 1.00 72.56 364 ILE A N 1
ATOM 2804 C CA . ILE A 1 364 ? 27.756 20.742 -53.810 1.00 72.56 364 ILE A CA 1
ATOM 2805 C C . ILE A 1 364 ? 26.529 19.949 -53.350 1.00 72.56 364 ILE A C 1
ATOM 2807 O O . ILE A 1 364 ? 26.448 19.577 -52.183 1.00 72.56 364 ILE A O 1
ATOM 2811 N N . LEU A 1 365 ? 25.603 19.639 -54.263 1.00 69.56 365 LEU A N 1
ATOM 2812 C CA . LEU A 1 365 ? 24.437 18.797 -53.971 1.00 69.56 365 LEU A CA 1
ATOM 2813 C C . LEU A 1 365 ? 24.848 17.379 -53.559 1.00 69.56 365 LEU A C 1
ATOM 2815 O O . LEU A 1 365 ? 24.239 16.808 -52.658 1.00 69.56 365 LEU A O 1
ATOM 2819 N N . HIS A 1 366 ? 25.915 16.852 -54.159 1.00 65.94 366 HIS A N 1
ATOM 2820 C CA . HIS A 1 366 ? 26.506 15.557 -53.815 1.00 65.94 366 HIS A CA 1
ATOM 2821 C C . HIS A 1 366 ? 27.024 15.525 -52.373 1.00 65.94 366 HIS A C 1
ATOM 2823 O O . HIS A 1 366 ? 26.654 14.650 -51.592 1.00 65.94 366 HIS A O 1
ATOM 2829 N N . TRP A 1 367 ? 27.807 16.535 -51.982 1.00 68.31 367 TRP A N 1
ATOM 2830 C CA . TRP A 1 367 ? 28.296 16.687 -50.608 1.00 68.31 367 TRP A CA 1
ATOM 2831 C C . TRP A 1 367 ? 27.168 16.936 -49.607 1.00 68.31 367 TRP A C 1
ATOM 2833 O O . TRP A 1 367 ? 27.197 16.399 -48.501 1.00 68.31 367 TRP A O 1
ATOM 2843 N N . LEU A 1 368 ? 26.148 17.705 -49.994 1.00 69.56 368 LEU A N 1
ATOM 2844 C CA . LEU A 1 368 ? 24.986 17.966 -49.149 1.00 69.56 368 LEU A CA 1
ATOM 2845 C C . LEU A 1 368 ? 24.159 16.693 -48.921 1.00 69.56 368 LEU A C 1
ATOM 2847 O O . LEU A 1 368 ? 23.704 16.454 -47.805 1.00 69.56 368 LEU A O 1
ATOM 2851 N N . ALA A 1 369 ? 24.000 15.859 -49.951 1.00 66.38 369 ALA A N 1
ATOM 2852 C CA . ALA A 1 369 ? 23.321 14.569 -49.863 1.00 66.38 369 ALA A CA 1
ATOM 2853 C C . ALA A 1 369 ? 24.094 13.582 -48.976 1.00 66.38 369 ALA A C 1
ATOM 2855 O O . ALA A 1 369 ? 23.490 12.922 -48.130 1.00 66.38 369 ALA A O 1
ATOM 2856 N N . LEU A 1 370 ? 25.425 13.545 -49.104 1.00 65.69 370 LEU A N 1
ATOM 2857 C CA . LEU A 1 370 ? 26.299 12.751 -48.237 1.00 65.69 370 LEU A CA 1
ATOM 2858 C C . LEU A 1 370 ? 26.231 13.227 -46.779 1.00 65.69 370 LEU A C 1
ATOM 2860 O O . LEU A 1 370 ? 26.222 12.431 -45.849 1.00 65.69 370 LEU A O 1
ATOM 2864 N N . TRP A 1 371 ? 26.149 14.537 -46.558 1.00 67.19 371 TRP A N 1
ATOM 2865 C CA . TRP A 1 371 ? 26.031 15.099 -45.216 1.00 67.19 371 TRP A CA 1
ATOM 2866 C C . TRP A 1 371 ? 24.652 14.826 -44.596 1.00 67.19 371 TRP A C 1
ATOM 2868 O O . TRP A 1 371 ? 24.555 14.396 -43.446 1.00 67.19 371 TRP A O 1
ATOM 2878 N N . LEU A 1 372 ? 23.575 14.997 -45.370 1.00 62.25 372 LEU A N 1
ATOM 2879 C CA . LEU A 1 372 ? 22.208 14.683 -44.947 1.00 62.25 372 LEU A CA 1
ATOM 2880 C C . LEU A 1 372 ? 22.046 13.195 -44.619 1.00 62.25 372 LEU A C 1
ATOM 2882 O O . LEU A 1 372 ? 21.399 12.871 -43.621 1.00 62.25 372 LEU A O 1
ATOM 2886 N N . SER A 1 373 ? 22.680 12.298 -45.385 1.00 62.03 373 SER A N 1
ATOM 2887 C CA . SER A 1 373 ? 22.661 10.856 -45.108 1.00 62.03 373 SER A CA 1
ATOM 2888 C C . SER A 1 373 ? 23.289 10.515 -43.756 1.00 62.03 373 SER A C 1
ATOM 2890 O O . SER A 1 373 ? 22.821 9.605 -43.075 1.00 62.03 373 SER A O 1
ATOM 2892 N N . GLN A 1 374 ? 24.313 11.264 -43.340 1.00 64.00 374 GLN A N 1
ATOM 2893 C CA . GLN A 1 374 ? 24.964 11.102 -42.038 1.00 64.00 374 GLN A CA 1
ATOM 2894 C C . GLN A 1 374 ? 24.168 11.763 -40.899 1.00 64.00 374 GLN A C 1
ATOM 2896 O O . GLN A 1 374 ? 24.226 11.297 -39.764 1.00 64.00 374 GLN A O 1
ATOM 2901 N N . ALA A 1 375 ? 23.399 12.823 -41.173 1.00 62.81 375 ALA A N 1
ATOM 2902 C CA . ALA A 1 375 ? 22.651 13.573 -40.158 1.00 62.81 375 ALA A CA 1
ATOM 2903 C C . ALA A 1 375 ? 21.275 12.966 -39.808 1.00 62.81 375 ALA A C 1
ATOM 2905 O O . ALA A 1 375 ? 20.820 13.064 -38.664 1.00 62.81 375 ALA A O 1
ATOM 2906 N N . LEU A 1 376 ? 20.603 12.324 -40.770 1.00 61.66 376 LEU A N 1
ATOM 2907 C CA . LEU A 1 376 ? 19.251 11.759 -40.626 1.00 61.66 376 LEU A CA 1
ATOM 2908 C C . LEU A 1 376 ? 19.061 10.802 -39.426 1.00 61.66 376 LEU A C 1
ATOM 2910 O O . LEU A 1 376 ? 18.051 10.938 -38.723 1.00 61.66 376 LEU A O 1
ATOM 2914 N N . PRO A 1 377 ? 20.013 9.903 -39.106 1.00 59.41 377 PRO A N 1
ATOM 2915 C CA . PRO A 1 377 ? 19.909 9.021 -37.941 1.00 59.41 377 PRO A CA 1
ATOM 2916 C C . PRO A 1 377 ? 19.836 9.748 -36.588 1.00 59.41 377 PRO A C 1
ATOM 2918 O O . PRO A 1 377 ? 19.350 9.179 -35.612 1.00 59.41 377 PRO A O 1
ATOM 2921 N N . PHE A 1 378 ? 20.279 11.008 -36.511 1.00 58.81 378 PHE A N 1
ATOM 2922 C CA . PHE A 1 378 ? 20.276 11.798 -35.276 1.00 58.81 378 PHE A CA 1
ATOM 2923 C C . PHE A 1 378 ? 18.973 12.578 -35.056 1.00 58.81 378 PHE A C 1
ATOM 2925 O O . PHE A 1 378 ? 18.636 12.906 -33.917 1.00 58.81 378 PHE A O 1
ATOM 2932 N N . ILE A 1 379 ? 18.229 12.891 -36.121 1.00 65.00 379 ILE A N 1
ATOM 2933 C CA . ILE A 1 379 ? 17.033 13.744 -36.045 1.00 65.00 379 ILE A CA 1
ATOM 2934 C C . ILE A 1 379 ? 15.825 12.949 -35.528 1.00 65.00 379 ILE A C 1
ATOM 2936 O O . ILE A 1 379 ? 15.100 13.431 -34.656 1.00 65.00 379 ILE A O 1
ATOM 2940 N N . GLY A 1 380 ? 15.634 11.714 -36.006 1.00 67.12 380 GLY A N 1
ATOM 2941 C CA . GLY A 1 380 ? 14.483 10.868 -35.656 1.00 67.12 380 GLY A CA 1
ATOM 2942 C C . GLY A 1 380 ? 14.368 10.555 -34.154 1.00 67.12 380 GLY A C 1
ATOM 2943 O O . GLY A 1 380 ? 13.381 10.957 -33.529 1.00 67.12 380 GLY A O 1
ATOM 2944 N N . PRO A 1 381 ? 15.381 9.915 -33.532 1.00 62.19 381 PRO A N 1
ATOM 2945 C CA . PRO A 1 381 ? 15.373 9.620 -32.098 1.00 62.19 381 PRO A CA 1
ATOM 2946 C C . PRO A 1 381 ? 15.245 10.881 -31.236 1.00 62.19 381 PRO A C 1
ATOM 2948 O O . PRO A 1 381 ? 14.596 10.860 -30.192 1.00 62.19 381 PRO A O 1
ATOM 2951 N N . ARG A 1 382 ? 15.811 12.008 -31.688 1.00 64.12 382 ARG A N 1
ATOM 2952 C CA . ARG A 1 382 ? 15.7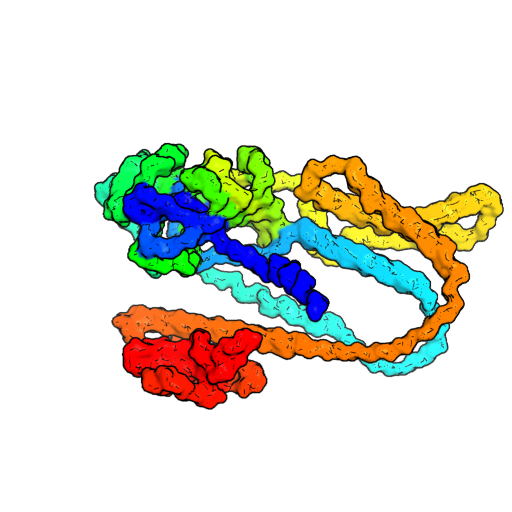88 13.282 -30.960 1.00 64.12 382 ARG A CA 1
ATOM 2953 C C . ARG A 1 382 ? 14.416 13.959 -30.991 1.00 64.12 382 ARG A C 1
ATOM 2955 O O . ARG A 1 382 ? 14.000 14.511 -29.975 1.00 64.12 382 ARG A O 1
ATOM 2962 N N . LEU A 1 383 ? 13.685 13.883 -32.106 1.00 66.38 383 LEU A N 1
ATOM 2963 C CA . LEU A 1 383 ? 12.293 14.343 -32.183 1.00 66.38 383 LEU A CA 1
ATOM 2964 C C . LEU A 1 383 ? 11.366 13.492 -31.302 1.00 66.38 383 LEU A C 1
ATOM 2966 O O . LEU A 1 383 ? 10.500 14.047 -30.625 1.00 66.38 383 LEU A O 1
ATOM 2970 N N . LEU A 1 384 ? 11.583 12.171 -31.257 1.00 61.66 384 LEU A N 1
ATOM 2971 C CA . LEU A 1 384 ? 10.827 11.261 -30.390 1.00 61.66 384 LEU A CA 1
ATOM 2972 C C . LEU A 1 384 ? 11.115 11.523 -28.902 1.00 61.66 384 LEU A C 1
ATOM 2974 O O . LEU A 1 384 ? 10.181 11.663 -28.114 1.00 61.66 384 LEU A O 1
ATOM 2978 N N . LEU A 1 385 ? 12.392 11.678 -28.530 1.00 65.06 385 LEU A N 1
ATOM 2979 C CA . LEU A 1 385 ? 12.803 12.068 -27.177 1.00 65.06 385 LEU A CA 1
ATOM 2980 C C . LEU A 1 385 ? 12.186 13.408 -26.772 1.00 65.06 385 LEU A C 1
ATOM 2982 O O . LEU A 1 385 ? 11.652 13.516 -25.674 1.00 65.06 385 LEU A O 1
ATOM 2986 N N . ASN A 1 386 ? 12.198 14.408 -27.659 1.00 65.25 386 ASN A N 1
ATOM 2987 C CA . ASN A 1 386 ? 11.567 15.697 -27.385 1.00 65.25 386 ASN A CA 1
ATOM 2988 C C . ASN A 1 386 ? 10.056 15.563 -27.173 1.00 65.25 386 ASN A C 1
ATOM 2990 O O . ASN A 1 386 ? 9.549 16.156 -26.229 1.00 65.25 386 ASN A O 1
ATOM 2994 N N . ARG A 1 387 ? 9.332 14.769 -27.975 1.00 64.19 387 ARG A N 1
ATOM 2995 C CA . ARG A 1 387 ? 7.895 14.524 -27.742 1.00 64.19 387 ARG A CA 1
ATOM 2996 C C . ARG A 1 387 ? 7.630 13.859 -26.388 1.00 64.19 387 ARG A C 1
ATOM 2998 O O . ARG A 1 387 ? 6.764 14.324 -25.655 1.00 64.19 387 ARG A O 1
ATOM 3005 N N . LEU A 1 388 ? 8.423 12.851 -26.015 1.00 63.28 388 LEU A N 1
ATOM 3006 C CA . LEU A 1 388 ? 8.305 12.181 -24.712 1.00 63.28 388 LEU A CA 1
ATOM 3007 C C . LEU A 1 388 ? 8.665 13.107 -23.533 1.00 63.28 388 LEU A C 1
ATOM 3009 O O . LEU A 1 388 ? 8.052 13.010 -22.472 1.00 63.28 388 LEU A O 1
ATOM 3013 N N . TYR A 1 389 ? 9.615 14.031 -23.717 1.00 62.34 389 TYR A N 1
ATOM 3014 C CA . TYR A 1 389 ? 9.982 15.047 -22.721 1.00 62.34 389 TYR A CA 1
ATOM 3015 C C . TYR A 1 389 ? 8.948 16.176 -22.591 1.00 62.34 389 TYR A C 1
ATOM 3017 O O . TYR A 1 389 ? 8.746 16.695 -21.495 1.00 62.34 389 TYR A O 1
ATOM 3025 N N . LEU A 1 390 ? 8.302 16.578 -23.690 1.00 57.19 390 LEU A N 1
ATOM 3026 C CA . LEU A 1 390 ? 7.326 17.675 -23.713 1.00 57.19 390 LEU A CA 1
ATOM 3027 C C . LEU A 1 390 ? 6.043 17.345 -22.935 1.00 57.19 390 LEU A C 1
ATOM 3029 O O . LEU A 1 390 ? 5.401 18.257 -22.428 1.00 57.19 390 LEU A O 1
ATOM 3033 N N . GLY A 1 391 ? 5.702 16.063 -22.769 1.00 54.88 391 GLY A N 1
ATOM 3034 C CA . GLY A 1 391 ? 4.548 15.629 -21.974 1.00 54.88 391 GLY A CA 1
ATOM 3035 C C . GLY A 1 391 ? 4.748 15.642 -20.451 1.00 54.88 391 GLY A C 1
ATOM 3036 O O . GLY A 1 391 ? 3.854 15.177 -19.743 1.00 54.88 391 GLY A O 1
ATOM 3037 N N . ARG A 1 392 ? 5.914 16.080 -19.944 1.00 47.12 392 ARG A N 1
ATOM 3038 C CA . ARG A 1 392 ? 6.260 16.054 -18.509 1.00 47.12 392 ARG A CA 1
ATOM 3039 C C . ARG A 1 392 ? 6.040 17.395 -17.802 1.00 47.12 392 ARG A C 1
ATOM 3041 O O . ARG A 1 392 ? 5.505 17.386 -16.706 1.00 47.12 392 ARG A O 1
ATOM 3048 N N . ASP A 1 393 ? 6.386 18.519 -18.432 1.00 44.19 393 ASP A N 1
ATOM 3049 C CA . ASP A 1 393 ? 6.351 19.841 -17.793 1.00 44.19 393 ASP A CA 1
ATOM 3050 C C . ASP A 1 393 ? 5.906 20.901 -18.817 1.00 44.19 393 ASP A C 1
ATOM 3052 O O . ASP A 1 393 ? 6.590 21.104 -19.823 1.00 44.19 393 ASP A O 1
ATOM 3056 N N . GLY A 1 394 ? 4.778 21.580 -18.579 1.00 43.84 394 GLY A N 1
ATOM 3057 C CA . GLY A 1 394 ? 4.132 22.550 -19.485 1.00 43.84 394 GLY A CA 1
ATOM 3058 C C . GLY A 1 394 ? 4.896 23.861 -19.760 1.00 43.84 394 GLY A C 1
ATOM 3059 O O . GLY A 1 394 ? 4.323 24.940 -19.669 1.00 43.84 394 GLY A O 1
ATOM 3060 N N . TRP A 1 395 ? 6.188 23.803 -20.091 1.00 41.44 395 TRP A N 1
ATOM 3061 C CA . TRP A 1 395 ? 7.047 24.969 -20.341 1.00 41.44 395 TRP A CA 1
ATOM 3062 C C . TRP A 1 395 ? 7.053 25.434 -21.816 1.00 41.44 395 TRP A C 1
ATOM 3064 O O . TRP A 1 395 ? 7.066 24.601 -22.726 1.00 41.44 395 TRP A O 1
ATOM 3074 N N . PRO A 1 396 ? 7.147 26.755 -22.094 1.00 43.50 396 PRO A N 1
ATOM 3075 C CA . PRO A 1 396 ? 7.129 27.291 -23.455 1.00 43.50 396 PRO A CA 1
ATOM 3076 C C . PRO A 1 396 ? 8.431 27.046 -24.246 1.00 43.50 396 PRO A C 1
ATOM 3078 O O . PRO A 1 396 ? 9.552 27.234 -23.771 1.00 43.50 396 PRO A O 1
ATOM 3081 N N . ILE A 1 397 ? 8.253 26.695 -25.524 1.00 43.91 397 ILE A N 1
ATOM 3082 C CA . ILE A 1 397 ? 9.250 26.207 -26.502 1.00 43.91 397 ILE A CA 1
ATOM 3083 C C . ILE A 1 397 ? 10.447 27.159 -26.731 1.00 43.91 397 ILE A C 1
ATOM 3085 O O . ILE A 1 397 ? 11.544 26.709 -27.069 1.00 43.91 397 ILE A O 1
ATOM 3089 N N . ARG A 1 398 ? 10.281 28.474 -26.530 1.00 42.66 398 ARG A N 1
ATOM 3090 C CA . ARG A 1 398 ? 11.269 29.490 -26.951 1.00 42.66 398 ARG A CA 1
ATOM 3091 C C . ARG A 1 398 ? 12.563 29.504 -26.128 1.00 42.66 398 ARG A C 1
ATOM 3093 O O . ARG A 1 398 ? 13.618 29.775 -26.689 1.00 42.66 398 ARG A O 1
ATOM 3100 N N . ALA A 1 399 ? 12.522 29.145 -24.844 1.00 43.34 399 ALA A N 1
ATOM 3101 C CA . ALA A 1 399 ? 13.712 29.172 -23.983 1.00 43.34 399 ALA A CA 1
ATOM 3102 C C . ALA A 1 399 ? 14.698 28.011 -24.249 1.00 43.34 399 ALA A C 1
ATOM 3104 O O . ALA A 1 399 ? 15.857 28.074 -23.845 1.00 43.34 399 ALA A O 1
ATOM 3105 N N . ARG A 1 400 ? 14.271 26.946 -24.947 1.00 48.34 400 ARG A N 1
ATOM 3106 C CA . ARG A 1 400 ? 15.060 25.706 -25.100 1.00 48.34 400 ARG A CA 1
ATOM 3107 C C . ARG A 1 400 ? 15.928 25.656 -26.363 1.00 48.34 400 ARG A C 1
ATOM 3109 O O . ARG A 1 400 ? 16.917 24.931 -26.377 1.00 48.34 400 ARG A O 1
ATOM 3116 N N . ILE A 1 401 ? 15.629 26.452 -27.390 1.00 46.38 401 ILE A N 1
ATOM 3117 C CA . ILE A 1 401 ? 16.434 26.499 -28.627 1.00 46.38 401 ILE A CA 1
ATOM 3118 C C . ILE A 1 401 ? 17.827 27.102 -28.357 1.00 46.38 401 ILE A C 1
ATOM 3120 O O . ILE A 1 401 ? 18.820 26.634 -28.912 1.00 46.38 401 ILE A O 1
ATOM 3124 N N . ALA A 1 402 ? 17.927 28.061 -27.430 1.00 45.00 402 ALA A N 1
ATOM 3125 C CA . ALA A 1 402 ? 19.186 28.727 -27.092 1.00 45.00 402 ALA A CA 1
ATOM 3126 C C . ALA A 1 402 ? 20.181 27.822 -26.338 1.00 45.00 402 ALA A C 1
ATOM 3128 O O . ALA A 1 402 ? 21.379 27.883 -26.594 1.00 45.00 402 ALA A O 1
ATOM 3129 N N . PHE A 1 403 ? 19.706 26.941 -25.450 1.00 42.72 403 PHE A N 1
ATOM 3130 C CA . PHE A 1 403 ? 20.591 26.118 -24.612 1.00 42.72 403 PHE A CA 1
ATOM 3131 C C . PHE A 1 403 ? 21.153 24.879 -25.340 1.00 42.72 403 PHE A C 1
ATOM 3133 O O . PHE A 1 403 ? 22.179 24.336 -24.943 1.00 42.72 403 PHE A O 1
ATOM 3140 N N . TRP A 1 404 ? 20.514 24.439 -26.433 1.00 48.62 404 TRP A N 1
ATOM 3141 C CA . TRP A 1 404 ? 20.836 23.168 -27.106 1.00 48.62 404 TRP A CA 1
ATOM 3142 C C . TRP A 1 404 ? 21.300 23.296 -28.567 1.00 48.62 404 TRP A C 1
ATOM 3144 O O . TRP A 1 404 ? 21.676 22.284 -29.166 1.00 48.62 404 TRP A O 1
ATOM 3154 N N . GLY A 1 405 ? 21.308 24.507 -29.140 1.00 45.19 405 GLY A N 1
ATOM 3155 C CA . GLY A 1 405 ? 21.901 24.792 -30.457 1.00 45.19 405 GLY A CA 1
ATOM 3156 C C . GLY A 1 405 ? 23.432 24.926 -30.433 1.00 45.19 405 GLY A C 1
ATOM 3157 O O . GLY A 1 405 ? 24.105 24.560 -31.394 1.00 45.19 405 GLY A O 1
ATOM 3158 N N . LEU A 1 406 ? 23.998 25.362 -29.304 1.00 44.28 406 LEU A N 1
ATOM 3159 C CA . LEU A 1 406 ? 25.440 25.584 -29.131 1.00 44.28 406 LEU A CA 1
ATOM 3160 C C . LEU A 1 406 ? 26.326 24.325 -29.290 1.00 44.28 406 LEU A C 1
ATOM 3162 O O . LEU A 1 406 ? 27.368 24.439 -29.934 1.00 44.28 406 LEU A O 1
ATOM 3166 N N . PRO A 1 407 ? 25.948 23.120 -28.811 1.00 48.56 407 PRO A N 1
ATOM 3167 C CA . PRO A 1 407 ? 26.780 21.921 -28.973 1.00 48.56 407 PRO A CA 1
ATOM 3168 C C . PRO A 1 407 ? 26.883 21.430 -30.423 1.00 48.56 407 PRO A C 1
ATOM 3170 O O . PRO A 1 407 ? 27.905 20.878 -30.815 1.00 48.56 407 PRO A O 1
ATOM 3173 N N . VAL A 1 408 ? 25.845 21.648 -31.240 1.00 47.84 408 VAL A N 1
ATOM 3174 C CA . VAL A 1 408 ? 25.841 21.237 -32.657 1.00 47.84 408 VAL A CA 1
ATOM 3175 C C . VAL A 1 408 ? 26.755 22.150 -33.473 1.00 47.84 408 VAL A C 1
ATOM 3177 O O . VAL A 1 408 ? 27.509 21.670 -34.312 1.00 47.84 408 VAL A O 1
ATOM 3180 N N . ILE A 1 409 ? 26.761 23.449 -33.163 1.00 49.78 409 ILE A N 1
ATOM 3181 C CA . ILE A 1 409 ? 27.678 24.418 -33.775 1.00 49.78 409 ILE A CA 1
ATOM 3182 C C . ILE A 1 409 ? 29.120 24.155 -33.305 1.00 49.78 409 ILE A C 1
ATOM 3184 O O . ILE A 1 409 ? 30.036 24.149 -34.122 1.00 49.78 409 ILE A O 1
ATOM 3188 N N . ALA A 1 410 ? 29.336 23.834 -32.024 1.00 48.94 410 ALA A N 1
ATOM 3189 C CA . ALA A 1 410 ? 30.661 23.494 -31.500 1.00 48.94 410 ALA A CA 1
ATOM 3190 C C . ALA A 1 410 ? 31.249 22.207 -32.119 1.00 48.94 410 ALA A C 1
ATOM 3192 O O . ALA A 1 410 ? 32.442 22.171 -32.412 1.00 48.94 410 ALA A O 1
ATOM 3193 N N . CYS A 1 411 ? 30.431 21.182 -32.399 1.00 45.72 411 CYS A N 1
ATOM 3194 C CA . CYS A 1 411 ? 30.876 19.980 -33.120 1.00 45.72 411 CYS A CA 1
ATOM 3195 C C . CYS A 1 411 ? 31.322 20.273 -34.563 1.00 45.72 411 CYS A C 1
ATOM 3197 O O . CYS A 1 411 ? 32.269 19.646 -35.035 1.00 45.72 411 CYS A O 1
ATOM 3199 N N . VAL A 1 412 ? 30.695 21.241 -35.244 1.00 50.91 412 VAL A N 1
ATOM 3200 C CA . VAL A 1 412 ? 31.103 21.670 -36.596 1.00 50.91 412 VAL A CA 1
ATOM 3201 C C . VAL A 1 412 ? 32.481 22.342 -36.569 1.00 50.91 412 VAL A C 1
ATOM 3203 O O . VAL A 1 412 ? 33.302 22.086 -37.446 1.00 50.91 412 VAL A O 1
ATOM 3206 N N . PHE A 1 413 ? 32.790 23.121 -35.528 1.00 49.94 413 PHE A N 1
ATOM 3207 C CA . PHE A 1 413 ? 34.108 23.751 -35.384 1.00 49.94 413 PHE A CA 1
ATOM 3208 C C . PHE A 1 413 ? 35.204 22.786 -34.900 1.00 49.94 413 PHE A C 1
ATOM 3210 O O . PHE A 1 413 ? 36.349 22.901 -35.331 1.00 49.94 413 PHE A O 1
ATOM 3217 N N . PHE A 1 414 ? 34.876 21.797 -34.060 1.00 47.41 414 PHE A N 1
ATOM 3218 C CA . PHE A 1 414 ? 35.868 20.847 -33.533 1.00 47.41 414 PHE A CA 1
ATOM 3219 C C . PHE A 1 414 ? 36.327 19.805 -34.574 1.00 47.41 414 PHE A C 1
ATOM 3221 O O . PHE A 1 414 ? 37.473 19.353 -34.536 1.00 47.41 414 PHE A O 1
ATOM 3228 N N . LEU A 1 415 ? 35.470 19.456 -35.542 1.00 49.59 415 LEU A N 1
ATOM 3229 C CA . LEU A 1 415 ? 35.809 18.531 -36.636 1.00 49.59 415 LEU A CA 1
ATOM 3230 C C . LEU A 1 415 ? 36.562 19.205 -37.793 1.00 49.59 415 LEU A C 1
ATOM 3232 O O . LEU A 1 415 ? 37.385 18.560 -38.435 1.00 49.59 415 LEU A O 1
ATOM 3236 N N . ALA A 1 416 ? 36.376 20.512 -38.004 1.00 45.69 416 ALA A N 1
ATOM 3237 C CA .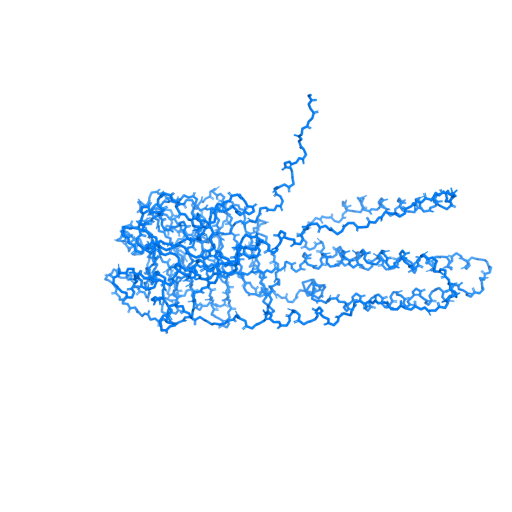 ALA A 1 416 ? 37.199 21.273 -38.946 1.00 45.69 416 ALA A CA 1
ATOM 3238 C C . ALA A 1 416 ? 38.650 21.461 -38.448 1.00 45.69 416 ALA A C 1
ATOM 3240 O O . ALA A 1 416 ? 39.566 21.578 -39.257 1.00 45.69 416 ALA A O 1
ATOM 3241 N N . GLY A 1 417 ? 38.878 21.452 -37.126 1.00 40.25 417 GLY A N 1
ATOM 3242 C CA . GLY A 1 417 ? 40.213 21.604 -36.530 1.00 40.25 417 GLY A CA 1
ATOM 3243 C C . GLY A 1 417 ? 41.005 20.302 -36.341 1.00 40.25 417 GLY A C 1
ATOM 3244 O O . GLY A 1 417 ? 42.233 20.330 -36.298 1.00 40.25 417 GLY A O 1
ATOM 3245 N N . SER A 1 418 ? 40.339 19.147 -36.245 1.00 43.50 418 SER A N 1
ATOM 3246 C CA . SER A 1 418 ? 40.993 17.866 -35.915 1.00 43.50 418 SER A CA 1
ATOM 3247 C C . SER A 1 418 ? 41.588 17.122 -37.118 1.00 43.50 418 SER A C 1
ATOM 3249 O O . SER A 1 418 ? 42.382 16.204 -36.927 1.00 43.50 418 SER A O 1
ATOM 3251 N N . ALA A 1 419 ? 41.322 17.571 -38.349 1.00 43.41 419 ALA A N 1
ATOM 3252 C CA . ALA A 1 419 ? 41.983 17.060 -39.554 1.00 43.41 419 ALA A CA 1
ATOM 3253 C C . ALA A 1 419 ? 43.428 17.580 -39.744 1.00 43.41 419 ALA A C 1
ATOM 3255 O O . ALA A 1 419 ? 44.119 17.130 -40.654 1.00 43.41 419 ALA A O 1
ATOM 3256 N N . ALA A 1 420 ? 43.908 18.496 -38.890 1.00 41.88 420 ALA A N 1
ATOM 3257 C CA . ALA A 1 420 ? 45.231 19.115 -39.026 1.00 41.88 420 ALA A CA 1
ATOM 3258 C C . ALA A 1 420 ? 46.294 18.631 -38.013 1.00 41.88 420 ALA A C 1
ATOM 3260 O O . ALA A 1 420 ? 47.450 19.024 -38.141 1.00 41.88 420 ALA A O 1
ATOM 3261 N N . LEU A 1 421 ? 45.957 17.801 -37.012 1.00 45.66 421 LEU A N 1
ATOM 3262 C CA . LEU A 1 421 ? 46.866 17.534 -35.875 1.00 45.66 421 LEU A CA 1
ATOM 3263 C C . LEU A 1 421 ? 46.929 16.080 -35.366 1.00 45.66 421 LEU A C 1
ATOM 3265 O O . LEU A 1 421 ? 47.340 15.844 -34.234 1.00 45.66 421 LEU A O 1
ATOM 3269 N N . ALA A 1 422 ? 46.594 15.079 -36.180 1.00 41.06 422 ALA A N 1
ATOM 3270 C CA . ALA A 1 422 ? 46.765 13.672 -35.792 1.00 41.06 422 ALA A CA 1
ATOM 3271 C C . ALA A 1 422 ? 48.073 13.074 -36.346 1.00 41.06 422 ALA A C 1
ATOM 3273 O O . ALA A 1 422 ? 48.064 12.143 -37.147 1.00 41.06 422 ALA A O 1
ATOM 3274 N N . GLY A 1 423 ? 49.205 13.631 -35.911 1.00 44.81 423 GLY A N 1
ATOM 3275 C CA . GLY A 1 423 ? 50.527 13.019 -36.016 1.00 44.81 423 GLY A CA 1
ATOM 3276 C C . GLY A 1 423 ? 51.073 12.751 -34.614 1.00 44.81 423 GLY A C 1
ATOM 3277 O O . GLY A 1 423 ? 51.323 13.695 -33.875 1.00 44.81 423 GLY A O 1
ATOM 3278 N N . LEU A 1 424 ? 51.281 11.467 -34.303 1.00 42.53 424 LEU A N 1
ATOM 3279 C CA . LEU A 1 424 ? 51.772 10.886 -33.044 1.00 42.53 424 LEU A CA 1
ATOM 3280 C C . LEU A 1 424 ? 50.797 10.931 -31.852 1.00 42.53 424 LEU A C 1
ATOM 3282 O O . LEU A 1 424 ? 50.378 11.991 -31.416 1.00 42.53 424 LEU A O 1
ATOM 3286 N N . TRP A 1 425 ? 50.483 9.759 -31.289 1.00 34.59 425 TRP A N 1
ATOM 3287 C CA . TRP A 1 425 ? 50.882 9.345 -29.933 1.00 34.59 425 TRP A CA 1
ATOM 3288 C C . TRP A 1 425 ? 50.481 7.874 -29.704 1.00 34.59 425 TRP A C 1
ATOM 3290 O O . TRP A 1 425 ? 49.357 7.459 -29.980 1.00 34.59 425 TRP A O 1
ATOM 3300 N N . SER A 1 426 ? 51.448 7.087 -29.232 1.00 42.56 426 SER A N 1
ATOM 3301 C CA . SER A 1 426 ? 51.327 5.686 -28.807 1.00 42.56 426 SER A CA 1
ATOM 3302 C C . SER A 1 426 ? 50.785 5.620 -27.375 1.00 42.56 426 SER A C 1
ATOM 3304 O O . SER A 1 426 ? 51.237 6.398 -26.535 1.00 42.56 426 SER A O 1
ATOM 3306 N N . ILE A 1 427 ? 49.859 4.697 -27.078 1.00 34.56 427 ILE A N 1
ATOM 3307 C CA . ILE A 1 427 ? 49.470 4.341 -25.702 1.00 34.56 427 ILE A CA 1
ATOM 3308 C C . ILE A 1 427 ? 49.364 2.814 -25.571 1.00 34.56 427 ILE A C 1
ATOM 3310 O O . ILE A 1 427 ? 48.617 2.151 -26.293 1.00 34.56 427 ILE A O 1
ATOM 3314 N N . GLU A 1 428 ? 50.137 2.282 -24.624 1.00 38.88 428 GLU A N 1
ATOM 3315 C CA . GLU A 1 428 ? 50.216 0.882 -24.208 1.00 38.88 428 GLU A CA 1
ATOM 3316 C C . GLU A 1 428 ? 48.927 0.377 -23.530 1.00 38.88 428 GLU A C 1
ATOM 3318 O O . GLU A 1 428 ? 48.176 1.122 -22.898 1.00 38.88 428 GLU A O 1
ATOM 3323 N N . ARG A 1 429 ? 48.679 -0.934 -23.644 1.00 35.84 429 ARG A N 1
ATOM 3324 C CA . ARG A 1 429 ? 47.528 -1.634 -23.052 1.00 35.84 429 ARG A CA 1
ATOM 3325 C C . ARG A 1 429 ? 47.752 -1.916 -21.561 1.00 35.84 429 ARG A C 1
ATOM 3327 O O . ARG A 1 429 ? 48.770 -2.494 -21.195 1.00 35.84 429 ARG A O 1
ATOM 3334 N N . ALA A 1 430 ? 46.746 -1.639 -20.729 1.00 32.62 430 ALA A N 1
ATOM 3335 C CA . ALA A 1 430 ? 46.656 -2.124 -19.347 1.00 32.62 430 ALA A CA 1
ATOM 3336 C C . ALA A 1 430 ? 45.658 -3.302 -19.229 1.00 32.62 430 ALA A C 1
ATOM 3338 O O . ALA A 1 430 ? 44.636 -3.300 -19.923 1.00 32.62 430 ALA A O 1
ATOM 3339 N N . PRO A 1 431 ? 45.898 -4.298 -18.352 1.00 37.38 431 PRO A N 1
ATOM 3340 C CA . PRO A 1 431 ? 44.998 -5.433 -18.169 1.00 37.38 431 PRO A CA 1
ATOM 3341 C C . PRO A 1 431 ? 43.821 -5.108 -17.231 1.00 37.38 431 PRO A C 1
ATOM 3343 O O . PRO A 1 431 ? 43.954 -4.401 -16.231 1.00 37.38 431 PRO A O 1
ATOM 3346 N N . VAL A 1 432 ? 42.655 -5.680 -17.541 1.00 40.00 432 VAL A N 1
ATOM 3347 C CA . VAL A 1 432 ? 41.413 -5.543 -16.767 1.00 40.00 432 VAL A CA 1
ATOM 3348 C C . VAL A 1 432 ? 41.456 -6.439 -15.523 1.00 40.00 432 VAL A C 1
ATOM 3350 O O . VAL A 1 432 ? 41.498 -7.663 -15.624 1.00 40.00 432 VAL A O 1
ATOM 3353 N N . ARG A 1 433 ? 41.396 -5.831 -14.329 1.00 37.12 433 ARG A N 1
ATOM 3354 C CA . ARG A 1 433 ? 41.133 -6.524 -13.055 1.00 37.12 433 ARG A CA 1
ATOM 3355 C C . ARG A 1 433 ? 39.639 -6.831 -12.928 1.00 37.12 433 ARG A C 1
ATOM 3357 O O . ARG A 1 433 ? 38.825 -5.913 -12.843 1.00 37.12 433 ARG A O 1
ATOM 3364 N N . ILE A 1 434 ? 39.289 -8.112 -12.832 1.00 43.47 434 ILE A N 1
ATOM 3365 C CA . ILE A 1 434 ? 37.950 -8.563 -12.429 1.00 43.47 434 ILE A CA 1
ATOM 3366 C C . ILE A 1 434 ? 37.695 -8.077 -10.992 1.00 43.47 434 ILE A C 1
ATOM 3368 O O . ILE A 1 434 ? 38.476 -8.342 -10.078 1.00 43.47 434 ILE A O 1
ATOM 3372 N N . SER A 1 435 ? 36.632 -7.291 -10.802 1.00 45.69 435 SER A N 1
ATOM 3373 C CA . SER A 1 435 ? 36.339 -6.627 -9.528 1.00 45.69 435 SER A CA 1
ATOM 3374 C C . SER A 1 435 ? 35.783 -7.601 -8.479 1.00 45.69 435 SER A C 1
ATOM 3376 O O . SER A 1 435 ? 34.925 -8.423 -8.795 1.00 45.69 435 SER A O 1
ATOM 3378 N N . ARG A 1 436 ? 36.185 -7.424 -7.212 1.00 53.78 436 ARG A N 1
ATOM 3379 C CA . ARG A 1 436 ? 35.723 -8.145 -6.002 1.00 53.78 436 ARG A CA 1
ATOM 3380 C C . ARG A 1 436 ? 34.201 -8.094 -5.715 1.00 53.78 436 ARG A C 1
ATOM 3382 O O . ARG A 1 436 ? 33.772 -8.595 -4.687 1.00 53.78 436 ARG A O 1
ATOM 3389 N N . ARG A 1 437 ? 33.363 -7.518 -6.586 1.00 60.25 437 ARG A N 1
ATOM 3390 C CA . ARG A 1 437 ? 31.934 -7.250 -6.311 1.00 60.25 437 ARG A CA 1
ATOM 3391 C C . ARG A 1 437 ? 31.024 -8.486 -6.268 1.00 60.25 437 ARG A C 1
ATOM 3393 O O . ARG A 1 437 ? 29.914 -8.382 -5.761 1.00 60.25 437 ARG A O 1
ATOM 3400 N N . GLY A 1 438 ? 31.457 -9.633 -6.798 1.00 64.94 438 GLY A N 1
ATOM 3401 C CA . GLY A 1 438 ? 30.628 -10.847 -6.831 1.00 64.94 438 GLY A CA 1
ATOM 3402 C C . GLY A 1 438 ? 30.382 -11.470 -5.450 1.00 64.94 438 GLY A C 1
ATOM 3403 O O . GLY A 1 438 ? 29.260 -11.881 -5.161 1.00 64.94 438 GLY A O 1
ATOM 3404 N N . GLY A 1 439 ? 31.400 -11.488 -4.582 1.00 73.31 439 GLY A N 1
ATOM 3405 C CA . GLY A 1 439 ? 31.310 -12.113 -3.254 1.00 73.31 439 GLY A CA 1
ATOM 3406 C C . GLY A 1 439 ? 30.283 -11.435 -2.342 1.00 73.31 439 GLY A C 1
ATOM 3407 O O . GLY A 1 439 ? 29.461 -12.106 -1.719 1.00 73.31 439 GLY A O 1
ATOM 3408 N N . ASP A 1 440 ? 30.247 -10.100 -2.354 1.00 82.31 440 ASP A N 1
ATOM 3409 C CA . ASP A 1 440 ? 29.353 -9.311 -1.499 1.00 82.31 440 ASP A CA 1
ATOM 3410 C C . ASP A 1 440 ? 27.867 -9.551 -1.811 1.00 82.31 440 ASP A C 1
ATOM 3412 O O . ASP A 1 440 ? 27.018 -9.493 -0.919 1.00 82.31 440 ASP A O 1
ATOM 3416 N N . LEU A 1 441 ? 27.525 -9.816 -3.077 1.00 84.06 441 LEU A N 1
ATOM 3417 C CA . LEU A 1 441 ? 26.141 -10.068 -3.490 1.00 84.06 441 LEU A CA 1
ATOM 3418 C C . LEU A 1 441 ? 25.654 -11.445 -3.031 1.00 84.06 441 LEU A C 1
ATOM 3420 O O . LEU A 1 441 ? 24.523 -11.567 -2.558 1.00 84.06 441 LEU A O 1
ATOM 3424 N N . ILE A 1 442 ? 26.517 -12.461 -3.111 1.00 85.50 442 ILE A N 1
ATOM 3425 C CA . ILE A 1 442 ? 26.210 -13.818 -2.640 1.00 85.50 442 ILE A CA 1
ATOM 3426 C C . ILE A 1 442 ? 26.017 -13.812 -1.118 1.00 85.50 442 ILE A C 1
ATOM 3428 O O . ILE A 1 442 ? 25.045 -14.377 -0.615 1.00 85.50 442 ILE A O 1
ATOM 3432 N N . MET A 1 443 ? 26.887 -13.108 -0.386 1.00 88.88 443 MET A N 1
ATOM 3433 C CA . MET A 1 443 ? 26.761 -12.952 1.065 1.00 88.88 443 MET A CA 1
ATOM 3434 C C . MET A 1 443 ? 25.433 -12.278 1.445 1.00 88.88 443 MET A C 1
ATOM 3436 O O . MET A 1 443 ? 24.690 -12.805 2.274 1.00 88.88 443 MET A O 1
ATOM 3440 N N . LYS A 1 444 ? 25.076 -11.162 0.792 1.00 91.31 444 LYS A N 1
ATOM 3441 C CA . LYS A 1 444 ? 23.800 -10.462 1.030 1.00 91.31 444 LYS A CA 1
ATOM 3442 C C . LYS A 1 444 ? 22.584 -11.347 0.763 1.00 91.31 444 LYS A C 1
ATOM 3444 O O . LYS A 1 444 ? 21.636 -11.317 1.546 1.00 91.31 444 LYS A O 1
ATOM 3449 N N . SER A 1 445 ? 22.616 -12.134 -0.312 1.00 92.94 445 SER A N 1
ATOM 3450 C CA . SER A 1 445 ? 21.532 -13.056 -0.664 1.00 92.94 445 SER A CA 1
ATOM 3451 C C . SER A 1 445 ? 21.341 -14.146 0.395 1.00 92.94 445 SER A C 1
ATOM 3453 O O . SER A 1 445 ? 20.221 -14.366 0.855 1.00 92.94 445 SER A O 1
ATOM 3455 N N . ASN A 1 446 ? 22.428 -14.772 0.853 1.00 94.56 446 ASN A N 1
ATOM 3456 C CA . ASN A 1 446 ? 22.365 -15.831 1.864 1.00 94.56 446 ASN A CA 1
ATOM 3457 C C . ASN A 1 446 ? 21.921 -15.321 3.244 1.00 94.56 446 ASN A C 1
ATOM 3459 O O . ASN A 1 446 ? 21.131 -15.981 3.920 1.00 94.56 446 ASN A O 1
ATOM 3463 N N . ILE A 1 447 ? 22.344 -14.116 3.633 1.00 95.00 447 ILE A N 1
ATOM 3464 C CA . ILE A 1 447 ? 21.869 -13.463 4.861 1.00 95.00 447 ILE A CA 1
ATOM 3465 C C . ILE A 1 447 ? 20.371 -13.159 4.766 1.00 95.00 447 ILE A C 1
ATOM 3467 O O . ILE A 1 447 ? 19.632 -13.408 5.717 1.00 95.00 447 ILE A O 1
ATOM 3471 N N . GLY A 1 448 ? 19.910 -12.669 3.609 1.00 94.38 448 GLY A N 1
ATOM 3472 C CA . GLY A 1 448 ? 18.484 -12.480 3.338 1.00 94.38 448 GLY A CA 1
ATOM 3473 C C . GLY A 1 448 ? 17.695 -13.779 3.509 1.00 94.38 448 GLY A C 1
ATOM 3474 O O . GLY A 1 448 ? 16.718 -13.802 4.251 1.00 94.38 448 GLY A O 1
ATOM 3475 N N . ALA A 1 449 ? 18.176 -14.877 2.917 1.00 95.69 449 ALA A N 1
ATOM 3476 C CA . ALA A 1 449 ? 17.554 -16.193 3.050 1.00 95.69 449 ALA A CA 1
ATOM 3477 C C . ALA A 1 449 ? 17.504 -16.682 4.509 1.00 95.69 449 ALA A C 1
ATOM 3479 O O . ALA A 1 449 ? 16.473 -17.185 4.945 1.00 95.69 449 ALA A O 1
ATOM 3480 N N . THR A 1 450 ? 18.578 -16.494 5.283 1.00 97.25 450 THR A N 1
ATOM 3481 C CA . THR A 1 450 ? 18.616 -16.856 6.711 1.00 97.25 450 THR A CA 1
ATOM 3482 C C . THR A 1 450 ? 17.573 -16.082 7.522 1.00 97.25 450 THR A C 1
ATOM 3484 O O . THR A 1 450 ? 16.860 -16.686 8.321 1.00 97.25 450 THR A O 1
ATOM 3487 N N . LYS A 1 451 ? 17.409 -14.773 7.283 1.00 96.75 451 LYS A N 1
ATOM 3488 C CA . LYS A 1 451 ? 16.380 -13.956 7.957 1.00 96.75 451 LYS A CA 1
ATOM 3489 C C . LYS A 1 451 ? 14.961 -14.387 7.593 1.00 96.75 451 LYS A C 1
ATOM 3491 O O . LYS A 1 451 ? 14.108 -14.484 8.470 1.00 96.75 451 LYS A O 1
ATOM 3496 N N . THR A 1 452 ? 14.708 -14.681 6.318 1.00 95.50 452 THR A N 1
ATOM 3497 C CA . THR A 1 452 ? 13.412 -15.217 5.876 1.00 95.50 452 THR A CA 1
ATOM 3498 C C . THR A 1 452 ? 13.112 -16.555 6.551 1.00 95.50 452 THR A C 1
ATOM 3500 O O . THR A 1 452 ? 12.020 -16.745 7.081 1.00 95.50 452 THR A O 1
ATOM 3503 N N . ASN A 1 453 ? 14.100 -17.450 6.607 1.00 97.44 453 ASN A N 1
ATOM 3504 C CA . ASN A 1 453 ? 13.975 -18.751 7.260 1.00 97.44 453 ASN A CA 1
ATOM 3505 C C . ASN A 1 453 ? 13.686 -18.623 8.764 1.00 97.44 453 ASN A C 1
ATOM 3507 O O . ASN A 1 453 ? 12.819 -19.328 9.274 1.00 97.44 453 ASN A O 1
ATOM 3511 N N . LEU A 1 454 ? 14.340 -17.682 9.451 1.00 98.00 454 LEU A N 1
ATOM 3512 C CA . LEU A 1 454 ? 14.053 -17.360 10.851 1.00 98.00 454 LEU A CA 1
ATOM 3513 C C . LEU A 1 454 ? 12.606 -16.873 11.032 1.00 98.00 454 LEU A C 1
ATOM 3515 O O . LEU A 1 454 ? 11.916 -17.309 11.952 1.00 98.00 454 LEU A O 1
ATOM 3519 N N . GLY A 1 455 ? 12.120 -16.025 10.120 1.00 96.06 455 GLY A N 1
ATOM 3520 C CA . GLY A 1 455 ? 10.726 -15.577 10.094 1.00 96.06 455 GLY A CA 1
ATOM 3521 C C . GLY A 1 455 ? 9.725 -16.728 9.947 1.00 96.06 455 GLY A C 1
ATOM 3522 O O . GLY A 1 455 ? 8.721 -16.753 10.657 1.00 96.06 455 GLY A O 1
ATOM 3523 N N . HIS A 1 456 ? 10.016 -17.718 9.094 1.00 96.75 456 HIS A N 1
ATOM 3524 C CA . HIS A 1 456 ? 9.171 -18.910 8.947 1.00 96.75 456 HIS A CA 1
ATOM 3525 C C . HIS A 1 456 ? 9.104 -19.733 10.239 1.00 96.75 456 HIS A C 1
ATOM 3527 O O . HIS A 1 456 ? 8.019 -20.162 10.624 1.00 96.75 456 HIS A O 1
ATOM 3533 N N . ILE A 1 457 ? 10.233 -19.926 10.933 1.00 98.00 457 ILE A N 1
ATOM 3534 C CA . ILE A 1 457 ? 10.238 -20.677 12.197 1.00 98.00 457 ILE A CA 1
ATOM 3535 C C . ILE A 1 457 ? 9.488 -19.908 13.292 1.00 98.00 457 ILE A C 1
ATOM 3537 O O . ILE A 1 457 ? 8.680 -20.505 13.996 1.00 98.00 457 ILE A O 1
ATOM 3541 N N . ARG A 1 458 ? 9.675 -18.585 13.403 1.00 98.19 458 ARG A N 1
ATOM 3542 C CA . ARG A 1 458 ? 8.932 -17.744 14.364 1.00 98.19 458 ARG A CA 1
ATOM 3543 C C . ARG A 1 458 ? 7.422 -17.779 14.120 1.00 98.19 458 ARG A C 1
ATOM 3545 O O . ARG A 1 458 ? 6.652 -17.886 15.069 1.00 98.19 458 ARG A O 1
ATOM 3552 N N . SER A 1 459 ? 6.997 -17.747 12.858 1.00 96.81 459 SER A N 1
ATOM 3553 C CA . SER A 1 459 ? 5.583 -17.901 12.498 1.00 96.81 459 SER A CA 1
ATOM 3554 C C . SER A 1 459 ? 5.052 -19.288 12.881 1.00 96.81 459 SER A C 1
ATOM 3556 O O . SER A 1 459 ? 4.018 -19.377 13.538 1.00 96.81 459 SER A O 1
ATOM 3558 N N . ALA A 1 460 ? 5.790 -20.358 12.569 1.00 97.56 460 ALA A N 1
ATOM 3559 C CA . ALA A 1 460 ? 5.421 -21.723 12.942 1.00 97.56 460 ALA A CA 1
ATOM 3560 C C . ALA A 1 460 ? 5.327 -21.920 14.465 1.00 97.56 460 ALA A C 1
ATOM 3562 O O . ALA A 1 460 ? 4.387 -22.558 14.933 1.00 97.56 460 ALA A O 1
ATOM 3563 N N . LEU A 1 461 ? 6.249 -21.332 15.237 1.00 98.00 461 LEU A N 1
ATOM 3564 C CA . LEU A 1 461 ? 6.197 -21.313 16.701 1.00 98.00 461 LEU A CA 1
ATOM 3565 C C . LEU A 1 461 ? 4.950 -20.589 17.213 1.00 98.00 461 LEU A C 1
ATOM 3567 O O . LEU A 1 461 ? 4.285 -21.101 18.104 1.00 98.00 461 LEU A O 1
ATOM 3571 N N . SER A 1 462 ? 4.595 -19.441 16.628 1.00 96.50 462 SER A N 1
ATOM 3572 C CA . SER A 1 462 ? 3.388 -18.702 17.017 1.00 96.50 462 SER A CA 1
ATOM 3573 C C . SER A 1 462 ? 2.102 -19.486 16.741 1.00 96.50 462 SER A C 1
ATOM 3575 O O . SER A 1 462 ? 1.182 -19.429 17.554 1.00 96.50 462 SER A O 1
ATOM 3577 N N . VAL A 1 463 ? 2.022 -20.203 15.614 1.00 96.00 463 VAL A N 1
ATOM 3578 C CA . VAL A 1 463 ? 0.865 -21.058 15.294 1.00 96.00 463 VAL A CA 1
ATOM 3579 C C . VAL A 1 463 ? 0.819 -22.259 16.236 1.00 96.00 463 VAL A C 1
ATOM 3581 O O . VAL A 1 463 ? -0.235 -22.538 16.795 1.00 96.00 463 VAL A O 1
ATOM 3584 N N . TYR A 1 464 ? 1.960 -22.918 16.473 1.00 97.75 464 TYR A N 1
ATOM 3585 C CA . TYR A 1 464 ? 2.061 -24.017 17.436 1.00 97.75 464 TYR A CA 1
ATOM 3586 C C . TYR A 1 464 ? 1.587 -23.575 18.822 1.00 97.75 464 TYR A C 1
ATOM 3588 O O . TYR A 1 464 ? 0.730 -24.228 19.396 1.00 97.75 464 TYR A O 1
ATOM 3596 N N . TYR A 1 465 ? 2.087 -22.439 19.318 1.00 97.69 465 TYR A N 1
ATOM 3597 C CA . TYR A 1 465 ? 1.717 -21.867 20.613 1.00 97.69 465 TYR A CA 1
ATOM 3598 C C . TYR A 1 465 ? 0.210 -21.599 20.727 1.00 97.69 465 TYR A C 1
ATOM 3600 O O . TYR A 1 465 ? -0.380 -21.850 21.774 1.00 97.69 465 TYR A O 1
ATOM 3608 N N . GLY A 1 466 ? -0.424 -21.112 19.655 1.00 95.69 466 GLY A N 1
ATOM 3609 C CA . GLY A 1 466 ? -1.877 -20.939 19.604 1.00 95.69 466 GLY A CA 1
ATOM 3610 C C . GLY A 1 466 ? -2.636 -22.269 19.638 1.00 95.69 466 GLY A C 1
ATOM 3611 O O . GLY A 1 466 ? -3.601 -22.401 20.385 1.00 95.69 466 GLY A O 1
ATOM 3612 N N . ASP A 1 467 ? -2.172 -23.262 18.876 1.00 97.44 467 ASP A N 1
ATOM 3613 C CA . ASP A 1 467 ? -2.794 -24.589 18.775 1.00 97.44 467 ASP A CA 1
ATOM 3614 C C . ASP A 1 467 ? -2.641 -25.432 20.057 1.00 97.44 467 ASP A C 1
ATOM 3616 O O . ASP A 1 467 ? -3.441 -26.334 20.300 1.00 97.44 467 ASP A O 1
ATOM 3620 N N . THR A 1 468 ? -1.625 -25.155 20.879 1.00 96.81 468 THR A N 1
ATOM 3621 C CA . THR A 1 468 ? -1.334 -25.857 22.142 1.00 96.81 468 THR A CA 1
ATOM 3622 C C . THR A 1 468 ? -1.711 -25.051 23.384 1.00 96.81 468 THR A C 1
ATOM 3624 O O . THR A 1 468 ? -1.154 -25.280 24.457 1.00 96.81 468 THR A O 1
ATOM 3627 N N . GLU A 1 469 ? -2.643 -24.104 23.246 1.00 96.69 469 GLU A N 1
ATOM 3628 C CA . GLU A 1 469 ? -3.192 -23.317 24.360 1.00 96.69 469 GLU A CA 1
ATOM 3629 C C . GLU A 1 469 ? -2.113 -22.583 25.179 1.00 96.69 469 GLU A C 1
ATOM 3631 O O . GLU A 1 469 ? -2.193 -22.443 26.399 1.00 96.69 469 GLU A O 1
ATOM 3636 N N . GLY A 1 470 ? -1.083 -22.089 24.493 1.00 95.62 470 GLY A N 1
ATOM 3637 C CA . GLY A 1 470 ? -0.013 -21.296 25.085 1.00 95.62 470 GLY A CA 1
ATOM 3638 C C . GLY A 1 470 ? 1.203 -22.092 25.561 1.00 95.62 470 GLY A C 1
ATOM 3639 O O . GLY A 1 470 ? 1.975 -21.597 26.386 1.00 95.62 470 GLY A O 1
ATOM 3640 N N . VAL A 1 471 ? 1.407 -23.310 25.053 1.00 97.62 471 VAL A N 1
ATOM 3641 C CA . VAL A 1 471 ? 2.569 -24.147 25.391 1.00 97.62 471 VAL A CA 1
ATOM 3642 C C . VAL A 1 471 ? 3.581 -24.158 24.243 1.00 97.62 471 VAL A C 1
ATOM 3644 O O . VAL A 1 471 ? 3.317 -24.696 23.170 1.00 97.62 471 VAL A O 1
ATOM 3647 N N . ASN A 1 472 ? 4.780 -23.614 24.466 1.00 98.06 472 ASN A N 1
ATOM 3648 C CA . ASN A 1 472 ? 5.884 -23.719 23.502 1.00 98.06 472 ASN A CA 1
ATOM 3649 C C . ASN A 1 472 ? 6.404 -25.168 23.387 1.00 98.06 472 ASN A C 1
ATOM 3651 O O . ASN A 1 472 ? 6.345 -25.922 24.363 1.00 98.06 472 ASN A O 1
ATOM 3655 N N . PRO A 1 473 ? 6.916 -25.592 22.217 1.00 97.69 473 PRO A N 1
ATOM 3656 C CA . PRO A 1 473 ? 7.432 -26.945 22.050 1.00 97.69 473 PRO A CA 1
ATOM 3657 C C . PRO A 1 473 ? 8.725 -27.153 22.853 1.00 97.69 473 PRO A C 1
ATOM 3659 O O . PRO A 1 473 ? 9.586 -26.286 22.889 1.00 97.69 473 PRO A O 1
ATOM 3662 N N . ALA A 1 474 ? 8.909 -28.336 23.443 1.00 97.00 474 ALA A N 1
ATOM 3663 C CA . ALA A 1 474 ? 10.158 -28.671 24.142 1.00 97.00 474 ALA A CA 1
ATOM 3664 C C . ALA A 1 474 ? 11.370 -28.813 23.193 1.00 97.00 474 ALA A C 1
ATOM 3666 O O . ALA A 1 474 ? 12.515 -28.762 23.636 1.00 97.00 474 ALA A O 1
ATOM 3667 N N . ASP A 1 475 ? 11.115 -29.024 21.898 1.00 97.25 475 ASP A N 1
ATOM 3668 C CA . ASP A 1 475 ? 12.119 -29.115 20.839 1.00 97.25 475 ASP A CA 1
ATOM 3669 C C . ASP A 1 475 ? 11.508 -28.735 19.477 1.00 97.25 475 ASP A C 1
ATOM 3671 O O . ASP A 1 475 ? 10.333 -29.016 19.208 1.00 97.25 475 ASP A O 1
ATOM 3675 N N . LEU A 1 476 ? 12.308 -28.141 18.585 1.00 97.56 476 LEU A N 1
ATOM 3676 C CA . LEU A 1 476 ? 11.838 -27.680 17.272 1.00 97.56 476 LEU A CA 1
ATOM 3677 C C . LEU A 1 476 ? 11.411 -28.815 16.326 1.00 97.56 476 LEU A C 1
ATOM 3679 O O . LEU A 1 476 ? 10.669 -28.546 15.377 1.00 97.56 476 LEU A O 1
ATOM 3683 N N . ALA A 1 477 ? 11.780 -30.078 16.577 1.00 97.06 477 ALA A N 1
ATOM 3684 C CA . ALA A 1 477 ? 11.261 -31.213 15.808 1.00 97.06 477 ALA A CA 1
ATOM 3685 C C . ALA A 1 477 ? 9.737 -31.381 15.952 1.00 97.06 477 ALA A C 1
ATOM 3687 O O . ALA A 1 477 ? 9.095 -31.997 15.099 1.00 97.06 477 ALA A O 1
ATOM 3688 N N . ALA A 1 478 ? 9.120 -30.806 16.991 1.00 97.81 478 ALA A N 1
ATOM 3689 C CA . ALA A 1 478 ? 7.664 -30.772 17.115 1.00 97.81 478 ALA A CA 1
ATOM 3690 C C . ALA A 1 478 ? 6.992 -29.993 15.966 1.00 97.81 478 ALA A C 1
ATOM 3692 O O . ALA A 1 478 ? 5.874 -30.325 15.577 1.00 97.81 478 ALA A O 1
ATOM 3693 N N . LEU A 1 479 ? 7.680 -29.008 15.375 1.00 98.06 479 LEU A N 1
ATOM 3694 C CA . LEU A 1 479 ? 7.146 -28.217 14.262 1.00 98.06 479 LEU A CA 1
ATOM 3695 C C . LEU A 1 479 ? 7.099 -28.999 12.941 1.00 98.06 479 LEU A C 1
ATOM 3697 O O . LEU A 1 479 ? 6.346 -28.631 12.038 1.00 98.06 479 LEU A O 1
ATOM 3701 N N . THR A 1 480 ? 7.891 -30.069 12.813 1.00 97.62 480 THR A N 1
ATOM 3702 C CA . THR A 1 480 ? 8.023 -30.843 11.569 1.00 97.62 480 THR A CA 1
ATOM 3703 C C . THR A 1 480 ? 7.369 -32.217 11.611 1.00 97.62 480 THR A C 1
ATOM 3705 O O . THR A 1 480 ? 7.163 -32.798 10.547 1.00 97.62 480 THR A O 1
ATOM 3708 N N . ARG A 1 481 ? 7.018 -32.724 12.803 1.00 93.56 481 ARG A N 1
ATOM 3709 C CA . ARG A 1 481 ? 6.565 -34.108 13.042 1.00 93.56 481 ARG A CA 1
ATOM 3710 C C . ARG A 1 481 ? 5.482 -34.594 12.071 1.00 93.56 481 ARG A C 1
ATOM 3712 O O . ARG A 1 481 ? 5.583 -35.715 11.592 1.00 93.56 481 ARG A O 1
ATOM 3719 N N . ASP A 1 482 ? 4.539 -33.723 11.714 1.00 93.12 482 ASP A N 1
ATOM 3720 C CA . ASP A 1 482 ? 3.415 -34.055 10.823 1.00 93.12 482 ASP A CA 1
ATOM 3721 C C . ASP A 1 482 ? 3.326 -33.134 9.594 1.00 93.12 482 ASP A C 1
ATOM 3723 O O . ASP A 1 482 ? 2.309 -33.085 8.905 1.00 93.12 482 ASP A O 1
ATOM 3727 N N . GLY A 1 483 ? 4.357 -32.320 9.342 1.00 93.94 483 GLY A N 1
ATOM 3728 C CA . GLY A 1 483 ? 4.346 -31.327 8.262 1.00 93.94 483 GLY A CA 1
ATOM 3729 C C . GLY A 1 483 ? 3.322 -30.192 8.423 1.00 93.94 483 GLY A C 1
ATOM 3730 O O . GLY A 1 483 ? 3.226 -29.348 7.532 1.00 93.94 483 GLY A O 1
ATOM 3731 N N . ARG A 1 484 ? 2.564 -30.164 9.533 1.00 96.19 484 ARG A N 1
ATOM 3732 C CA . ARG A 1 484 ? 1.481 -29.202 9.804 1.00 96.19 484 ARG A CA 1
ATOM 3733 C C . ARG A 1 484 ? 1.984 -27.763 9.901 1.00 96.19 484 ARG A C 1
ATOM 3735 O O . ARG A 1 484 ? 1.381 -26.880 9.303 1.00 96.19 484 ARG A O 1
ATOM 3742 N N . TYR A 1 485 ? 3.069 -27.535 10.644 1.00 96.44 485 TYR A N 1
ATOM 3743 C CA . TYR A 1 485 ? 3.627 -26.193 10.850 1.00 96.44 485 TYR A CA 1
ATOM 3744 C C . TYR A 1 485 ? 4.779 -25.913 9.883 1.00 96.44 485 TYR A C 1
ATOM 3746 O O . TYR A 1 485 ? 4.838 -24.851 9.269 1.00 96.44 485 TYR A O 1
ATOM 3754 N N . LEU A 1 486 ? 5.681 -26.884 9.706 1.00 97.25 486 LEU A N 1
ATOM 3755 C CA . LEU A 1 486 ? 6.786 -26.828 8.752 1.00 97.25 486 LEU A CA 1
ATOM 3756 C C . LEU A 1 486 ? 6.971 -28.186 8.070 1.00 97.25 486 LEU A C 1
ATOM 3758 O O . LEU A 1 486 ? 6.971 -29.221 8.726 1.00 97.25 486 LEU A O 1
ATOM 3762 N N . LYS A 1 487 ? 7.240 -28.189 6.758 1.00 97.19 487 LYS A N 1
ATOM 3763 C CA . LYS A 1 487 ? 7.634 -29.416 6.030 1.00 97.19 487 LYS A CA 1
ATOM 3764 C C . LYS A 1 487 ? 9.011 -29.947 6.453 1.00 97.19 487 LYS A C 1
ATOM 3766 O O . LYS A 1 487 ? 9.315 -31.114 6.248 1.00 97.19 487 LYS A O 1
ATOM 3771 N N . GLY A 1 488 ? 9.853 -29.072 6.991 1.00 97.69 488 GLY A N 1
ATOM 3772 C CA . GLY A 1 488 ? 11.210 -29.348 7.444 1.00 97.69 488 GLY A CA 1
ATOM 3773 C C . GLY A 1 488 ? 11.828 -28.073 8.011 1.00 97.69 488 GLY A C 1
ATOM 3774 O O . GLY A 1 488 ? 11.382 -26.972 7.676 1.00 97.69 488 GLY A O 1
ATOM 3775 N N . LEU A 1 489 ? 12.841 -28.208 8.868 1.00 98.12 489 LEU A N 1
ATOM 3776 C CA . LEU A 1 489 ? 13.544 -27.045 9.404 1.00 98.12 489 LEU A CA 1
ATOM 3777 C C . LEU A 1 489 ? 14.374 -26.391 8.291 1.00 98.12 489 LEU A C 1
ATOM 3779 O O . LEU A 1 489 ? 15.199 -27.064 7.666 1.00 98.12 489 LEU A O 1
ATOM 3783 N N . PRO A 1 490 ? 14.166 -25.097 8.001 1.00 97.94 490 PRO A N 1
ATOM 3784 C CA . PRO A 1 490 ? 14.938 -24.427 6.972 1.00 97.94 490 PRO A CA 1
ATOM 3785 C C . PRO A 1 490 ? 16.395 -24.245 7.424 1.00 97.94 490 PRO A C 1
ATOM 3787 O O . PRO A 1 490 ? 16.675 -24.062 8.605 1.00 97.94 490 PRO A O 1
ATOM 3790 N N . MET A 1 491 ? 17.338 -24.282 6.481 1.00 98.00 491 MET A N 1
ATOM 3791 C CA . MET A 1 491 ? 18.766 -24.144 6.790 1.00 98.00 491 MET A CA 1
ATOM 3792 C C . MET A 1 491 ? 19.168 -22.684 7.015 1.00 98.00 491 MET A C 1
ATOM 3794 O O . MET A 1 491 ? 18.763 -21.791 6.264 1.00 98.00 491 MET A O 1
ATOM 3798 N N . VAL A 1 492 ? 20.061 -22.461 7.971 1.00 98.00 492 VAL A N 1
ATOM 3799 C CA . VAL A 1 492 ? 20.866 -21.244 8.072 1.00 98.00 492 VAL A CA 1
ATOM 3800 C C . VAL A 1 492 ? 21.913 -21.246 6.959 1.00 98.00 492 VAL A C 1
ATOM 3802 O O . VAL A 1 492 ? 22.583 -22.253 6.734 1.00 98.00 492 VAL A O 1
ATOM 3805 N N . LYS A 1 493 ? 22.047 -20.121 6.247 1.00 97.50 493 LYS A N 1
ATOM 3806 C CA . LYS A 1 493 ? 22.997 -19.935 5.142 1.00 97.50 493 LYS A CA 1
ATOM 3807 C C . LYS A 1 493 ? 23.982 -18.817 5.470 1.00 97.50 493 LYS A C 1
ATOM 3809 O O . LYS A 1 493 ? 23.666 -17.639 5.301 1.00 97.50 493 LYS A O 1
ATOM 3814 N N . LEU A 1 494 ? 25.184 -19.195 5.899 1.00 94.56 494 LEU A N 1
ATOM 3815 C CA . LEU A 1 494 ? 26.264 -18.277 6.277 1.00 94.56 494 LEU A CA 1
ATOM 3816 C C . LEU A 1 494 ? 27.534 -18.593 5.469 1.00 94.56 494 LEU A C 1
ATOM 3818 O O . LEU A 1 494 ? 28.453 -19.232 5.983 1.00 94.56 494 LEU A O 1
ATOM 3822 N N . PRO A 1 495 ? 27.592 -18.187 4.185 1.00 85.56 495 PRO A N 1
ATOM 3823 C CA . PRO A 1 495 ? 28.700 -18.539 3.304 1.00 85.56 495 PRO A CA 1
ATOM 3824 C C . PRO A 1 495 ? 30.026 -18.046 3.887 1.00 85.56 495 PRO A C 1
ATOM 3826 O O . PRO A 1 495 ? 30.108 -16.920 4.372 1.00 85.56 495 PRO A O 1
ATOM 3829 N N . HIS A 1 496 ? 31.059 -18.881 3.780 1.00 89.12 496 HIS A N 1
ATOM 3830 C CA . HIS A 1 496 ? 32.426 -18.628 4.262 1.00 89.12 496 HIS A CA 1
ATOM 3831 C C . HIS A 1 496 ? 32.623 -18.618 5.784 1.00 89.12 496 HIS A C 1
ATOM 3833 O O . HIS A 1 496 ? 33.768 -18.520 6.212 1.00 89.12 496 HIS A O 1
ATOM 3839 N N . LEU A 1 497 ? 31.556 -18.745 6.578 1.00 93.31 497 LEU A N 1
ATOM 3840 C CA . LEU A 1 497 ? 31.651 -18.875 8.033 1.00 93.31 497 LEU A CA 1
ATOM 3841 C C . LEU A 1 497 ? 31.416 -20.327 8.437 1.00 93.31 497 LEU A C 1
ATOM 3843 O O . LEU A 1 497 ? 32.334 -20.978 8.920 1.00 93.31 497 LEU A O 1
ATOM 3847 N N . HIS A 1 498 ? 30.229 -20.850 8.117 1.00 94.69 498 HIS A N 1
ATOM 3848 C CA . HIS A 1 498 ? 29.786 -22.187 8.516 1.00 94.69 498 HIS A CA 1
ATOM 3849 C C . HIS A 1 498 ? 29.136 -22.921 7.338 1.00 94.69 498 HIS A C 1
ATOM 3851 O O . HIS A 1 498 ? 28.564 -22.276 6.450 1.00 94.69 498 HIS A O 1
ATOM 3857 N N . PRO A 1 499 ? 29.176 -24.263 7.298 1.00 96.56 499 PRO A N 1
ATOM 3858 C CA . PRO A 1 499 ? 28.341 -25.037 6.387 1.00 96.56 499 PRO A CA 1
ATOM 3859 C C . PRO A 1 499 ? 26.854 -24.705 6.577 1.00 96.56 499 PRO A C 1
ATOM 3861 O O . PRO A 1 499 ? 26.406 -24.406 7.684 1.00 96.56 499 PRO A O 1
ATOM 3864 N N . ASN A 1 500 ? 26.065 -24.780 5.500 1.00 96.94 500 ASN A N 1
ATOM 3865 C CA . ASN A 1 500 ? 24.615 -24.622 5.618 1.00 96.94 500 ASN A CA 1
ATOM 3866 C C . ASN A 1 500 ? 24.068 -25.709 6.552 1.00 96.94 500 ASN A C 1
ATOM 3868 O O . ASN A 1 500 ? 24.268 -26.895 6.290 1.00 96.94 500 ASN A O 1
ATOM 3872 N N . SER A 1 501 ? 23.373 -25.309 7.613 1.00 97.56 501 SER A N 1
ATOM 3873 C CA . SER A 1 501 ? 22.921 -26.228 8.659 1.00 97.56 501 SER A CA 1
ATOM 3874 C C . SER A 1 501 ? 21.508 -25.886 9.111 1.00 97.56 501 SER A C 1
ATOM 3876 O O . SER A 1 501 ? 21.162 -24.716 9.271 1.00 97.56 501 SER A O 1
ATOM 3878 N N . ALA A 1 502 ? 20.683 -26.915 9.299 1.00 97.81 502 ALA A N 1
ATOM 3879 C CA . ALA A 1 502 ? 19.386 -26.826 9.972 1.00 97.81 502 ALA A CA 1
ATOM 3880 C C . ALA A 1 502 ? 19.437 -27.428 11.388 1.00 97.81 502 ALA A C 1
ATOM 3882 O O . ALA A 1 502 ? 18.389 -27.639 11.994 1.00 97.81 502 ALA A O 1
ATOM 3883 N N . ALA A 1 503 ? 20.639 -27.737 11.896 1.00 98.00 503 ALA A N 1
ATOM 3884 C CA . ALA A 1 503 ? 20.817 -28.254 13.245 1.00 98.00 503 ALA A CA 1
ATOM 3885 C C . ALA A 1 503 ? 20.279 -27.255 14.274 1.00 98.00 503 ALA A C 1
ATOM 3887 O O . ALA A 1 503 ? 20.356 -26.041 14.072 1.00 98.00 503 ALA A O 1
ATOM 3888 N N . VAL A 1 504 ? 19.733 -27.785 15.362 1.00 98.19 504 VAL A N 1
ATOM 3889 C CA . VAL A 1 504 ? 19.169 -27.003 16.459 1.00 98.19 504 VAL A CA 1
ATOM 3890 C C . VAL A 1 504 ? 19.971 -27.315 17.704 1.00 98.19 504 VAL A C 1
ATOM 3892 O O . VAL A 1 504 ? 20.085 -28.475 18.098 1.00 98.19 504 VAL A O 1
ATOM 3895 N N . ARG A 1 505 ? 20.516 -26.276 18.324 1.00 97.62 505 ARG A N 1
ATOM 3896 C CA . ARG A 1 505 ? 21.044 -26.343 19.676 1.00 97.62 505 ARG A CA 1
ATOM 3897 C C . ARG A 1 505 ? 19.966 -25.855 20.633 1.00 97.62 505 ARG A C 1
ATOM 3899 O O . ARG A 1 505 ? 19.586 -24.686 20.595 1.00 97.62 505 ARG A O 1
ATOM 3906 N N . ASN A 1 506 ? 19.500 -26.755 21.487 1.00 97.94 506 ASN A N 1
ATOM 3907 C CA . ASN A 1 506 ? 18.646 -26.393 22.608 1.00 97.94 506 ASN A CA 1
ATOM 3908 C C . ASN A 1 506 ? 19.505 -25.716 23.681 1.00 97.94 506 ASN A C 1
ATOM 3910 O O . ASN A 1 506 ? 20.582 -26.214 24.009 1.00 97.94 506 ASN A O 1
ATOM 3914 N N . MET A 1 507 ? 19.055 -24.560 24.156 1.00 97.56 507 MET A N 1
ATOM 3915 C CA . MET A 1 507 ? 19.758 -23.713 25.111 1.00 97.56 507 MET A CA 1
ATOM 3916 C C . MET A 1 507 ? 18.878 -23.447 26.326 1.00 97.56 507 MET A C 1
ATOM 3918 O O . MET A 1 507 ? 17.683 -23.163 26.213 1.00 97.56 507 MET A O 1
ATOM 3922 N N . THR A 1 508 ? 19.512 -23.461 27.488 1.00 97.69 508 THR A N 1
ATOM 3923 C CA . THR A 1 508 ? 18.946 -22.921 28.720 1.00 97.69 508 THR A CA 1
ATOM 3924 C C . THR A 1 508 ? 18.867 -21.396 28.642 1.00 97.69 508 THR A C 1
ATOM 3926 O O . THR A 1 508 ? 19.609 -20.748 27.894 1.00 97.69 508 THR A O 1
ATOM 3929 N N . ILE A 1 509 ? 18.008 -20.781 29.459 1.00 95.88 509 ILE A N 1
ATOM 3930 C CA . ILE A 1 509 ? 17.947 -19.313 29.537 1.00 95.88 509 ILE A CA 1
ATOM 3931 C C . ILE A 1 509 ? 19.293 -18.710 29.974 1.00 95.88 509 ILE A C 1
ATOM 3933 O O . ILE A 1 509 ? 19.708 -17.679 29.454 1.00 95.88 509 ILE A O 1
ATOM 3937 N N . ALA A 1 510 ? 20.018 -19.397 30.864 1.00 96.75 510 ALA A N 1
ATOM 3938 C CA . ALA A 1 510 ? 21.311 -18.949 31.374 1.00 96.75 510 ALA A CA 1
ATOM 3939 C C . ALA A 1 510 ? 22.427 -19.014 30.319 1.00 96.75 510 ALA A C 1
ATOM 3941 O O . ALA A 1 510 ? 23.365 -18.220 30.373 1.00 96.75 510 ALA A O 1
ATOM 3942 N N . GLU A 1 511 ? 22.368 -19.958 29.378 1.00 97.25 511 GLU A N 1
ATOM 3943 C CA . GLU A 1 511 ? 23.274 -19.987 28.221 1.00 97.25 511 GLU A CA 1
ATOM 3944 C C . GLU A 1 511 ? 22.926 -18.886 27.217 1.00 97.25 511 GLU A C 1
ATOM 3946 O O . GLU A 1 511 ? 23.827 -18.250 26.674 1.00 97.25 511 GLU A O 1
ATOM 3951 N N . PHE A 1 512 ? 21.632 -18.643 26.980 1.00 96.50 512 PHE A N 1
ATOM 3952 C CA . PHE A 1 512 ? 21.175 -17.607 26.054 1.00 96.50 512 PHE A CA 1
ATOM 3953 C C . PHE A 1 512 ? 21.563 -16.203 26.537 1.00 96.50 512 PHE A C 1
ATOM 3955 O O . PHE A 1 512 ? 22.122 -15.422 25.773 1.00 96.50 512 PHE A O 1
ATOM 3962 N N . GLU A 1 513 ? 21.345 -15.901 27.820 1.00 94.31 513 GLU A N 1
ATOM 3963 C CA . GLU A 1 513 ? 21.691 -14.606 28.426 1.00 94.31 513 GLU A CA 1
ATOM 3964 C C . GLU A 1 513 ? 23.204 -14.366 28.531 1.00 94.31 513 GLU A C 1
ATOM 3966 O O . GLU A 1 513 ? 23.646 -13.219 28.503 1.00 94.31 513 GLU A O 1
ATOM 3971 N N . ARG A 1 514 ? 24.008 -15.432 28.629 1.00 96.75 514 ARG A N 1
ATOM 3972 C CA . ARG A 1 514 ? 25.479 -15.351 28.585 1.00 96.75 514 ARG A CA 1
ATOM 3973 C C . ARG A 1 514 ? 26.044 -15.390 27.162 1.00 96.75 514 ARG A C 1
ATOM 3975 O O . ARG A 1 514 ? 27.262 -15.398 27.011 1.00 96.75 514 ARG A O 1
ATOM 3982 N N . GLU A 1 515 ? 25.179 -15.411 26.145 1.00 95.50 515 GLU A N 1
ATOM 3983 C CA . GLU A 1 515 ? 25.544 -15.495 24.726 1.00 95.50 515 GLU A CA 1
ATOM 3984 C C . GLU A 1 515 ? 26.493 -16.672 24.419 1.00 95.50 515 GLU A C 1
ATOM 3986 O O . GLU A 1 515 ? 27.389 -16.572 23.580 1.00 95.50 515 GLU A O 1
ATOM 3991 N N . GLU A 1 516 ? 26.311 -17.815 25.092 1.00 96.50 516 GLU A N 1
ATOM 3992 C CA . GLU A 1 516 ? 27.183 -18.991 24.965 1.00 96.50 516 GLU A CA 1
ATOM 3993 C C . GLU A 1 516 ? 26.900 -19.775 23.671 1.00 96.50 516 GLU A C 1
ATOM 3995 O O . GLU A 1 516 ? 26.623 -20.969 23.725 1.00 96.50 516 GLU A O 1
ATOM 4000 N N . PHE A 1 517 ? 26.941 -19.130 22.501 1.00 97.25 517 PHE A N 1
ATOM 4001 C CA . PHE A 1 517 ? 26.739 -19.741 21.177 1.00 97.25 517 PHE A CA 1
ATOM 4002 C C . PHE A 1 517 ? 27.966 -20.567 20.739 1.00 97.25 517 PHE A C 1
ATOM 4004 O O . PHE A 1 517 ? 29.095 -20.215 21.066 1.00 97.25 517 PHE A O 1
ATOM 4011 N N . THR A 1 518 ? 27.773 -21.675 20.002 1.00 96.56 518 THR A N 1
ATOM 4012 C CA . THR A 1 518 ? 28.898 -22.562 19.601 1.00 96.56 518 THR A CA 1
ATOM 4013 C C . THR A 1 518 ? 29.586 -22.144 18.307 1.00 96.56 518 THR A C 1
ATOM 4015 O O . THR A 1 518 ? 30.631 -22.699 17.983 1.00 96.56 518 THR A O 1
ATOM 4018 N N . ASP A 1 519 ? 29.011 -21.199 17.554 1.00 96.44 519 ASP A N 1
ATOM 4019 C CA . ASP A 1 519 ? 29.489 -20.854 16.211 1.00 96.44 519 ASP A CA 1
ATOM 4020 C C . ASP A 1 519 ? 29.592 -22.080 15.286 1.00 96.44 519 ASP A C 1
ATOM 4022 O O . ASP A 1 519 ? 30.518 -22.209 14.501 1.00 96.44 519 ASP A O 1
ATOM 4026 N N . GLU A 1 520 ? 28.629 -22.998 15.353 1.00 96.38 520 GLU A N 1
ATOM 4027 C CA . GLU A 1 520 ? 28.542 -24.141 14.425 1.00 96.38 520 GLU A CA 1
ATOM 4028 C C . GLU A 1 520 ? 27.557 -23.869 13.270 1.00 96.38 520 GLU A C 1
ATOM 4030 O O . GLU A 1 520 ? 27.333 -24.711 12.396 1.00 96.38 520 GLU A O 1
ATOM 4035 N N . GLY A 1 521 ? 26.942 -22.679 13.260 1.00 95.19 521 GLY A N 1
ATOM 4036 C CA . GLY A 1 521 ? 25.792 -22.361 12.421 1.00 95.19 521 GLY A CA 1
ATOM 4037 C C . GLY A 1 521 ? 24.505 -23.002 12.951 1.00 95.19 521 GLY A C 1
ATOM 4038 O O . GLY A 1 521 ? 24.418 -23.419 14.103 1.00 95.19 521 GLY A O 1
ATOM 4039 N N . GLY A 1 522 ? 23.472 -23.067 12.109 1.00 98.00 522 GLY A N 1
ATOM 4040 C CA . GLY A 1 522 ? 22.161 -23.575 12.524 1.00 98.00 522 GLY A CA 1
ATOM 4041 C C . GLY A 1 522 ? 21.434 -22.653 13.510 1.00 98.00 522 GLY A C 1
ATOM 4042 O O . GLY A 1 522 ? 21.701 -21.450 13.592 1.00 98.00 522 GLY A O 1
ATOM 4043 N N . TRP A 1 523 ? 20.472 -23.218 14.231 1.00 98.38 523 TRP A N 1
ATOM 4044 C CA . TRP A 1 523 ? 19.555 -22.500 15.111 1.00 98.38 523 TRP A CA 1
ATOM 4045 C C . TRP A 1 523 ? 19.911 -22.712 16.580 1.00 98.38 523 TRP A C 1
ATOM 4047 O O . TRP A 1 523 ? 20.286 -23.811 16.979 1.00 98.38 523 TRP A O 1
ATOM 4057 N N . ALA A 1 524 ? 19.743 -21.672 17.386 1.00 98.38 524 ALA A N 1
ATOM 4058 C CA . ALA A 1 524 ? 19.758 -21.738 18.842 1.00 98.38 524 ALA A CA 1
ATOM 4059 C C . ALA A 1 524 ? 18.327 -21.516 19.342 1.00 98.38 524 ALA A C 1
ATOM 4061 O O . ALA A 1 524 ? 17.712 -20.506 18.991 1.00 98.38 524 ALA A O 1
ATOM 4062 N N . TYR A 1 525 ? 17.792 -22.461 20.114 1.00 98.50 525 TYR A N 1
ATOM 4063 C CA . TYR A 1 525 ? 16.417 -22.445 20.611 1.00 98.50 525 TYR A CA 1
ATOM 4064 C C . TYR A 1 525 ? 16.390 -22.503 22.135 1.00 98.50 525 TYR A C 1
ATOM 4066 O O . TYR A 1 525 ? 16.947 -23.425 22.723 1.00 98.50 525 TYR A O 1
ATOM 4074 N N . VAL A 1 526 ? 15.722 -21.543 22.772 1.00 98.25 526 VAL A N 1
ATOM 4075 C CA . VAL A 1 526 ? 15.507 -21.553 24.220 1.00 98.25 526 VAL A CA 1
ATOM 4076 C C . VAL A 1 526 ? 14.338 -22.483 24.523 1.00 98.25 526 VAL A C 1
ATOM 4078 O O . VAL A 1 526 ? 13.189 -22.164 24.204 1.00 98.25 526 VAL A O 1
ATOM 4081 N N . ASN A 1 527 ? 14.629 -23.642 25.114 1.00 97.31 527 ASN A N 1
ATOM 4082 C CA . ASN A 1 527 ? 13.642 -24.699 25.355 1.00 97.31 527 ASN A CA 1
ATOM 4083 C C . ASN A 1 527 ? 13.183 -24.802 26.819 1.00 97.31 527 ASN A C 1
ATOM 4085 O O . ASN A 1 527 ? 12.392 -25.681 27.158 1.00 97.31 527 ASN A O 1
ATOM 4089 N N . GLU A 1 528 ? 13.643 -23.897 27.681 1.00 96.56 528 GLU A N 1
ATOM 4090 C CA . GLU A 1 528 ? 13.261 -23.841 29.090 1.00 96.56 528 GLU A CA 1
ATOM 4091 C C . GLU A 1 528 ? 13.241 -22.406 29.639 1.00 96.56 528 GLU A C 1
ATOM 4093 O O . GLU A 1 528 ? 13.836 -21.480 29.084 1.00 96.56 528 GLU A O 1
ATOM 4098 N N . GLY A 1 529 ? 12.544 -22.220 30.762 1.00 95.50 529 GLY A N 1
ATOM 4099 C CA . GLY A 1 529 ? 12.448 -20.934 31.449 1.00 95.50 529 GLY A CA 1
ATOM 4100 C C . GLY A 1 529 ? 11.443 -19.950 30.826 1.00 95.50 529 GLY A C 1
ATOM 4101 O O . GLY A 1 529 ? 10.693 -20.294 29.913 1.00 95.50 529 GLY A O 1
ATOM 4102 N N . PRO A 1 530 ? 11.392 -18.703 31.328 1.00 93.94 530 PRO A N 1
ATOM 4103 C CA . PRO A 1 530 ? 10.413 -17.698 30.899 1.00 93.94 530 PRO A CA 1
ATOM 4104 C C . PRO A 1 530 ? 10.617 -17.200 29.460 1.00 93.94 530 PRO A C 1
ATOM 4106 O O . PRO A 1 530 ? 9.716 -16.586 28.898 1.00 93.94 530 PRO A O 1
ATOM 4109 N N . GLN A 1 531 ? 11.785 -17.459 28.868 1.00 94.31 531 GLN A N 1
ATOM 4110 C CA . GLN A 1 531 ? 12.114 -17.124 27.480 1.00 94.31 531 GLN A CA 1
ATOM 4111 C C . GLN A 1 531 ? 11.928 -18.310 26.517 1.00 94.31 531 GLN A C 1
ATOM 4113 O O . GLN A 1 531 ? 12.388 -18.252 25.374 1.00 94.31 531 GLN A O 1
ATOM 4118 N N . ILE A 1 532 ? 11.267 -19.387 26.959 1.00 97.25 532 ILE A N 1
ATOM 4119 C CA . ILE A 1 532 ? 10.963 -20.533 26.101 1.00 97.25 532 ILE A CA 1
ATOM 4120 C C . ILE A 1 532 ? 10.232 -20.078 24.832 1.00 97.25 532 ILE A C 1
ATOM 4122 O O . ILE A 1 532 ? 9.309 -19.265 24.891 1.00 97.25 532 ILE A O 1
ATOM 4126 N N . GLY A 1 533 ? 10.647 -20.595 23.676 1.00 96.25 533 GLY A N 1
ATOM 4127 C CA . GLY A 1 533 ? 10.130 -20.144 22.381 1.00 96.25 533 GLY A CA 1
ATOM 4128 C C . GLY A 1 533 ? 11.048 -19.163 21.650 1.00 96.25 533 GLY A C 1
ATOM 4129 O O . GLY A 1 533 ? 10.882 -18.973 20.444 1.00 96.25 533 GLY A O 1
ATOM 4130 N N . ASN A 1 534 ? 12.045 -18.581 22.324 1.00 97.44 534 ASN A N 1
ATOM 4131 C CA . ASN A 1 534 ? 13.029 -17.734 21.658 1.00 97.44 534 ASN A CA 1
ATOM 4132 C C . ASN A 1 534 ? 13.921 -18.561 20.728 1.00 97.44 534 ASN A C 1
ATOM 4134 O O . ASN A 1 534 ? 14.462 -19.598 21.105 1.00 97.44 534 ASN A O 1
ATOM 4138 N N . ILE A 1 535 ? 14.086 -18.076 19.498 1.00 98.25 535 ILE A N 1
ATOM 4139 C CA . ILE A 1 535 ? 14.949 -18.680 18.486 1.00 98.25 535 ILE A CA 1
ATOM 4140 C C . ILE A 1 535 ? 15.805 -17.611 17.813 1.00 98.25 535 ILE A C 1
ATOM 4142 O O . ILE A 1 535 ? 15.297 -16.554 17.416 1.00 98.25 535 ILE A O 1
ATOM 4146 N N . VAL A 1 536 ? 17.093 -17.916 17.666 1.00 98.12 536 VAL A N 1
ATOM 4147 C CA . VAL A 1 536 ? 18.099 -17.078 17.002 1.00 98.12 536 VAL A CA 1
ATOM 4148 C C . VAL A 1 536 ? 19.043 -17.935 16.153 1.00 98.12 536 VAL A C 1
ATOM 4150 O O . VAL A 1 536 ? 18.967 -19.167 16.144 1.00 98.12 536 VAL A O 1
ATOM 4153 N N . VAL A 1 537 ? 19.944 -17.293 15.410 1.00 98.31 537 VAL A N 1
ATOM 4154 C CA . VAL A 1 537 ? 21.024 -17.989 14.698 1.00 98.31 537 VAL A CA 1
ATOM 4155 C C . VAL A 1 537 ? 22.146 -18.317 15.688 1.00 98.31 537 VAL A C 1
ATOM 4157 O O . VAL A 1 537 ? 22.624 -17.424 16.379 1.00 98.31 537 VAL A O 1
ATOM 4160 N N . ASN A 1 538 ? 22.604 -19.571 15.738 1.00 98.06 538 ASN A N 1
ATOM 4161 C CA . ASN A 1 538 ? 23.687 -20.012 16.630 1.00 98.06 538 ASN A CA 1
ATOM 4162 C C . ASN A 1 538 ? 25.069 -19.591 16.082 1.00 98.06 538 ASN A C 1
ATOM 4164 O O . ASN A 1 538 ? 25.845 -20.410 15.585 1.00 98.06 538 ASN A O 1
ATOM 4168 N N . CYS A 1 539 ? 25.330 -18.281 16.072 1.00 97.31 539 CYS A N 1
ATOM 4169 C CA . CYS A 1 539 ? 26.543 -17.686 15.515 1.00 97.31 539 CYS A CA 1
ATOM 4170 C C . CYS A 1 539 ? 26.808 -16.284 16.100 1.00 97.31 539 CYS A C 1
ATOM 4172 O O . CYS A 1 539 ? 25.942 -15.408 16.042 1.00 97.31 539 CYS A O 1
ATOM 4174 N N . THR A 1 540 ? 28.022 -16.058 16.604 1.00 97.75 540 THR A N 1
ATOM 4175 C CA . THR A 1 540 ? 28.513 -14.783 17.157 1.00 97.75 540 THR A CA 1
ATOM 4176 C C . THR A 1 540 ? 29.148 -13.871 16.102 1.00 97.75 540 THR A C 1
ATOM 4178 O O . THR A 1 540 ? 29.423 -12.697 16.357 1.00 97.75 540 THR A O 1
ATOM 4181 N N . HIS A 1 541 ? 29.361 -14.373 14.883 1.00 97.56 541 HIS A N 1
ATOM 4182 C CA . HIS A 1 541 ? 29.909 -13.574 13.791 1.00 97.56 541 HIS A CA 1
ATOM 4183 C C . HIS A 1 541 ? 28.961 -12.436 13.386 1.00 97.56 541 HIS A C 1
ATOM 4185 O O . HIS A 1 541 ? 27.749 -12.482 13.611 1.00 97.56 541 HIS A O 1
ATOM 4191 N N . THR A 1 542 ? 29.517 -11.416 12.732 1.00 96.44 542 THR A N 1
ATOM 4192 C CA . THR A 1 542 ? 28.761 -10.249 12.268 1.00 96.44 542 THR A CA 1
ATOM 4193 C C . THR A 1 542 ? 28.425 -10.320 10.782 1.00 96.44 542 THR A C 1
ATOM 4195 O O . THR A 1 542 ? 29.153 -10.888 9.965 1.00 96.44 542 THR A O 1
ATOM 4198 N N . ASP A 1 543 ? 27.292 -9.725 10.421 1.00 94.44 543 ASP A N 1
ATOM 4199 C CA . ASP A 1 543 ? 26.889 -9.535 9.036 1.00 94.44 543 ASP A CA 1
ATOM 4200 C C . ASP A 1 543 ? 27.660 -8.388 8.355 1.00 94.44 543 ASP A C 1
ATOM 4202 O O . ASP A 1 543 ? 28.466 -7.683 8.961 1.00 94.44 543 ASP A O 1
ATOM 4206 N N . TYR A 1 544 ? 27.385 -8.145 7.069 1.00 90.12 544 TYR A N 1
ATOM 4207 C CA . TYR A 1 544 ? 28.031 -7.063 6.308 1.00 90.12 544 TYR A CA 1
ATOM 4208 C C . TYR A 1 544 ? 27.712 -5.643 6.825 1.00 90.12 544 TYR A C 1
ATOM 4210 O O . TYR A 1 544 ? 28.247 -4.668 6.295 1.00 90.12 544 TYR A O 1
ATOM 4218 N N . ARG A 1 545 ? 26.809 -5.504 7.805 1.00 91.44 545 ARG A N 1
ATOM 4219 C CA . ARG A 1 545 ? 26.459 -4.253 8.492 1.00 91.44 545 ARG A CA 1
ATOM 4220 C C . ARG A 1 545 ? 27.009 -4.199 9.923 1.00 91.44 545 ARG A C 1
ATOM 4222 O O . ARG A 1 545 ? 26.772 -3.203 10.598 1.00 91.44 545 ARG A O 1
ATOM 4229 N N . GLY A 1 546 ? 27.732 -5.226 10.374 1.00 94.50 546 GLY A N 1
ATOM 4230 C CA . GLY A 1 546 ? 28.276 -5.318 11.726 1.00 94.50 546 GLY A CA 1
ATOM 4231 C C . GLY A 1 546 ? 27.294 -5.844 12.779 1.00 94.50 546 GLY A C 1
ATOM 4232 O O . GLY A 1 546 ? 27.624 -5.799 13.959 1.00 94.50 546 GLY A O 1
ATOM 4233 N N . ALA A 1 547 ? 26.107 -6.333 12.399 1.00 93.81 547 ALA A N 1
ATOM 4234 C CA . ALA A 1 547 ? 25.153 -6.917 13.347 1.00 93.81 547 ALA A CA 1
ATOM 4235 C C . ALA A 1 547 ? 25.470 -8.398 13.599 1.00 93.81 547 ALA A C 1
ATOM 4237 O O . ALA A 1 547 ? 25.660 -9.152 12.645 1.00 93.81 547 ALA A O 1
ATOM 4238 N N . VAL A 1 548 ? 25.509 -8.817 14.866 1.00 96.81 548 VAL A N 1
ATOM 4239 C CA . VAL A 1 548 ? 25.767 -10.213 15.261 1.00 96.81 548 VAL A CA 1
ATOM 4240 C C . VAL A 1 548 ? 24.602 -11.103 14.819 1.00 96.81 548 VAL A C 1
ATOM 4242 O O . VAL A 1 548 ? 23.446 -10.736 15.023 1.00 96.81 548 VAL A O 1
ATOM 4245 N N . PHE A 1 549 ? 24.868 -12.268 14.226 1.00 96.50 549 PHE A N 1
ATOM 4246 C CA . PHE A 1 549 ? 23.811 -13.157 13.719 1.00 96.50 549 PHE A CA 1
ATOM 4247 C C . PHE A 1 549 ? 22.839 -13.638 14.806 1.00 96.50 549 PHE A C 1
ATOM 4249 O O . PHE A 1 549 ? 21.640 -13.731 14.545 1.00 96.50 549 PHE A O 1
ATOM 4256 N N . ALA A 1 550 ? 23.323 -13.864 16.026 1.00 96.75 550 ALA A N 1
ATOM 4257 C CA . ALA A 1 550 ? 22.488 -14.188 17.180 1.00 96.75 550 ALA A CA 1
ATOM 4258 C C . ALA A 1 550 ? 21.509 -13.070 17.600 1.00 96.75 550 ALA A C 1
ATOM 4260 O O . ALA A 1 550 ? 20.574 -13.339 18.343 1.00 96.75 550 ALA A O 1
ATOM 4261 N N . SER A 1 551 ? 21.671 -11.834 17.108 1.00 95.56 551 SER A N 1
ATOM 4262 C CA . SER A 1 551 ? 20.758 -10.714 17.411 1.00 95.56 551 SER A CA 1
ATOM 4263 C C . SER A 1 551 ? 19.541 -10.613 16.477 1.00 95.56 551 SER A C 1
ATOM 4265 O O . SER A 1 551 ? 18.724 -9.702 16.627 1.00 95.56 551 SER A O 1
ATOM 4267 N N . TYR A 1 552 ? 19.454 -11.480 15.461 1.00 93.62 552 TYR A N 1
ATOM 4268 C CA . TYR A 1 552 ? 18.397 -11.452 14.438 1.00 93.62 552 TYR A CA 1
ATOM 4269 C C . TYR A 1 552 ? 17.029 -11.891 14.947 1.00 93.62 552 TYR A C 1
ATOM 4271 O O . TYR A 1 552 ? 16.960 -12.710 15.884 1.00 93.62 552 TYR A O 1
#

pLDDT: mean 76.76, std 21.68, range [25.19, 98.5]

Foldseek 3Di:
DDDDDPPVVPVVPDDDPDDAADFWKDFLQLPDTQDWAAHEWEWEDDPQKIKIKTWTHTPDLDFKMKTKFKDQFALVQKDKDKDLDDPDFDFDQLLVLLLVLLVVLVVVVVVVVVVVVPDDPPDPDDDDDDDDDDPPVVVVVVVPPPPPDDDDDDDDDDDADDLQKGWGDWDDDPQKIKTKIDAQALVSVQVVSVVVSHHHHPLLRVLVRVRHDPTMIMIMMIGNGSRSVSGMMMIMMGRHPFTWFALQSLLSQPQDKYKHKYKYWADWDKDPVVVVPPQWDKTWTQGDDDRTTIIITIHIGGSNVSNDIITIDHDDDDVLSVVSNCSSVDSPPPVVVVVVVLVVQLVVLVVVLPPPDDPDPVVVVNVVSNVCSVCVVVPVSVVSSVVSVCVRDVDDPVVPCVVPVVVVVVVVVVVVPVVPDPDDDDDDDDDDDDDPPPVLVVQVVLLVVQVVLVVLLLQLQVVVCVVVVRDGDLDSVVSCVPCPSHVDRAWRGHPPQEPTDQDEDEDDPVCVVVLVAPSNWHKYADNDDPCHSDIFTSFQDAGPVRHGRRVD

Sequence (552 aa):
MKRPLVLIGLVSLFVPALAWGDGMMFGLTARDLVGQKAQQAWIDWKDGQERLVILVDPKRSSSRAAWVVPIPAAAADARLKLDERLPEWHGQEVRAGALMRLRHVSVVFILLWFLLLLPLPVADGPRDSQQGFTRVELAIVIAILWVLASISIGPGGSTVSETGVRTYAHFERGGLVSELVDAPDADSLGRYLKGKSAGLPPEALEPLRGYFGPQSCFVVSWTTAAVLAQGLALDVSFPSPQPYYPMKLSSIYGKKDLAADVMVAGWWDGSPAMMRHDRIKVGYYRGWGDDKRFTRFYFDGPAGELTEDWSFQPRASNRDLELAVLADTSAYFPNLALYAAAALAATLLAGWAALPMPAGPWAILHWLALWLSQALPFIGPRLLLNRLYLGRDGWPIRARIAFWGLPVIACVFFLAGSAALAGLWSIERAPVRISRRGGDLIMKSNIGATKTNLGHIRSALSVYYGDTEGVNPADLAALTRDGRYLKGLPMVKLPHLHPNSAAVRNMTIAEFEREEFTDEGGWAYVNEGPQIGNIVVNCTHTDYRGAVFASY

Secondary structure (DSSP, 8-state):
-----SSSSSSTT---------SEEEETTSS-B--EEEEEEEEEEETTEEEEEE--EESS--SSEEEEEEESS-GGG-EEEEESS-----EEEHHHHHHHHHHHHHHHHHHHHHHHHS----------------TTTTSSSSGGGGS--------------TTSPEEEEEEEETTEEEEEEE-SSHHHHHHHHHHTT-PPPHHHHHHHHTT-STT-EEEEEEESSGGGGG-PEEEEEEE-SS-EE-GGGGGGGTTSEEEEEEEEES-EEEPTTGGG-TT-EEEEEEESSTT-EEEEEEEEEEGGG--S-EEEEEPP--HHHHHHHHHHH-SSHHHHHHHHHHHHHHHHHHHHHTSPPPSSTHHHHHHHHHHHHHHHHHHHHHHHHHHHHHTTS---THHHHHHHHHHHHHHHHHHHHHTT-------PPPPPPPPTHHHHHHHHHHHHHHHHHHHHHHHHHHHHHHHTTS---SSGGGGTTTSSS-SSPPPB--TTTS--B--EEEE-HHHHHTT---SS-SEEEE-SSTTTT-EEES---B-TTS-BGGG-